Protein AF-A0A9P8ELG9-F1 (afdb_monomer)

Mean predicted aligned error: 25.43 Å

Structure (mmCIF, N/CA/C/O backbone):
data_AF-A0A9P8ELG9-F1
#
_entry.id   AF-A0A9P8ELG9-F1
#
loop_
_atom_site.group_PDB
_atom_site.id
_atom_site.type_symbol
_atom_site.label_atom_id
_atom_site.label_alt_id
_atom_site.label_comp_id
_atom_site.label_asym_id
_atom_site.label_entity_id
_atom_site.label_seq_id
_atom_site.pdbx_PDB_ins_code
_atom_site.Cartn_x
_atom_site.Cartn_y
_atom_site.Cartn_z
_atom_site.occupancy
_atom_site.B_iso_or_equiv
_atom_site.auth_seq_id
_atom_site.auth_comp_id
_atom_site.auth_asym_id
_atom_site.auth_atom_id
_atom_site.pdbx_PDB_model_num
ATOM 1 N N . MET A 1 1 ? 90.080 24.278 -11.465 1.00 38.41 1 MET A N 1
ATOM 2 C CA . MET A 1 1 ? 89.680 23.137 -12.318 1.00 38.41 1 MET A CA 1
ATOM 3 C C . MET A 1 1 ? 88.523 23.587 -13.215 1.00 38.41 1 MET A C 1
ATOM 5 O O . MET A 1 1 ? 87.709 24.366 -12.748 1.00 38.41 1 MET A O 1
ATOM 9 N N . SER A 1 2 ? 88.571 23.195 -14.496 1.00 32.72 2 SER A N 1
ATOM 10 C CA . SER A 1 2 ? 87.659 23.374 -15.658 1.00 32.72 2 SER A CA 1
ATOM 11 C C . SER A 1 2 ? 86.281 24.039 -15.445 1.00 32.72 2 SER A C 1
ATOM 13 O O . SER A 1 2 ? 85.503 23.564 -14.632 1.00 32.72 2 SER A O 1
ATOM 15 N N . LYS A 1 3 ? 86.009 25.211 -16.062 1.00 30.70 3 LYS A N 1
ATOM 16 C CA . LYS A 1 3 ? 85.326 25.480 -17.374 1.00 30.70 3 LYS A CA 1
ATOM 17 C C . LYS A 1 3 ? 83.861 24.978 -17.427 1.00 30.70 3 LYS A C 1
ATOM 19 O O . LYS A 1 3 ? 83.657 23.789 -17.261 1.00 30.70 3 LYS A O 1
ATOM 24 N N . ALA A 1 4 ? 82.821 25.763 -17.737 1.00 31.27 4 ALA A N 1
ATOM 25 C CA . ALA A 1 4 ? 82.717 27.139 -18.239 1.00 31.27 4 ALA A CA 1
ATOM 26 C C . ALA A 1 4 ? 81.358 27.781 -17.854 1.00 31.27 4 ALA A C 1
ATOM 28 O O . ALA A 1 4 ? 80.374 27.087 -17.617 1.00 31.27 4 ALA A O 1
ATOM 29 N N . ASN A 1 5 ? 81.366 29.115 -17.790 1.00 30.61 5 ASN A N 1
ATOM 30 C CA . ASN A 1 5 ? 80.359 30.019 -17.230 1.00 30.61 5 ASN A CA 1
ATOM 31 C C . ASN A 1 5 ? 79.075 30.182 -18.066 1.00 30.61 5 ASN A C 1
ATOM 33 O O . ASN A 1 5 ? 79.144 30.362 -19.280 1.00 30.61 5 ASN A O 1
ATOM 37 N N . SER A 1 6 ? 77.939 30.301 -17.375 1.00 36.31 6 SER A N 1
ATOM 38 C CA . SER A 1 6 ? 76.787 31.117 -17.803 1.00 36.31 6 SER A CA 1
ATOM 39 C C . SER A 1 6 ? 77.119 32.610 -17.630 1.00 36.31 6 SER A C 1
ATOM 41 O O . SER A 1 6 ? 77.844 32.950 -16.691 1.00 36.31 6 SER A O 1
ATOM 43 N N . PRO A 1 7 ? 76.590 33.521 -18.472 1.00 33.44 7 PRO A N 1
ATOM 44 C CA . PRO A 1 7 ? 75.561 34.419 -17.926 1.00 33.44 7 PRO A CA 1
ATOM 45 C C . PRO A 1 7 ? 74.484 34.904 -18.923 1.00 33.44 7 PRO A C 1
ATOM 47 O O . PRO A 1 7 ? 74.647 34.877 -20.140 1.00 33.44 7 PRO A O 1
ATOM 50 N N . GLN A 1 8 ? 73.381 35.388 -18.339 1.00 37.59 8 GLN A N 1
ATOM 51 C CA . GLN A 1 8 ? 72.324 36.211 -18.947 1.00 37.59 8 GLN A CA 1
ATOM 52 C C . GLN A 1 8 ? 72.880 37.392 -19.763 1.00 37.59 8 GLN A C 1
ATOM 54 O O . GLN A 1 8 ? 73.934 37.912 -19.412 1.00 37.59 8 GLN A O 1
ATOM 59 N N . MET A 1 9 ? 72.113 37.874 -20.756 1.00 30.47 9 MET A N 1
ATOM 60 C CA . MET A 1 9 ? 71.708 39.288 -20.923 1.00 30.47 9 MET A CA 1
ATOM 61 C C . MET A 1 9 ? 71.011 39.538 -22.275 1.00 30.47 9 MET A C 1
ATOM 63 O O . MET A 1 9 ? 71.448 39.043 -23.308 1.00 30.47 9 MET A O 1
ATOM 67 N N . GLY A 1 10 ? 70.009 40.425 -22.251 1.00 26.02 10 GLY A N 1
ATOM 68 C CA . GLY A 1 10 ? 69.859 41.449 -23.290 1.00 26.02 10 GLY A CA 1
ATOM 69 C C . GLY A 1 10 ? 68.714 41.289 -24.289 1.00 26.02 10 GLY A C 1
ATOM 70 O O . GLY A 1 10 ? 68.820 40.552 -25.262 1.00 26.02 10 GLY A O 1
ATOM 71 N N . TYR A 1 11 ? 67.670 42.107 -24.119 1.00 37.94 11 TYR A N 1
ATOM 72 C CA . TYR A 1 11 ? 66.843 42.566 -25.235 1.00 37.94 11 TYR A CA 1
ATOM 73 C C . TYR A 1 11 ? 67.757 43.209 -26.290 1.00 37.94 11 TYR A C 1
ATOM 75 O O . TYR A 1 11 ? 68.408 44.216 -26.015 1.00 37.94 11 TYR A O 1
ATOM 83 N N . GLY A 1 12 ? 67.810 42.613 -27.479 1.00 27.09 12 GLY A N 1
ATOM 84 C CA . GLY A 1 12 ? 68.549 43.109 -28.633 1.00 27.09 12 GLY A CA 1
ATOM 85 C C . GLY A 1 12 ? 67.664 43.031 -29.867 1.00 27.09 12 GLY A C 1
ATOM 86 O O . GLY A 1 12 ? 67.406 41.957 -30.401 1.00 27.09 12 GLY A O 1
ATOM 87 N N . THR A 1 13 ? 67.165 44.191 -30.268 1.00 32.91 13 THR A N 1
ATOM 88 C CA . THR A 1 13 ? 66.503 44.505 -31.534 1.00 32.91 13 THR A CA 1
ATOM 89 C C . THR A 1 13 ? 67.155 43.773 -32.720 1.00 32.91 13 THR A C 1
ATOM 91 O O . THR A 1 13 ? 68.365 43.914 -32.912 1.00 32.91 13 THR A O 1
ATOM 94 N N . PRO A 1 14 ? 66.402 43.054 -33.576 1.00 34.38 14 PRO A N 1
ATOM 95 C CA . PRO A 1 14 ? 66.902 42.687 -34.895 1.00 34.38 14 PRO A CA 1
ATOM 96 C C . PRO A 1 14 ? 67.122 43.972 -35.712 1.00 34.38 14 PRO A C 1
ATOM 98 O O . PRO A 1 14 ? 66.385 44.947 -35.538 1.00 34.38 14 PRO A O 1
ATOM 101 N N . PRO A 1 15 ? 68.144 44.016 -36.574 1.00 31.39 15 PRO A N 1
ATOM 102 C CA . PRO A 1 15 ? 68.696 45.258 -37.093 1.00 31.39 15 PRO A CA 1
ATOM 103 C C . PRO A 1 15 ? 67.683 46.017 -37.953 1.00 31.39 15 PRO A C 1
ATOM 105 O O . PRO A 1 15 ? 67.123 45.465 -38.903 1.00 31.39 15 PRO A O 1
ATOM 108 N N . GLN A 1 16 ? 67.534 47.319 -37.682 1.00 30.84 16 GLN A N 1
ATOM 109 C CA . GLN A 1 16 ? 67.125 48.272 -38.708 1.00 30.84 16 GLN A CA 1
ATOM 110 C C . GLN A 1 16 ? 68.152 48.192 -39.843 1.00 30.84 16 GLN A C 1
ATOM 112 O O . GLN A 1 16 ? 69.221 48.795 -39.781 1.00 30.84 16 GLN A O 1
ATOM 117 N N . ARG A 1 17 ? 67.826 47.453 -40.905 1.00 28.91 17 ARG A N 1
ATOM 118 C CA . ARG A 1 17 ? 68.304 47.840 -42.226 1.00 28.91 17 ARG A CA 1
ATOM 119 C C . ARG A 1 17 ? 67.451 49.027 -42.642 1.00 28.91 17 ARG A C 1
ATOM 121 O O . ARG A 1 17 ? 66.249 48.891 -42.851 1.00 28.91 17 ARG A O 1
ATOM 128 N N . SER A 1 18 ? 68.088 50.191 -42.694 1.00 27.70 18 SER A N 1
ATOM 129 C CA . SER A 1 18 ? 67.582 51.396 -43.340 1.00 27.70 18 SER A CA 1
ATOM 130 C C . SER A 1 18 ? 66.899 51.036 -44.664 1.00 27.70 18 SER A C 1
ATOM 132 O O . SER A 1 18 ? 67.375 50.119 -45.344 1.00 27.70 18 SER A O 1
ATOM 134 N N . PRO A 1 19 ? 65.824 51.738 -45.064 1.00 29.41 19 PRO A N 1
ATOM 135 C CA . PRO A 1 19 ? 65.222 51.509 -46.364 1.00 29.41 19 PRO A CA 1
ATOM 136 C C . PRO A 1 19 ? 66.314 51.763 -47.398 1.00 29.41 19 PRO A C 1
ATOM 138 O O . PRO A 1 19 ? 66.809 52.887 -47.527 1.00 29.41 19 PRO A O 1
ATOM 141 N N . VAL A 1 20 ? 66.735 50.719 -48.113 1.00 29.28 20 VAL A N 1
ATOM 142 C CA . VAL A 1 20 ? 67.469 50.928 -49.354 1.00 29.28 20 VAL A CA 1
ATOM 143 C C . VAL A 1 20 ? 66.450 51.564 -50.281 1.00 29.28 20 VAL A C 1
ATOM 145 O O . VAL A 1 20 ? 65.571 50.912 -50.831 1.00 29.28 20 VAL A O 1
ATOM 148 N N . ARG A 1 21 ? 66.524 52.895 -50.291 1.00 29.25 21 ARG A N 1
ATOM 149 C CA . ARG A 1 21 ? 65.975 53.841 -51.246 1.00 29.25 21 ARG A CA 1
ATOM 150 C C . ARG A 1 21 ? 65.648 53.137 -52.558 1.00 29.25 21 ARG A C 1
ATOM 152 O O . ARG A 1 21 ? 66.555 52.579 -53.171 1.00 29.25 21 ARG A O 1
ATOM 159 N N . ASN A 1 22 ? 64.379 53.226 -52.964 1.00 37.81 22 ASN A N 1
ATOM 160 C CA . ASN A 1 22 ? 63.903 52.951 -54.316 1.00 37.81 22 ASN A CA 1
ATOM 161 C C . ASN A 1 22 ? 64.916 53.485 -55.333 1.00 37.81 22 ASN A C 1
ATOM 163 O O . ASN A 1 22 ? 64.947 54.676 -55.646 1.00 37.81 22 ASN A O 1
ATOM 167 N N . GLY A 1 23 ? 65.774 52.594 -55.808 1.00 26.16 23 GLY A N 1
ATOM 168 C CA . GLY A 1 23 ? 66.456 52.731 -57.070 1.00 26.16 23 GLY A CA 1
ATOM 169 C C . GLY A 1 23 ? 65.641 51.899 -58.031 1.00 26.16 23 GLY A C 1
ATOM 170 O O . GLY A 1 23 ? 65.590 50.681 -57.875 1.00 26.16 23 GLY A O 1
ATOM 171 N N . ASN A 1 24 ? 64.987 52.560 -58.984 1.00 34.78 24 ASN A N 1
ATOM 172 C CA . ASN A 1 24 ? 64.497 51.929 -60.199 1.00 34.78 24 ASN A CA 1
ATOM 173 C C . ASN A 1 24 ? 65.638 51.088 -60.783 1.00 34.78 24 ASN A C 1
ATOM 175 O O . ASN A 1 24 ? 66.503 51.604 -61.488 1.00 34.78 24 ASN A O 1
ATOM 179 N N . THR A 1 25 ? 65.668 49.799 -60.467 1.00 34.56 25 THR A N 1
ATOM 180 C CA . THR A 1 25 ? 66.419 48.839 -61.256 1.00 34.56 25 THR A CA 1
ATOM 181 C C . THR A 1 25 ? 65.441 48.406 -62.319 1.00 34.56 25 THR A C 1
ATOM 183 O O . THR A 1 25 ? 64.597 47.541 -62.119 1.00 34.56 25 THR A O 1
ATOM 186 N N . ALA A 1 26 ? 65.499 49.118 -63.444 1.00 36.50 26 ALA A N 1
ATOM 187 C CA . ALA A 1 26 ? 65.042 48.573 -64.704 1.00 36.50 26 ALA A CA 1
ATOM 188 C C . ALA A 1 26 ? 65.552 47.129 -64.763 1.00 36.50 26 ALA A C 1
ATOM 190 O O . ALA A 1 26 ? 66.766 46.915 -64.688 1.00 36.50 26 ALA A O 1
ATOM 191 N N . PHE A 1 27 ? 64.634 46.160 -64.784 1.00 40.75 27 PHE A N 1
ATOM 192 C CA . PHE A 1 27 ? 64.967 44.760 -64.999 1.00 40.75 27 PHE A CA 1
ATOM 193 C C . PHE A 1 27 ? 65.783 44.711 -66.290 1.00 40.75 27 PHE A C 1
ATOM 195 O O . PHE A 1 27 ? 65.247 44.888 -67.382 1.00 40.75 27 PHE A O 1
ATOM 202 N N . ARG A 1 28 ? 67.105 44.552 -66.176 1.00 42.97 28 ARG A N 1
ATOM 203 C CA . ARG A 1 28 ? 67.903 44.200 -67.341 1.00 42.97 28 ARG A CA 1
ATOM 204 C C . ARG A 1 28 ? 67.460 42.802 -67.732 1.00 42.97 28 ARG A C 1
ATOM 206 O O . ARG A 1 28 ? 67.542 41.877 -66.924 1.00 42.97 28 ARG A O 1
ATOM 213 N N . HIS A 1 29 ? 66.948 42.684 -68.950 1.00 50.25 29 HIS A N 1
ATOM 214 C CA . HIS A 1 29 ? 66.623 41.427 -69.608 1.00 50.25 29 HIS A CA 1
ATOM 215 C C . HIS A 1 29 ? 67.916 40.668 -69.948 1.00 50.25 29 HIS A C 1
ATOM 217 O O . HIS A 1 29 ? 68.237 40.455 -71.111 1.00 50.25 29 HIS A O 1
ATOM 223 N N . ASP A 1 30 ? 68.682 40.303 -68.922 1.00 51.78 30 ASP A N 1
ATOM 224 C CA . ASP A 1 30 ? 69.892 39.504 -69.054 1.00 51.78 30 ASP A CA 1
ATOM 225 C C . ASP A 1 30 ? 69.552 38.033 -68.762 1.00 51.78 30 ASP A C 1
ATOM 227 O O . ASP A 1 30 ? 68.741 37.714 -67.887 1.00 51.78 30 ASP A O 1
ATOM 231 N N . VAL A 1 31 ? 70.195 37.123 -69.499 1.00 52.34 31 VAL A N 1
ATOM 232 C CA . VAL A 1 31 ? 69.967 35.663 -69.499 1.00 52.34 31 VAL A CA 1
ATOM 233 C C . VAL A 1 31 ? 70.115 35.007 -68.110 1.00 52.34 31 VAL A C 1
ATOM 235 O O . VAL A 1 31 ? 69.611 33.911 -67.879 1.00 52.34 31 VAL A O 1
ATOM 238 N N . GLU A 1 32 ? 70.717 35.701 -67.142 1.00 52.66 32 GLU A N 1
ATOM 239 C CA . GLU A 1 32 ? 70.833 35.271 -65.740 1.00 52.66 32 GLU A CA 1
ATOM 240 C C . GLU A 1 32 ? 69.589 35.531 -64.864 1.00 52.66 32 GLU A C 1
ATOM 242 O O . GLU A 1 32 ? 69.531 35.050 -63.728 1.00 52.66 32 GLU A O 1
ATOM 247 N N . GLY A 1 33 ? 68.595 36.290 -65.338 1.00 62.66 33 GLY A N 1
ATOM 248 C CA . GLY A 1 33 ? 67.412 36.652 -64.545 1.00 62.66 33 GLY A CA 1
ATOM 249 C C . GLY A 1 33 ? 66.422 35.501 -64.338 1.00 62.66 33 GLY A C 1
ATOM 250 O O . GLY A 1 33 ? 65.838 35.376 -63.260 1.00 62.66 33 GLY A O 1
ATOM 251 N N . ILE A 1 34 ? 66.265 34.624 -65.338 1.00 66.44 34 ILE A N 1
ATOM 252 C CA . ILE A 1 34 ? 65.324 33.493 -65.278 1.00 66.44 34 ILE A CA 1
ATOM 253 C C . ILE A 1 34 ? 65.762 32.439 -64.261 1.00 66.44 34 ILE A C 1
ATOM 255 O O . ILE A 1 34 ? 64.922 32.073 -63.439 1.00 66.44 34 ILE A O 1
ATOM 259 N N . PRO A 1 35 ? 67.029 31.970 -64.239 1.00 72.50 35 PRO A N 1
ATOM 260 C CA . PRO A 1 35 ? 67.464 31.013 -63.225 1.00 72.50 35 PRO A CA 1
ATOM 261 C C . PRO A 1 35 ? 67.230 31.526 -61.800 1.00 72.50 35 PRO A C 1
ATOM 263 O O . PRO A 1 35 ? 66.678 30.802 -60.981 1.00 72.50 35 PRO A O 1
ATOM 266 N N . LYS A 1 36 ? 67.526 32.805 -61.526 1.00 76.88 36 LYS A N 1
ATOM 267 C CA . LYS A 1 36 ? 67.301 33.419 -60.204 1.00 76.88 36 LYS A CA 1
ATOM 268 C C . LYS A 1 36 ? 65.815 33.544 -59.850 1.00 76.88 36 LYS A C 1
ATOM 270 O O . LYS A 1 36 ? 65.435 33.294 -58.708 1.00 76.88 36 LYS A O 1
ATOM 275 N N . ALA A 1 37 ? 64.961 33.906 -60.811 1.00 75.25 37 ALA A N 1
ATOM 276 C CA . ALA A 1 37 ? 63.512 33.957 -60.603 1.00 75.25 37 ALA A CA 1
ATOM 277 C C . ALA A 1 37 ? 62.918 32.556 -60.367 1.00 75.25 37 ALA A C 1
ATOM 279 O O . ALA A 1 37 ? 62.050 32.394 -59.510 1.00 75.25 37 ALA A O 1
ATOM 280 N N . LEU A 1 38 ? 63.420 31.543 -61.081 1.00 74.94 38 LEU A N 1
ATOM 281 C CA . LEU A 1 38 ? 63.027 30.144 -60.925 1.00 74.94 38 LEU A CA 1
ATOM 282 C C . LEU A 1 38 ? 63.477 29.584 -59.568 1.00 74.94 38 LEU A C 1
ATOM 284 O O . LEU A 1 38 ? 62.675 28.971 -58.872 1.00 74.94 38 LEU A O 1
ATOM 288 N N . GLU A 1 39 ? 64.723 29.832 -59.160 1.00 79.50 39 GLU A N 1
ATOM 289 C CA . GLU A 1 39 ? 65.239 29.453 -57.840 1.00 79.50 39 GLU A CA 1
ATOM 290 C C . GLU A 1 39 ? 64.398 30.076 -56.723 1.00 79.50 39 GLU A C 1
ATOM 292 O O . GLU A 1 39 ? 63.936 29.366 -55.828 1.00 79.50 39 GLU A O 1
ATOM 297 N N . ASN A 1 40 ? 64.121 31.382 -56.805 1.00 80.38 40 ASN A N 1
ATOM 298 C CA . ASN A 1 40 ? 63.282 32.063 -55.824 1.00 80.38 40 ASN A CA 1
ATOM 299 C C . ASN A 1 40 ? 61.861 31.477 -55.790 1.00 80.38 40 ASN A C 1
ATOM 301 O O . ASN A 1 40 ? 61.319 31.220 -54.716 1.00 80.38 40 ASN A O 1
ATOM 305 N N . PHE A 1 41 ? 61.266 31.193 -56.949 1.00 79.69 41 PHE A N 1
ATOM 306 C CA . PHE A 1 41 ? 59.954 30.554 -57.045 1.00 79.69 41 PHE A CA 1
ATOM 307 C C . PHE A 1 41 ? 59.935 29.157 -56.408 1.00 79.69 41 PHE A C 1
ATOM 309 O O . PHE A 1 41 ? 59.057 28.872 -55.592 1.00 79.69 41 PHE A O 1
ATOM 316 N N . VAL A 1 42 ? 60.926 28.309 -56.704 1.00 77.19 42 VAL A N 1
ATOM 317 C CA . VAL A 1 42 ? 61.039 26.954 -56.137 1.00 77.19 42 VAL A CA 1
ATOM 318 C C . VAL A 1 42 ? 61.201 27.002 -54.618 1.00 77.19 42 VAL A C 1
ATOM 320 O O . VAL A 1 42 ? 60.527 26.251 -53.906 1.00 77.19 42 VAL A O 1
ATOM 323 N N . VAL A 1 43 ? 62.043 27.903 -54.102 1.00 83.19 43 VAL A N 1
ATOM 324 C CA . VAL A 1 43 ? 62.225 28.095 -52.655 1.00 83.19 43 VAL A CA 1
ATOM 325 C C . VAL A 1 43 ? 60.920 28.542 -52.003 1.00 83.19 43 VAL A C 1
ATOM 327 O O . VAL A 1 43 ? 60.512 27.974 -50.989 1.00 83.19 43 VAL A O 1
ATOM 330 N N . THR A 1 44 ? 60.229 29.513 -52.599 1.00 83.75 44 THR A N 1
ATOM 331 C CA . THR A 1 44 ? 59.017 30.086 -52.005 1.00 83.75 44 THR A CA 1
ATOM 332 C C . THR A 1 44 ? 57.842 29.105 -52.044 1.00 83.75 44 THR A C 1
ATOM 334 O O . THR A 1 44 ? 57.136 28.970 -51.046 1.00 83.75 44 THR A O 1
ATOM 337 N N . ILE A 1 45 ? 57.686 28.328 -53.124 1.00 79.75 45 ILE A N 1
ATOM 338 C CA . ILE A 1 45 ? 56.702 27.234 -53.195 1.00 79.75 45 ILE A CA 1
ATOM 339 C C . ILE A 1 45 ? 57.011 26.139 -52.181 1.00 79.75 45 ILE A C 1
ATOM 341 O O . ILE A 1 45 ? 56.099 25.638 -51.524 1.00 79.75 45 ILE A O 1
ATOM 345 N N . SER A 1 46 ? 58.283 25.775 -52.024 1.00 79.62 46 SER A N 1
ATOM 346 C CA . SER A 1 46 ? 58.680 24.756 -51.050 1.00 79.62 46 SER A CA 1
ATOM 347 C C . SER A 1 46 ? 58.357 25.209 -49.625 1.00 79.62 46 SER A C 1
ATOM 349 O O . SER A 1 46 ? 57.790 24.443 -48.847 1.00 79.62 46 SER A O 1
ATOM 351 N N . GLN A 1 47 ? 58.638 26.474 -49.296 1.00 83.12 47 GLN A N 1
ATOM 352 C CA . GLN A 1 47 ? 58.266 27.071 -48.010 1.00 83.12 47 GLN A CA 1
ATOM 353 C C . GLN A 1 47 ? 56.747 27.146 -47.829 1.00 83.12 47 GLN A C 1
ATOM 355 O O . GLN A 1 47 ? 56.254 26.824 -46.752 1.00 83.12 47 GLN A O 1
ATOM 360 N N . HIS A 1 48 ? 55.995 27.509 -48.871 1.00 85.25 48 HIS A N 1
ATOM 361 C CA . HIS A 1 48 ? 54.533 27.543 -48.829 1.00 85.25 48 HIS A CA 1
ATOM 362 C C . HIS A 1 48 ? 53.917 26.154 -48.616 1.00 85.25 48 HIS A C 1
ATOM 364 O O . HIS A 1 48 ? 52.975 26.001 -47.843 1.00 85.25 48 HIS A O 1
ATOM 370 N N . HIS A 1 49 ? 54.478 25.118 -49.238 1.00 81.00 49 HIS A N 1
ATOM 371 C CA . HIS A 1 49 ? 54.038 23.745 -49.013 1.00 81.00 49 HIS A CA 1
ATOM 372 C C . HIS A 1 49 ? 54.314 23.289 -47.572 1.00 81.00 49 HIS A C 1
ATOM 374 O O . HIS A 1 49 ? 53.466 22.662 -46.938 1.00 81.00 49 HIS A O 1
ATOM 380 N N . GLN A 1 50 ? 55.481 23.637 -47.026 1.00 82.69 50 GLN A N 1
ATOM 381 C CA . GLN A 1 50 ? 55.827 23.326 -45.638 1.00 82.69 50 GLN A CA 1
ATOM 382 C C . GLN A 1 50 ? 54.906 24.041 -44.638 1.00 82.69 50 GLN A C 1
ATOM 384 O O . GLN A 1 50 ? 54.468 23.421 -43.667 1.00 82.69 50 GLN A O 1
ATOM 389 N N . THR A 1 51 ? 54.572 25.316 -44.868 1.00 88.06 51 THR A N 1
ATOM 390 C CA . THR A 1 51 ? 53.648 26.062 -43.998 1.00 88.06 51 THR A CA 1
ATOM 391 C C . THR A 1 51 ? 52.202 25.588 -44.129 1.00 88.06 51 THR A C 1
ATOM 393 O O . THR A 1 51 ? 51.504 25.553 -43.118 1.00 88.06 51 THR A O 1
ATOM 396 N N . ASP A 1 52 ? 51.756 25.159 -45.315 1.00 85.75 52 ASP A N 1
ATOM 397 C CA . ASP A 1 52 ? 50.442 24.529 -45.520 1.00 85.75 52 ASP A CA 1
ATOM 398 C C . ASP A 1 52 ? 50.305 23.227 -44.718 1.00 85.75 52 ASP A C 1
ATOM 400 O O . ASP A 1 52 ? 49.348 23.042 -43.963 1.00 85.75 52 ASP A O 1
ATOM 404 N N . GLN A 1 53 ? 51.308 22.347 -44.806 1.00 84.62 53 GLN A N 1
ATOM 405 C CA . GLN A 1 53 ? 51.337 21.109 -44.023 1.00 84.62 53 GLN A CA 1
ATOM 406 C C . GLN A 1 53 ? 51.400 21.391 -42.518 1.00 84.62 53 GLN A C 1
ATOM 408 O O . GLN A 1 53 ? 50.688 20.764 -41.731 1.00 84.62 53 GLN A O 1
ATOM 413 N N . HIS A 1 54 ? 52.207 22.371 -42.098 1.00 86.06 54 HIS A N 1
ATOM 414 C CA . HIS A 1 54 ? 52.262 22.783 -40.698 1.00 86.06 54 HIS A CA 1
ATOM 415 C C . HIS A 1 54 ? 50.904 23.297 -40.196 1.00 86.06 54 HIS A C 1
ATOM 417 O O . HIS A 1 54 ? 50.471 22.906 -39.112 1.00 86.06 54 HIS A O 1
ATOM 423 N N . LEU A 1 55 ?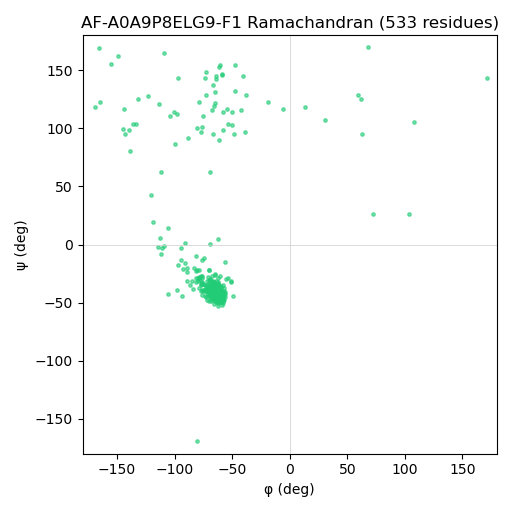 50.207 24.119 -40.987 1.00 91.44 55 LEU A N 1
ATOM 424 C CA . LEU A 1 55 ? 48.885 24.639 -40.645 1.00 91.44 55 LEU A CA 1
ATOM 425 C C . LEU A 1 55 ? 47.856 23.513 -40.494 1.00 91.44 55 LEU A C 1
ATOM 427 O O . LEU A 1 55 ? 47.138 23.497 -39.496 1.00 91.44 55 LEU A O 1
ATOM 431 N N . LYS A 1 56 ? 47.823 22.551 -41.425 1.00 88.12 56 LYS A N 1
ATOM 432 C CA . LYS A 1 56 ? 46.935 21.377 -41.348 1.00 88.12 56 LYS A CA 1
ATOM 433 C C . LYS A 1 56 ? 47.168 20.570 -40.072 1.00 88.12 56 LYS A C 1
ATOM 435 O O . LYS A 1 56 ? 46.213 20.246 -39.371 1.00 88.12 56 LYS A O 1
ATOM 440 N N . ASN A 1 57 ? 48.430 20.328 -39.722 1.00 87.00 57 ASN A N 1
ATOM 441 C CA . ASN A 1 57 ? 48.787 19.599 -38.504 1.00 87.00 57 ASN A CA 1
ATOM 442 C C . ASN A 1 57 ? 48.374 20.353 -37.230 1.00 87.00 57 ASN A C 1
ATOM 444 O O . ASN A 1 57 ? 47.822 19.755 -36.309 1.00 87.00 57 ASN A O 1
ATOM 448 N N . VAL A 1 58 ? 48.611 21.669 -37.170 1.00 87.12 58 VAL A N 1
ATOM 449 C CA . VAL A 1 58 ? 48.219 22.500 -36.017 1.00 87.12 58 VAL A CA 1
ATOM 450 C C . VAL A 1 58 ? 46.699 22.622 -35.907 1.00 87.12 58 VAL A C 1
ATOM 452 O O . VAL A 1 58 ? 46.176 22.682 -34.797 1.00 87.12 58 VAL A O 1
ATOM 455 N N . GLN A 1 59 ? 45.982 22.641 -37.031 1.00 88.75 59 GLN A N 1
ATOM 456 C CA . GLN A 1 59 ? 44.525 22.679 -37.042 1.00 88.75 59 GLN A CA 1
ATOM 457 C C . GLN A 1 59 ? 43.917 21.358 -36.552 1.00 88.75 59 GLN A C 1
ATOM 459 O O . GLN A 1 59 ? 43.040 21.397 -35.695 1.00 88.75 59 GLN A O 1
ATOM 464 N N . ALA A 1 60 ? 44.436 20.211 -36.996 1.00 84.88 60 ALA A N 1
ATOM 465 C CA . ALA A 1 60 ? 44.006 18.906 -36.492 1.00 84.88 60 ALA A CA 1
ATOM 466 C C . ALA A 1 60 ? 44.260 18.757 -34.975 1.00 84.88 60 ALA A C 1
ATOM 468 O O . ALA A 1 60 ? 43.384 18.323 -34.233 1.00 84.88 60 ALA A O 1
ATOM 469 N N . ASP A 1 61 ? 45.431 19.191 -34.495 1.00 79.81 61 ASP A N 1
ATOM 470 C CA . ASP A 1 61 ? 45.795 19.204 -33.067 1.00 79.81 61 ASP A CA 1
ATOM 471 C C . ASP A 1 61 ? 44.941 20.190 -32.239 1.00 79.81 61 ASP A C 1
ATOM 473 O O . ASP A 1 61 ? 44.660 19.965 -31.061 1.00 79.81 61 ASP A O 1
ATOM 477 N N . TYR A 1 62 ? 44.499 21.295 -32.843 1.00 86.38 62 TYR A N 1
ATOM 478 C CA . TYR A 1 62 ? 43.545 22.214 -32.222 1.00 86.38 62 TYR A CA 1
ATOM 479 C C . TYR A 1 62 ? 42.155 21.572 -32.091 1.00 86.38 62 TYR A C 1
ATOM 481 O O . TYR A 1 62 ? 41.553 21.634 -31.019 1.00 86.38 62 TYR A O 1
ATOM 489 N N . GLU A 1 63 ? 41.674 20.927 -33.156 1.00 86.75 63 GLU A N 1
ATOM 490 C CA . GLU A 1 63 ? 40.352 20.299 -33.218 1.00 86.75 63 GLU A CA 1
ATOM 491 C C . GLU A 1 63 ? 40.220 19.090 -32.276 1.00 86.75 63 GLU A C 1
ATOM 493 O O . GLU A 1 63 ? 39.216 18.987 -31.572 1.00 86.75 63 GLU A O 1
ATOM 498 N N . ASP A 1 64 ? 41.254 18.247 -32.156 1.00 82.75 64 ASP A N 1
ATOM 499 C CA . ASP A 1 64 ? 41.278 17.122 -31.198 1.00 82.75 64 ASP A CA 1
ATOM 500 C C . ASP A 1 64 ? 41.202 17.582 -29.730 1.00 82.75 64 ASP A C 1
ATOM 502 O O . ASP A 1 64 ? 40.690 16.890 -28.845 1.00 82.75 64 ASP A O 1
ATOM 506 N N . MET A 1 65 ? 41.702 18.786 -29.449 1.00 73.94 65 MET A N 1
ATOM 507 C CA . MET A 1 65 ? 41.781 19.313 -28.089 1.00 73.94 65 MET A CA 1
ATOM 508 C C . MET A 1 65 ? 40.587 20.192 -27.696 1.00 73.94 65 MET A C 1
ATOM 510 O O . MET A 1 65 ? 40.400 20.423 -26.500 1.00 73.94 65 MET A O 1
ATOM 514 N N . LEU A 1 66 ? 39.751 20.630 -28.648 1.00 75.38 66 LEU A N 1
ATOM 515 C CA . LEU A 1 66 ? 38.544 21.438 -28.398 1.00 75.38 66 LEU A CA 1
ATOM 516 C C . LEU A 1 66 ? 37.635 20.870 -27.286 1.00 75.38 66 LEU A C 1
ATOM 518 O O . LEU A 1 66 ? 37.223 21.646 -26.419 1.00 75.38 66 LEU A O 1
ATOM 522 N N . PRO A 1 67 ? 37.354 19.549 -27.222 1.00 74.06 67 PRO A N 1
ATOM 523 C CA . PRO A 1 67 ? 36.527 18.976 -26.156 1.00 74.06 67 PRO A CA 1
ATOM 524 C C . PRO A 1 67 ? 37.153 19.082 -24.756 1.00 74.06 67 PRO A C 1
ATOM 526 O O . PRO A 1 67 ? 36.431 19.111 -23.764 1.00 74.06 67 PRO A O 1
ATOM 529 N N . LYS A 1 68 ? 38.489 19.175 -24.671 1.00 73.75 68 LYS A N 1
ATOM 530 C CA . LYS A 1 68 ? 39.279 19.161 -23.423 1.00 73.75 68 LYS A CA 1
ATOM 531 C C . LYS A 1 68 ? 39.587 20.569 -22.888 1.00 73.75 68 LYS A C 1
ATOM 533 O O . LYS A 1 68 ? 40.187 20.717 -21.825 1.00 73.75 68 LYS A O 1
ATOM 538 N N . TYR A 1 69 ? 39.190 21.626 -23.602 1.00 72.88 69 TYR A N 1
ATOM 539 C CA . TYR A 1 69 ? 39.489 23.016 -23.222 1.00 72.88 69 TYR A CA 1
ATOM 540 C C . TYR A 1 69 ? 38.738 23.505 -21.982 1.00 72.88 69 TYR A C 1
ATOM 542 O O . TYR A 1 69 ? 39.212 24.435 -21.330 1.00 72.88 69 TYR A O 1
ATOM 550 N N . LYS A 1 70 ? 37.607 22.877 -21.627 1.00 68.56 70 LYS A N 1
ATOM 551 C CA . LYS A 1 70 ? 36.882 23.185 -20.382 1.00 68.56 70 LYS A CA 1
ATOM 552 C C . LYS A 1 70 ? 37.688 22.812 -19.137 1.00 68.56 70 LYS A C 1
ATOM 554 O O . LYS A 1 70 ? 37.626 23.535 -18.148 1.00 68.56 70 LYS A O 1
ATOM 559 N N . ASP A 1 71 ? 38.479 21.747 -19.226 1.00 75.62 71 ASP A N 1
ATOM 560 C CA . ASP A 1 71 ? 39.238 21.210 -18.097 1.00 75.62 71 ASP A CA 1
ATOM 561 C C . ASP A 1 71 ? 40.633 21.853 -17.976 1.00 75.62 71 ASP A C 1
ATOM 563 O O . ASP A 1 71 ? 41.195 21.920 -16.885 1.00 75.62 71 ASP A O 1
ATOM 567 N N . PHE A 1 72 ? 41.185 22.390 -19.079 1.00 76.25 72 PHE A N 1
ATOM 568 C CA . PHE A 1 72 ? 42.525 23.000 -19.113 1.00 76.25 72 PHE A CA 1
ATOM 569 C C . PHE A 1 72 ? 42.583 24.303 -19.945 1.00 76.25 72 PHE A C 1
ATOM 571 O O . PHE A 1 72 ? 43.074 24.309 -21.082 1.00 76.25 72 PHE A O 1
ATOM 578 N N . PRO A 1 73 ? 42.157 25.449 -19.380 1.00 75.25 73 PRO A N 1
ATOM 579 C CA . PRO A 1 73 ? 42.055 26.720 -20.111 1.00 75.25 73 PRO A CA 1
ATOM 580 C C . PRO A 1 73 ? 43.393 27.274 -20.629 1.00 75.25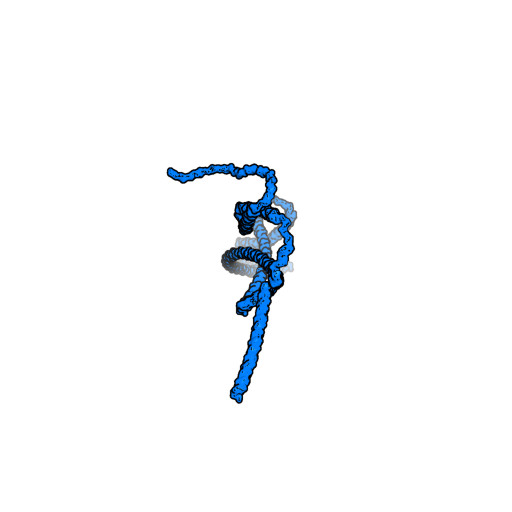 73 PRO A C 1
ATOM 582 O O . PRO A 1 73 ? 43.453 27.872 -21.703 1.00 75.25 73 PRO A O 1
ATOM 585 N N . SER A 1 74 ? 44.492 27.057 -19.898 1.00 77.81 74 SER A N 1
ATOM 586 C CA . SER A 1 74 ? 45.837 27.502 -20.297 1.00 77.81 74 SER A CA 1
ATOM 587 C C . SER A 1 74 ? 46.325 26.812 -21.576 1.00 77.81 74 SER A C 1
ATOM 589 O O . SER A 1 74 ? 46.934 27.455 -22.436 1.00 77.81 74 SER A O 1
ATOM 591 N N . ILE A 1 75 ? 45.993 25.527 -21.740 1.00 75.50 75 ILE A N 1
ATOM 592 C CA . ILE A 1 75 ? 46.288 24.743 -22.944 1.00 75.50 75 ILE A CA 1
ATOM 593 C C . ILE A 1 75 ? 45.443 25.250 -24.118 1.00 75.50 75 ILE A C 1
ATOM 595 O O . ILE A 1 75 ? 45.970 25.406 -25.222 1.00 75.50 75 ILE A O 1
ATOM 599 N N . GLY A 1 76 ? 44.171 25.584 -23.877 1.00 76.38 76 GLY A N 1
ATOM 600 C CA . GLY A 1 76 ? 43.291 26.192 -24.880 1.00 76.38 76 GLY A CA 1
ATOM 601 C C . GLY A 1 76 ? 43.854 27.497 -25.447 1.00 76.38 76 GLY A C 1
ATOM 602 O O . GLY A 1 76 ? 43.964 27.655 -26.667 1.00 76.38 76 GLY A O 1
ATOM 603 N N . THR A 1 77 ? 44.312 28.407 -24.584 1.00 82.69 77 THR A N 1
ATOM 604 C CA . THR A 1 77 ? 44.942 29.670 -25.011 1.00 82.69 77 THR A CA 1
ATOM 605 C C . THR A 1 77 ? 46.242 29.429 -25.781 1.00 82.69 77 THR A C 1
ATOM 607 O O . THR A 1 77 ? 46.465 30.031 -26.833 1.00 82.69 77 THR A O 1
ATOM 610 N N . GLN A 1 78 ? 47.093 28.510 -25.313 1.00 84.25 78 GLN A N 1
ATOM 611 C CA . GLN A 1 78 ? 48.354 28.183 -25.984 1.00 84.25 78 GLN A CA 1
ATOM 612 C C . GLN A 1 78 ? 48.128 27.622 -27.397 1.00 84.25 78 GLN A C 1
ATOM 614 O O . GLN A 1 78 ? 48.797 28.038 -28.345 1.00 84.25 78 GLN A O 1
ATOM 619 N N . LYS A 1 79 ? 47.179 26.695 -27.558 1.00 83.50 79 LYS A N 1
ATOM 620 C CA . LYS A 1 79 ? 46.849 26.076 -28.852 1.00 83.50 79 LYS A CA 1
ATOM 621 C C . LYS A 1 79 ? 46.186 27.076 -29.800 1.00 83.50 79 LYS A C 1
ATOM 623 O O . LYS A 1 79 ? 46.553 27.126 -30.971 1.00 83.50 79 LYS A O 1
ATOM 628 N N . THR A 1 80 ? 45.313 27.942 -29.283 1.00 86.25 80 THR A N 1
ATOM 629 C CA . THR A 1 80 ? 44.715 29.048 -30.052 1.00 86.25 80 THR A CA 1
ATOM 630 C C . THR A 1 80 ? 45.788 29.996 -30.596 1.00 86.25 80 THR A C 1
ATOM 632 O O . THR A 1 80 ? 45.781 30.335 -31.779 1.00 86.25 80 THR A O 1
ATOM 635 N N . ASN A 1 81 ? 46.768 30.374 -29.768 1.00 88.62 81 ASN A N 1
ATOM 636 C CA . ASN A 1 81 ? 47.877 31.228 -30.199 1.00 88.62 81 ASN A CA 1
ATOM 637 C C . ASN A 1 81 ? 48.745 30.551 -31.269 1.00 88.62 81 ASN A C 1
ATOM 639 O O . ASN A 1 81 ? 49.086 31.183 -32.268 1.00 88.62 81 ASN A O 1
ATOM 643 N N . ARG A 1 82 ? 49.047 29.254 -31.111 1.00 87.81 82 ARG A N 1
ATOM 644 C CA . ARG A 1 82 ? 49.791 28.475 -32.116 1.00 87.81 82 ARG A CA 1
ATOM 645 C C . ARG A 1 82 ? 49.053 28.398 -33.453 1.00 87.81 82 ARG A C 1
ATOM 647 O O . ARG A 1 82 ? 49.681 28.585 -34.492 1.00 87.81 82 ARG A O 1
ATOM 654 N N . LEU A 1 83 ? 47.735 28.188 -33.436 1.00 91.31 83 LEU A N 1
ATOM 655 C CA . LEU A 1 83 ? 46.915 28.174 -34.650 1.00 91.31 83 LEU A CA 1
ATOM 656 C C . LEU A 1 83 ? 46.918 29.539 -35.351 1.00 91.31 83 LEU A C 1
ATOM 658 O O . LEU A 1 83 ? 47.072 29.612 -36.569 1.00 91.31 83 LEU A O 1
ATOM 662 N N . ASN A 1 84 ? 46.797 30.628 -34.591 1.00 91.50 84 ASN A N 1
ATOM 663 C CA . ASN A 1 84 ? 46.832 31.978 -35.150 1.00 91.50 84 ASN A CA 1
ATOM 664 C C . ASN A 1 84 ? 48.197 32.320 -35.766 1.00 91.50 84 ASN A C 1
ATOM 666 O O . ASN A 1 84 ? 48.239 32.917 -36.843 1.00 91.50 84 ASN A O 1
ATOM 670 N N . MET A 1 85 ? 49.301 31.898 -35.139 1.00 90.69 85 MET A N 1
ATOM 671 C CA . MET A 1 85 ? 50.644 32.045 -35.714 1.00 90.69 85 MET A CA 1
ATOM 672 C C . MET A 1 85 ? 50.789 31.258 -37.021 1.00 90.69 85 MET A C 1
ATOM 674 O O . MET A 1 85 ? 51.160 31.847 -38.034 1.00 90.69 85 MET A O 1
ATOM 678 N N . ALA A 1 86 ? 50.390 29.980 -37.038 1.00 88.56 86 ALA A N 1
ATOM 679 C CA . ALA A 1 86 ? 50.454 29.140 -38.237 1.00 88.56 86 ALA A CA 1
ATOM 680 C C . ALA A 1 86 ? 49.613 29.710 -39.397 1.00 88.56 86 ALA A C 1
ATOM 682 O O . ALA A 1 86 ? 50.063 29.741 -40.543 1.00 88.56 86 ALA A O 1
ATOM 683 N N . ARG A 1 87 ? 48.418 30.248 -39.107 1.00 92.56 87 ARG A N 1
ATOM 684 C CA . ARG A 1 87 ? 47.584 30.954 -40.100 1.00 92.56 87 ARG A CA 1
ATOM 685 C C . ARG A 1 87 ? 48.270 32.213 -40.639 1.00 92.56 87 ARG A C 1
ATOM 687 O O . ARG A 1 87 ? 48.154 32.516 -41.826 1.00 92.56 87 ARG A O 1
ATOM 694 N N . GLY A 1 88 ? 48.968 32.953 -39.779 1.00 92.56 88 GLY A N 1
ATOM 695 C CA . GLY A 1 88 ? 49.740 34.133 -40.168 1.00 92.56 88 GLY A CA 1
ATOM 696 C C . GLY A 1 88 ? 50.939 33.802 -41.062 1.00 92.56 88 GLY A C 1
ATOM 697 O O . GLY A 1 88 ? 51.188 34.519 -42.032 1.00 92.56 88 GLY A O 1
ATOM 698 N N . ASP A 1 89 ? 51.659 32.719 -40.766 1.00 88.25 89 ASP A N 1
ATOM 699 C CA . ASP A 1 89 ? 52.795 32.240 -41.567 1.00 88.25 89 ASP A CA 1
ATOM 700 C C . ASP A 1 89 ? 52.345 31.706 -42.937 1.00 88.25 89 ASP A C 1
ATOM 702 O O . ASP A 1 89 ? 52.954 32.020 -43.965 1.00 88.25 89 ASP A O 1
ATOM 706 N N . PHE A 1 90 ? 51.225 30.977 -42.982 1.00 92.62 90 PHE A N 1
ATOM 707 C CA . PHE A 1 90 ? 50.617 30.526 -44.235 1.00 92.62 90 PHE A CA 1
ATOM 708 C C . PHE A 1 90 ? 50.241 31.704 -45.143 1.00 92.62 90 PHE A C 1
ATOM 710 O O . PHE A 1 90 ? 50.635 31.738 -46.306 1.00 92.62 90 PHE A O 1
ATOM 717 N N . LYS A 1 91 ? 49.557 32.726 -44.608 1.00 91.06 91 LYS A N 1
ATOM 718 C CA . LYS A 1 91 ? 49.197 33.925 -45.387 1.00 91.06 91 LYS A CA 1
ATOM 719 C C . LYS A 1 91 ? 50.422 34.660 -45.936 1.00 91.06 91 LYS A C 1
ATOM 721 O O . LYS A 1 91 ? 50.399 35.106 -47.080 1.00 91.06 91 LYS A O 1
ATOM 726 N N . ARG A 1 92 ? 51.496 34.776 -45.145 1.00 90.00 92 ARG A N 1
ATOM 727 C CA . ARG A 1 92 ? 52.750 35.408 -45.590 1.00 90.00 92 ARG A CA 1
ATOM 728 C C . ARG A 1 92 ? 53.407 34.626 -46.725 1.00 90.00 92 ARG A C 1
ATOM 730 O O . ARG A 1 92 ? 53.711 35.207 -47.759 1.00 90.00 92 ARG A O 1
ATOM 737 N N . THR A 1 93 ? 53.567 33.316 -46.561 1.00 88.50 93 THR A N 1
ATOM 738 C CA . THR A 1 93 ? 54.182 32.460 -47.593 1.00 88.50 93 THR A CA 1
ATOM 739 C C . THR A 1 93 ? 53.334 32.355 -48.862 1.00 88.50 93 THR A C 1
ATOM 741 O O . THR A 1 93 ? 53.889 32.311 -49.958 1.00 88.50 93 THR A O 1
ATOM 744 N N . GLN A 1 94 ? 52.004 32.402 -48.747 1.00 87.38 94 GLN A N 1
ATOM 745 C CA . GLN A 1 94 ? 51.098 32.486 -49.894 1.00 87.38 94 GLN A CA 1
ATOM 746 C C . GLN A 1 94 ? 51.322 33.779 -50.690 1.00 87.38 94 GLN A C 1
ATOM 748 O O . GLN A 1 94 ? 51.486 33.727 -51.908 1.00 87.38 94 GLN A O 1
ATOM 753 N N . ALA A 1 95 ? 51.384 34.928 -50.008 1.00 86.25 95 ALA A N 1
ATOM 754 C CA . ALA A 1 95 ? 51.639 36.216 -50.651 1.00 86.25 95 ALA A CA 1
ATOM 755 C C . ALA A 1 95 ? 53.013 36.247 -51.343 1.00 86.25 95 ALA A C 1
ATOM 757 O O . ALA A 1 95 ? 53.094 36.607 -52.516 1.00 86.25 95 ALA A O 1
ATOM 758 N N . SER A 1 96 ? 54.070 35.779 -50.668 1.00 83.31 96 SER A N 1
ATOM 759 C CA . SER A 1 96 ? 55.411 35.678 -51.260 1.00 83.31 96 SER A CA 1
ATOM 760 C C . SER A 1 96 ? 55.446 34.738 -52.469 1.00 83.31 96 SER A C 1
ATOM 762 O O . SER A 1 96 ? 56.135 35.019 -53.445 1.00 83.31 96 SER A O 1
ATOM 764 N N . THR A 1 97 ? 54.682 33.641 -52.448 1.00 83.44 97 THR A N 1
ATOM 765 C CA . THR A 1 97 ? 54.591 32.716 -53.590 1.00 83.44 97 THR A CA 1
ATOM 766 C C . THR A 1 97 ? 53.907 33.375 -54.783 1.00 83.44 97 THR A C 1
ATOM 768 O O . THR A 1 97 ? 54.378 33.239 -55.911 1.00 83.44 97 THR A O 1
ATOM 771 N N . MET A 1 98 ? 52.821 34.120 -54.554 1.00 81.75 98 MET A N 1
ATOM 772 C CA . MET A 1 98 ? 52.145 34.876 -55.613 1.00 81.75 98 MET A CA 1
ATOM 773 C C . MET A 1 98 ? 53.070 35.927 -56.235 1.00 81.75 98 MET A C 1
ATOM 775 O O . MET A 1 98 ? 53.128 36.045 -57.458 1.00 81.75 98 MET A O 1
ATOM 779 N N . GLU A 1 99 ? 53.836 36.640 -55.410 1.00 81.69 99 GLU A N 1
ATOM 780 C CA . GLU A 1 99 ? 54.828 37.617 -55.865 1.00 81.69 99 GLU A CA 1
ATOM 781 C C . GLU A 1 99 ? 55.944 36.952 -56.687 1.00 81.69 99 GLU A C 1
ATOM 783 O O . GLU A 1 99 ? 56.204 37.365 -57.817 1.00 81.69 99 GLU A O 1
ATOM 788 N N . ALA A 1 100 ? 56.529 35.854 -56.195 1.00 75.50 100 ALA A N 1
ATOM 789 C CA . ALA A 1 100 ? 57.551 35.095 -56.920 1.00 75.50 100 ALA A CA 1
ATOM 790 C C . ALA A 1 100 ? 57.027 34.523 -58.252 1.00 75.50 100 ALA A C 1
ATOM 792 O O . ALA A 1 100 ? 57.749 34.506 -59.248 1.00 75.50 100 ALA A O 1
ATOM 793 N N . THR A 1 101 ? 55.757 34.106 -58.293 1.00 76.44 101 THR A N 1
ATOM 794 C CA . THR A 1 101 ? 55.090 33.648 -59.523 1.00 76.44 101 THR A CA 1
ATOM 795 C C . THR A 1 101 ? 54.961 34.786 -60.533 1.00 76.44 101 THR A C 1
ATOM 797 O O . THR A 1 101 ? 55.252 34.597 -61.713 1.00 76.44 101 THR A O 1
ATOM 800 N N . SER A 1 102 ? 54.559 35.979 -60.081 1.00 76.00 102 SER A N 1
ATOM 801 C CA . SER A 1 102 ? 54.461 37.165 -60.939 1.00 76.00 102 SER A CA 1
ATOM 802 C C . SER A 1 102 ? 55.819 37.533 -61.536 1.00 76.00 102 SER A C 1
ATOM 804 O O . SER A 1 102 ? 55.918 37.729 -62.745 1.00 76.00 102 SER A O 1
ATOM 806 N N . VAL A 1 103 ? 56.870 37.550 -60.711 1.00 80.06 103 VAL A N 1
ATOM 807 C CA . VAL A 1 103 ? 58.244 37.854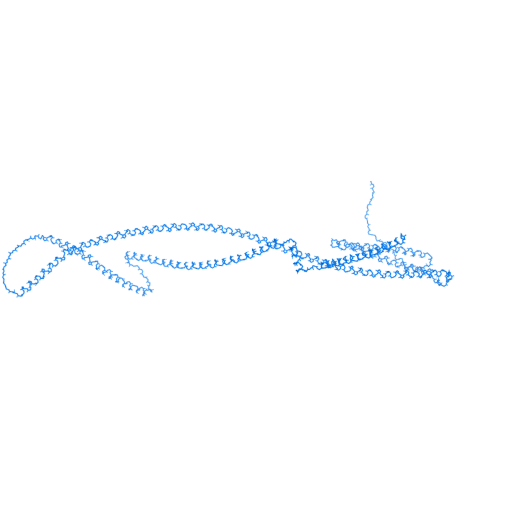 -61.143 1.00 80.06 103 VAL A CA 1
ATOM 808 C C . VAL A 1 103 ? 58.755 36.822 -62.154 1.00 80.06 103 VAL A C 1
ATOM 810 O O . VAL A 1 103 ? 59.364 37.197 -63.154 1.00 80.06 103 VAL A O 1
ATOM 813 N N . LEU A 1 104 ? 58.474 35.528 -61.953 1.00 76.50 104 LEU A N 1
ATOM 814 C CA . LEU A 1 104 ? 58.842 34.481 -62.911 1.00 76.50 104 LEU A CA 1
ATOM 815 C C . LEU A 1 104 ? 58.110 34.648 -64.251 1.00 76.50 104 LEU A C 1
ATOM 817 O O . LEU A 1 104 ? 58.733 34.554 -65.307 1.00 76.50 104 LEU A O 1
ATOM 821 N N . LEU A 1 105 ? 56.804 34.926 -64.228 1.00 73.38 105 LEU A N 1
ATOM 822 C CA . LEU A 1 105 ? 56.019 35.147 -65.447 1.00 73.38 105 LEU A CA 1
ATOM 823 C C . LEU A 1 105 ? 56.474 36.395 -66.210 1.00 73.38 105 LEU A C 1
ATOM 825 O O . LEU A 1 105 ? 56.487 36.390 -67.440 1.00 73.38 105 LEU A O 1
ATOM 829 N N . GLU A 1 106 ? 56.854 37.455 -65.504 1.00 73.69 106 GLU A N 1
ATOM 830 C CA . GLU A 1 106 ? 57.394 38.675 -66.104 1.00 73.69 106 GLU A CA 1
ATOM 831 C C . GLU A 1 106 ? 58.783 38.438 -66.720 1.00 73.69 106 GLU A C 1
ATOM 833 O O . GLU A 1 106 ? 59.022 38.831 -67.865 1.00 73.69 106 GLU A O 1
ATOM 838 N N . ALA A 1 107 ? 59.657 37.694 -66.032 1.00 69.69 107 ALA A N 1
ATOM 839 C CA . ALA A 1 107 ? 60.958 37.282 -66.560 1.00 69.69 107 ALA A CA 1
ATOM 840 C C . ALA A 1 107 ? 60.826 36.405 -67.820 1.00 69.69 107 ALA A C 1
ATOM 842 O O . ALA A 1 107 ? 61.552 36.609 -68.794 1.00 69.69 107 ALA A O 1
ATOM 843 N N . LEU A 1 108 ? 59.868 35.471 -67.838 1.00 65.56 108 LEU A N 1
ATOM 844 C CA . LEU A 1 108 ? 59.588 34.623 -69.000 1.00 65.56 108 LEU A CA 1
ATOM 845 C C . LEU A 1 108 ? 59.016 35.425 -70.178 1.00 65.56 108 LEU A C 1
ATOM 847 O O . LEU A 1 108 ? 59.429 35.212 -71.316 1.00 65.56 108 LEU A O 1
ATOM 851 N N . LYS A 1 109 ? 58.121 36.390 -69.927 1.00 64.69 109 LYS A N 1
ATOM 852 C CA . LYS A 1 109 ? 57.603 37.292 -70.973 1.00 64.69 109 LYS A CA 1
ATOM 853 C C . LYS A 1 109 ? 58.702 38.152 -71.603 1.00 64.69 109 LYS A C 1
ATOM 855 O O . LYS A 1 109 ? 58.665 38.379 -72.807 1.00 64.69 109 LYS A O 1
ATOM 860 N N . GLY A 1 110 ? 59.684 38.596 -70.818 1.00 59.69 110 GLY A N 1
ATOM 861 C CA . GLY A 1 110 ? 60.830 39.363 -71.319 1.00 59.69 110 GLY A CA 1
ATOM 862 C C . GLY A 1 110 ? 61.810 38.556 -72.181 1.00 59.69 110 GLY A C 1
ATOM 863 O O . GLY A 1 110 ? 62.532 39.143 -72.979 1.00 59.69 110 GLY A O 1
ATOM 864 N N . TYR A 1 111 ? 61.829 37.227 -72.047 1.00 58.34 111 TYR A N 1
ATOM 865 C CA . TYR A 1 111 ? 62.719 36.330 -72.802 1.00 58.34 111 TYR A CA 1
ATOM 866 C C . TYR A 1 111 ? 62.129 35.856 -74.131 1.00 58.34 111 TYR A C 1
ATOM 868 O O . TYR A 1 111 ? 62.866 35.493 -75.044 1.00 58.34 111 TYR A O 1
ATOM 876 N N . PHE A 1 112 ? 60.804 35.934 -74.267 1.00 56.19 112 PHE A N 1
ATOM 877 C CA . PHE A 1 112 ? 60.090 35.721 -75.524 1.00 56.19 112 PHE A CA 1
ATOM 878 C C . PHE A 1 112 ? 59.454 37.027 -76.036 1.00 56.19 112 PHE A C 1
ATOM 880 O O . PHE A 1 112 ? 58.226 37.106 -76.153 1.00 56.19 112 PHE A O 1
ATOM 887 N N . PRO A 1 113 ? 60.236 38.079 -76.354 1.00 46.78 113 PRO A N 1
ATOM 888 C CA . PRO A 1 113 ? 59.677 39.280 -76.942 1.00 46.78 113 PRO A CA 1
ATOM 889 C C . PRO A 1 113 ? 59.383 39.015 -78.427 1.00 46.78 113 PRO A C 1
ATOM 891 O O . PRO A 1 113 ? 60.251 39.111 -79.287 1.00 46.78 113 PRO A O 1
ATOM 894 N N . GLY A 1 114 ? 58.132 38.681 -78.738 1.00 54.94 114 GLY A N 1
ATOM 895 C CA . GLY A 1 114 ? 57.551 38.974 -80.051 1.00 54.94 114 GLY A CA 1
ATOM 896 C C . GLY A 1 114 ? 58.015 38.166 -81.271 1.00 54.94 114 GLY A C 1
ATOM 897 O O . GLY A 1 114 ? 57.880 38.681 -82.376 1.00 54.94 114 GLY A O 1
ATOM 898 N N . GLN A 1 115 ? 58.492 36.924 -81.141 1.00 49.22 115 GLN A N 1
ATOM 899 C CA . GLN A 1 115 ? 58.673 36.038 -82.305 1.00 49.22 115 GLN A CA 1
ATOM 900 C C . GLN A 1 115 ? 58.340 34.581 -81.986 1.00 49.22 115 GLN A C 1
ATOM 902 O O . GLN A 1 115 ? 59.205 33.831 -81.555 1.00 49.22 115 GLN A O 1
ATOM 907 N N . VAL A 1 116 ? 57.104 34.169 -82.273 1.00 47.03 116 VAL A N 1
ATOM 908 C CA . VAL A 1 116 ? 56.840 32.839 -82.838 1.00 47.03 116 VAL A CA 1
ATOM 909 C C . VAL A 1 116 ? 55.673 33.000 -83.807 1.00 47.03 116 VAL A C 1
ATOM 911 O O . VAL A 1 116 ? 54.519 33.106 -83.399 1.00 47.03 116 VAL A O 1
ATOM 914 N N . ASP A 1 117 ? 55.996 33.084 -85.093 1.00 39.81 117 ASP A N 1
ATOM 915 C CA . ASP A 1 117 ? 55.028 32.940 -86.173 1.00 39.81 117 ASP A CA 1
ATOM 916 C C . ASP A 1 117 ? 54.537 31.473 -86.160 1.00 39.81 117 ASP A C 1
ATOM 918 O O . ASP A 1 117 ? 55.361 30.568 -86.331 1.00 39.81 117 ASP A O 1
ATOM 922 N N . PRO A 1 118 ? 53.249 31.172 -85.899 1.00 49.34 118 PRO A N 1
ATOM 923 C CA . PRO A 1 118 ? 52.780 29.797 -85.673 1.00 49.34 118 PRO A CA 1
ATOM 924 C C . PRO A 1 118 ? 52.808 28.889 -86.915 1.00 49.34 118 PRO A C 1
ATOM 926 O O . PRO A 1 118 ? 52.383 27.736 -86.839 1.00 49.34 118 PRO A O 1
ATOM 929 N N . LEU A 1 119 ? 53.245 29.397 -88.071 1.00 47.00 119 LEU A N 1
ATOM 930 C CA . LEU A 1 119 ? 53.009 28.783 -89.380 1.00 47.00 119 LEU A CA 1
ATOM 931 C C . LEU A 1 119 ? 54.249 28.160 -90.049 1.00 47.00 119 LEU A C 1
ATOM 933 O O . LEU A 1 119 ? 54.111 27.554 -91.106 1.00 47.00 119 LEU A O 1
ATOM 937 N N . ALA A 1 120 ? 55.444 28.224 -89.450 1.00 46.47 120 ALA A N 1
ATOM 938 C CA . ALA A 1 120 ? 56.680 27.765 -90.108 1.00 46.47 120 ALA A CA 1
ATOM 939 C C . ALA A 1 120 ? 57.080 26.286 -89.869 1.00 46.47 120 ALA A C 1
ATOM 941 O O . ALA A 1 120 ? 58.092 25.842 -90.405 1.00 46.47 120 ALA A O 1
ATOM 942 N N . HIS A 1 121 ? 56.301 25.495 -89.119 1.00 47.31 121 HIS A N 1
ATOM 943 C CA . HIS A 1 121 ? 56.565 24.057 -88.891 1.00 47.31 121 HIS A CA 1
ATOM 944 C C . HIS A 1 121 ? 55.452 23.117 -89.400 1.00 47.31 121 HIS A C 1
ATOM 946 O O . HIS A 1 121 ? 55.372 21.967 -88.971 1.00 47.31 121 HIS A O 1
ATOM 952 N N . GLN A 1 122 ? 54.587 23.566 -90.317 1.00 46.41 122 GLN A N 1
ATOM 953 C CA . GLN A 1 122 ? 53.419 22.769 -90.729 1.00 46.41 122 GLN A CA 1
ATOM 954 C C . GLN A 1 122 ? 53.699 21.559 -91.641 1.00 46.41 122 GLN A C 1
ATOM 956 O O . GLN A 1 122 ? 52.824 20.707 -91.740 1.00 46.41 122 GLN A O 1
ATOM 961 N N . ASP A 1 123 ? 54.898 21.396 -92.210 1.00 51.88 123 ASP A N 1
ATOM 962 C CA . ASP A 1 123 ? 55.187 20.305 -93.163 1.00 51.88 123 ASP A CA 1
ATOM 963 C C . ASP A 1 123 ? 56.318 19.358 -92.717 1.00 51.88 123 ASP A C 1
ATOM 965 O O . ASP A 1 123 ? 57.166 18.947 -93.507 1.00 51.88 123 ASP A O 1
ATOM 969 N N . CYS A 1 124 ? 56.341 18.976 -91.436 1.00 53.91 124 CYS A N 1
ATOM 970 C CA . CYS A 1 124 ? 57.253 17.930 -90.940 1.00 53.91 124 CYS A CA 1
ATOM 971 C C . CYS A 1 124 ? 56.551 16.627 -90.527 1.00 53.91 124 CYS A C 1
ATOM 973 O O . CYS A 1 124 ? 57.233 15.680 -90.150 1.00 53.91 124 CYS A O 1
ATOM 975 N N . VAL A 1 125 ? 55.217 16.552 -90.591 1.00 55.91 125 VAL A N 1
ATOM 976 C CA . VAL A 1 125 ? 54.467 15.354 -90.180 1.00 55.91 125 VAL A CA 1
ATOM 977 C C . VAL A 1 125 ? 54.077 14.562 -91.423 1.00 55.91 125 VAL A C 1
ATOM 979 O O . VAL A 1 125 ? 53.284 15.021 -92.248 1.00 55.91 125 VAL A O 1
ATOM 982 N N . SER A 1 126 ? 54.629 13.360 -91.579 1.00 57.25 126 SER A N 1
ATOM 983 C CA . SER A 1 126 ? 54.247 12.469 -92.677 1.00 57.25 126 SER A CA 1
ATOM 984 C C . SER A 1 126 ? 52.743 12.151 -92.608 1.00 57.25 126 SER A C 1
ATOM 986 O O . SER A 1 126 ? 52.164 12.042 -91.527 1.00 57.25 126 SER A O 1
ATOM 988 N N . ARG A 1 127 ? 52.062 11.961 -93.750 1.00 58.81 127 ARG A N 1
ATOM 989 C CA . ARG A 1 127 ? 50.625 11.587 -93.769 1.00 58.81 127 ARG A CA 1
ATOM 990 C C . ARG A 1 127 ? 50.319 10.340 -92.921 1.00 58.81 127 ARG A C 1
ATOM 992 O O . ARG A 1 127 ? 49.214 10.217 -92.401 1.00 58.81 127 ARG A O 1
ATOM 999 N N . SER A 1 128 ? 51.289 9.440 -92.771 1.00 64.50 128 SER A N 1
ATOM 1000 C CA . SER A 1 128 ? 51.241 8.288 -91.866 1.00 64.50 128 SER A CA 1
ATOM 1001 C C . SER A 1 128 ? 51.229 8.686 -90.391 1.00 64.50 128 SER A C 1
ATOM 1003 O O . SER A 1 128 ? 50.404 8.169 -89.648 1.00 64.50 128 SER A O 1
ATOM 1005 N N . GLU A 1 129 ? 52.075 9.626 -89.969 1.00 66.81 129 GLU A N 1
ATOM 1006 C CA . GLU A 1 129 ? 52.088 10.137 -88.592 1.00 66.81 129 GLU A CA 1
ATOM 1007 C C . GLU A 1 129 ? 50.844 10.973 -88.295 1.00 66.81 129 GLU A C 1
ATOM 1009 O O . GLU A 1 129 ? 50.271 10.842 -87.222 1.00 66.81 129 GLU A O 1
ATOM 1014 N N . LEU A 1 130 ? 50.347 11.759 -89.257 1.00 70.19 130 LEU A N 1
ATOM 1015 C CA . LEU A 1 130 ? 49.098 12.505 -89.086 1.00 70.19 130 LEU A CA 1
ATOM 1016 C C . LEU A 1 130 ? 47.899 11.561 -88.913 1.00 70.19 130 LEU A C 1
ATOM 1018 O O . LEU A 1 130 ? 47.035 11.812 -88.076 1.00 70.19 130 LEU A O 1
ATOM 1022 N N . ASN A 1 131 ? 47.841 10.469 -89.681 1.00 73.12 131 ASN A N 1
ATOM 1023 C CA . ASN A 1 131 ? 46.800 9.457 -89.513 1.00 73.12 131 ASN A CA 1
ATOM 1024 C C . ASN A 1 131 ? 46.968 8.679 -88.201 1.00 73.12 131 ASN A C 1
ATOM 1026 O O . ASN A 1 131 ? 45.974 8.468 -87.517 1.00 73.12 131 ASN A O 1
ATOM 1030 N N . ALA A 1 132 ? 48.199 8.341 -87.802 1.00 76.12 132 ALA A N 1
ATOM 1031 C CA . ALA A 1 132 ? 48.470 7.705 -86.514 1.00 76.12 132 ALA A CA 1
ATOM 1032 C C . ALA A 1 132 ? 48.055 8.603 -85.338 1.00 76.12 132 ALA A C 1
ATOM 1034 O O . ALA A 1 132 ? 47.372 8.137 -84.435 1.00 76.12 132 ALA A O 1
ATOM 1035 N N . ILE A 1 133 ? 48.365 9.902 -85.388 1.00 74.56 133 ILE A N 1
ATOM 1036 C CA . ILE A 1 133 ? 47.940 10.891 -84.387 1.00 74.56 133 ILE A CA 1
ATOM 1037 C C . ILE A 1 133 ? 46.419 11.062 -84.406 1.00 74.56 133 ILE A C 1
ATOM 1039 O O . ILE A 1 133 ? 45.801 11.211 -83.358 1.00 74.56 133 ILE A O 1
ATOM 1043 N N . LYS A 1 134 ? 45.781 11.029 -85.580 1.00 76.44 134 LYS A N 1
ATOM 1044 C CA . LYS A 1 134 ? 44.321 11.134 -85.698 1.00 76.44 134 LYS A CA 1
ATOM 1045 C C . LYS A 1 134 ? 43.608 9.909 -85.130 1.00 76.44 134 LYS A C 1
ATOM 1047 O O . LYS A 1 134 ? 42.579 10.065 -84.476 1.00 76.44 134 LYS A O 1
ATOM 1052 N N . ASP A 1 135 ? 44.135 8.715 -85.370 1.00 77.44 135 ASP A N 1
ATOM 1053 C CA . ASP A 1 135 ? 43.585 7.476 -84.825 1.00 77.44 135 ASP A CA 1
ATOM 1054 C C . ASP A 1 135 ? 43.863 7.372 -83.322 1.00 77.44 135 ASP A C 1
ATOM 1056 O O . ASP A 1 135 ? 42.938 7.077 -82.568 1.00 77.44 135 ASP A O 1
ATOM 1060 N N . GLN A 1 136 ? 45.060 7.764 -82.874 1.00 78.94 136 GLN A N 1
ATOM 1061 C CA . GLN A 1 136 ? 45.408 7.891 -81.459 1.00 78.94 136 GLN A CA 1
ATOM 1062 C C . GLN A 1 136 ? 44.511 8.913 -80.741 1.00 78.94 136 GLN A C 1
ATOM 1064 O O . GLN A 1 136 ? 43.956 8.618 -79.689 1.00 78.94 136 GLN A O 1
ATOM 1069 N N . SER A 1 137 ? 44.274 10.082 -81.339 1.00 75.38 137 SER A N 1
ATOM 1070 C CA . SER A 1 137 ? 43.375 11.110 -80.800 1.00 75.38 137 SER A CA 1
ATOM 1071 C C . SER A 1 137 ? 41.924 10.627 -80.729 1.00 75.38 137 SER A C 1
ATOM 1073 O O . SER A 1 137 ? 41.200 10.977 -79.798 1.00 75.38 137 SER A O 1
ATOM 1075 N N . ARG A 1 138 ? 41.480 9.786 -81.672 1.00 77.56 138 ARG A N 1
ATOM 1076 C CA . ARG A 1 138 ? 40.148 9.164 -81.628 1.00 77.56 138 ARG A CA 1
ATOM 1077 C C . ARG A 1 138 ? 40.035 8.132 -80.511 1.00 77.56 138 ARG A C 1
ATOM 1079 O O . ARG A 1 138 ? 39.015 8.130 -79.823 1.00 77.56 138 ARG A O 1
ATOM 1086 N N . THR A 1 139 ? 41.048 7.290 -80.309 1.00 78.88 139 THR A N 1
ATOM 1087 C CA . THR A 1 139 ? 41.078 6.333 -79.192 1.00 78.88 139 THR A CA 1
ATOM 1088 C C . THR A 1 139 ? 41.170 7.041 -77.847 1.00 78.88 139 THR A C 1
ATOM 1090 O O . THR A 1 139 ? 40.348 6.771 -76.978 1.00 78.88 139 THR A O 1
ATOM 1093 N N . GLU A 1 140 ? 42.056 8.027 -77.705 1.00 80.38 140 GLU A N 1
ATOM 1094 C CA . GLU A 1 140 ? 42.180 8.841 -76.491 1.00 80.38 140 GLU A CA 1
ATOM 1095 C C . GLU A 1 140 ? 40.888 9.619 -76.215 1.00 80.38 140 GLU A C 1
ATOM 1097 O O . GLU A 1 140 ? 40.427 9.674 -75.080 1.00 80.38 140 GLU A O 1
ATOM 1102 N N . SER A 1 141 ? 40.230 10.167 -77.244 1.00 79.81 141 SER A N 1
ATOM 1103 C CA . SER A 1 141 ? 38.929 10.826 -77.081 1.00 79.81 141 SER A CA 1
ATOM 1104 C C . SER A 1 141 ? 37.836 9.851 -76.644 1.00 79.81 141 SER A C 1
ATOM 1106 O O . SER A 1 141 ? 36.922 10.265 -75.928 1.00 79.81 141 SER A O 1
ATOM 1108 N N . HIS A 1 142 ? 37.889 8.589 -77.075 1.00 84.06 142 HIS A N 1
ATOM 1109 C CA . HIS A 1 142 ? 36.931 7.575 -76.649 1.00 84.06 142 HIS A CA 1
ATOM 1110 C C . HIS A 1 142 ? 37.182 7.145 -75.199 1.00 84.06 142 HIS A C 1
ATOM 1112 O O . HIS A 1 142 ? 36.243 7.120 -74.406 1.00 84.06 142 HIS A O 1
ATOM 1118 N N . GLU A 1 143 ? 38.438 6.893 -74.827 1.00 87.31 143 GLU A N 1
ATOM 1119 C CA . GLU A 1 143 ? 38.845 6.585 -73.448 1.00 87.31 143 GLU A CA 1
ATOM 1120 C C . GLU A 1 143 ? 38.506 7.732 -72.492 1.00 87.31 143 GLU A C 1
ATOM 1122 O O . GLU A 1 143 ? 37.944 7.521 -71.417 1.00 87.31 143 GLU A O 1
ATOM 1127 N N . LEU A 1 144 ? 38.762 8.971 -72.905 1.00 85.81 144 LEU A N 1
ATOM 1128 C CA . LEU A 1 144 ? 38.474 10.149 -72.100 1.00 85.81 144 LEU A CA 1
ATOM 1129 C C . LEU A 1 144 ? 36.962 10.370 -71.931 1.00 85.81 144 LEU A C 1
ATOM 1131 O O . LEU A 1 144 ? 36.523 10.827 -70.873 1.00 85.81 144 LEU A O 1
ATOM 1135 N N . GLU A 1 145 ? 36.143 9.996 -72.918 1.00 87.44 145 GLU A N 1
ATOM 1136 C CA . GLU A 1 145 ? 34.685 9.996 -72.760 1.00 87.44 145 GLU A CA 1
ATOM 1137 C C . GLU A 1 145 ? 34.201 8.865 -71.839 1.00 87.44 145 GLU A C 1
ATOM 1139 O O . GLU A 1 145 ? 33.333 9.108 -70.997 1.00 87.44 145 GLU A O 1
ATOM 1144 N N . GLN A 1 146 ? 34.797 7.668 -71.904 1.00 89.88 146 GLN A N 1
ATOM 1145 C CA . GLN A 1 146 ? 34.510 6.585 -70.952 1.00 89.88 146 GLN A CA 1
ATOM 1146 C C . GLN A 1 146 ? 34.830 7.008 -69.511 1.00 89.88 146 GLN A C 1
ATOM 1148 O O . GLN A 1 146 ? 33.975 6.878 -68.633 1.00 89.88 146 GLN A O 1
ATOM 1153 N N . LEU A 1 147 ? 35.992 7.626 -69.281 1.00 89.62 147 LEU A N 1
ATOM 1154 C CA . LEU A 1 147 ? 36.377 8.159 -67.970 1.00 89.62 147 LEU A CA 1
ATOM 1155 C C . LEU A 1 147 ? 35.419 9.258 -67.484 1.00 89.62 147 LEU A C 1
ATOM 1157 O O . LEU A 1 147 ? 35.095 9.320 -66.297 1.00 89.62 147 LEU A O 1
ATOM 1161 N N . ARG A 1 148 ? 34.902 10.117 -68.374 1.00 89.62 148 ARG A N 1
ATOM 1162 C CA . ARG A 1 148 ? 33.873 11.113 -68.011 1.00 89.62 148 ARG A CA 1
ATOM 1163 C C . ARG A 1 148 ? 32.542 10.474 -67.627 1.00 89.62 148 ARG A C 1
ATOM 1165 O O . ARG A 1 148 ? 31.830 11.022 -66.782 1.00 89.62 148 ARG A O 1
ATOM 1172 N N . VAL A 1 149 ? 32.155 9.375 -68.271 1.00 91.94 149 VAL A N 1
ATOM 1173 C CA . VAL A 1 149 ? 30.944 8.621 -67.914 1.00 91.94 149 VAL A CA 1
ATOM 1174 C C . VAL A 1 149 ? 31.133 7.929 -66.565 1.00 91.94 149 VAL A C 1
ATOM 1176 O O . VAL A 1 149 ? 30.260 8.042 -65.703 1.00 91.94 149 VAL A O 1
ATOM 1179 N N . GLU A 1 150 ? 32.288 7.307 -66.337 1.00 93.38 150 GLU A N 1
ATOM 1180 C CA . GLU A 1 150 ? 32.628 6.673 -65.063 1.00 93.38 150 GLU A CA 1
ATOM 1181 C C . GLU A 1 150 ? 32.669 7.691 -63.915 1.00 93.38 150 GLU A C 1
ATOM 1183 O O . GLU A 1 150 ? 32.049 7.475 -62.876 1.00 93.38 150 GLU A O 1
ATOM 1188 N N . ASN A 1 151 ? 33.289 8.858 -64.116 1.00 90.38 151 ASN A N 1
ATOM 1189 C CA . ASN A 1 151 ? 33.325 9.923 -63.109 1.00 90.38 151 ASN A CA 1
ATOM 1190 C C . ASN A 1 151 ? 31.916 10.443 -62.772 1.00 90.38 151 ASN A C 1
ATOM 1192 O O . ASN A 1 151 ? 31.601 10.687 -61.607 1.00 90.38 151 ASN A O 1
ATOM 1196 N N . ARG A 1 152 ? 31.037 10.563 -63.779 1.00 93.19 152 ARG A N 1
ATOM 1197 C CA . ARG A 1 152 ? 29.621 10.905 -63.565 1.00 93.19 152 ARG A CA 1
ATOM 1198 C C . ARG A 1 152 ? 28.910 9.844 -62.725 1.00 93.19 152 ARG A C 1
ATOM 1200 O O . ARG A 1 152 ? 28.135 10.208 -61.846 1.00 93.19 152 ARG A O 1
ATOM 1207 N N . GLU A 1 153 ? 29.173 8.560 -62.953 1.00 93.44 153 GLU A N 1
ATOM 1208 C CA . GLU A 1 153 ? 28.560 7.492 -62.157 1.00 93.44 153 GLU A CA 1
ATOM 1209 C C . GLU A 1 153 ? 29.125 7.409 -60.733 1.00 93.44 153 GLU A C 1
ATOM 1211 O O . GLU A 1 153 ? 28.365 7.215 -59.785 1.00 93.44 153 GLU A O 1
ATOM 1216 N N . LEU A 1 154 ? 30.428 7.633 -60.553 1.00 92.50 154 LEU A N 1
ATOM 1217 C CA . LEU A 1 154 ? 31.053 7.714 -59.232 1.00 92.50 154 LEU A CA 1
ATOM 1218 C C . LEU A 1 154 ? 30.484 8.871 -58.406 1.00 92.50 154 LEU A C 1
ATOM 1220 O O . LEU A 1 154 ? 30.188 8.676 -57.230 1.00 92.50 154 LEU A O 1
ATOM 1224 N N . ARG A 1 155 ? 30.240 10.036 -59.019 1.00 92.38 155 ARG A N 1
ATOM 1225 C CA . ARG A 1 155 ? 29.563 11.163 -58.353 1.00 92.38 155 ARG A CA 1
ATOM 1226 C C . ARG A 1 155 ? 28.152 10.794 -57.904 1.00 92.38 155 ARG A C 1
ATOM 1228 O O . ARG A 1 155 ? 27.833 10.961 -56.738 1.00 92.38 155 ARG A O 1
ATOM 1235 N N . ARG A 1 156 ? 27.351 10.164 -58.771 1.00 92.69 156 ARG A N 1
ATOM 1236 C CA . ARG A 1 156 ? 26.011 9.686 -58.377 1.00 92.69 156 ARG A CA 1
ATOM 1237 C C . ARG A 1 156 ? 26.059 8.653 -57.252 1.00 92.69 156 ARG A C 1
ATOM 1239 O O . ARG A 1 156 ? 25.141 8.589 -56.441 1.00 92.69 156 ARG A O 1
ATOM 1246 N N . ARG A 1 157 ? 27.083 7.793 -57.219 1.00 92.75 157 ARG A N 1
ATOM 1247 C CA . ARG A 1 157 ? 27.293 6.846 -56.112 1.00 92.75 157 ARG A CA 1
ATOM 1248 C C . ARG A 1 157 ? 27.646 7.569 -54.816 1.00 92.75 157 ARG A C 1
ATOM 1250 O O . ARG A 1 157 ? 27.123 7.172 -53.780 1.00 92.75 157 ARG A O 1
ATOM 1257 N N . LEU A 1 158 ? 28.487 8.598 -54.886 1.00 93.44 158 LEU A N 1
ATOM 1258 C CA . LEU A 1 158 ? 28.845 9.425 -53.739 1.00 93.44 158 LEU A CA 1
ATOM 1259 C C . LEU A 1 158 ? 27.612 10.132 -53.167 1.00 93.44 158 LEU A C 1
ATOM 1261 O O . LEU A 1 158 ? 27.347 9.966 -51.984 1.00 93.44 158 LEU A O 1
ATOM 1265 N N . ASP A 1 159 ? 26.796 10.775 -54.008 1.00 92.75 159 ASP A N 1
ATOM 1266 C CA . ASP A 1 159 ? 25.559 11.446 -53.575 1.00 92.75 159 ASP A CA 1
ATOM 1267 C C . ASP A 1 159 ? 24.612 10.466 -52.852 1.00 92.75 159 ASP A C 1
ATOM 1269 O O . ASP A 1 159 ? 24.078 10.751 -51.782 1.00 92.75 159 ASP A O 1
ATOM 1273 N N . ARG A 1 160 ? 24.456 9.244 -53.390 1.00 93.88 160 ARG A N 1
ATOM 1274 C CA . ARG A 1 160 ? 23.652 8.185 -52.748 1.00 93.88 160 ARG A CA 1
ATOM 1275 C C . ARG A 1 160 ? 24.213 7.755 -51.390 1.00 93.88 160 ARG A C 1
ATOM 1277 O O . ARG A 1 160 ? 23.437 7.414 -50.497 1.00 93.88 160 ARG A O 1
ATOM 1284 N N . LEU A 1 161 ? 25.538 7.715 -51.244 1.00 91.00 161 LEU A N 1
ATOM 1285 C CA . LEU A 1 161 ? 26.191 7.382 -49.978 1.00 91.00 161 LEU A CA 1
ATOM 1286 C C . LEU A 1 161 ? 26.051 8.520 -48.963 1.00 91.00 161 LEU A C 1
ATOM 1288 O O . LEU A 1 161 ? 25.771 8.242 -47.803 1.00 91.00 161 LEU A O 1
ATOM 1292 N N . GLU A 1 162 ? 26.179 9.777 -49.381 1.00 91.44 162 GLU A N 1
ATOM 1293 C CA . GLU A 1 162 ? 25.963 10.944 -48.516 1.00 91.44 162 GLU A CA 1
ATOM 1294 C C . GLU A 1 162 ? 24.524 11.001 -47.986 1.00 91.44 162 GLU A C 1
ATOM 1296 O O . GLU A 1 162 ? 24.309 11.202 -46.786 1.00 91.44 162 GLU A O 1
ATOM 1301 N N . ASP A 1 163 ? 23.538 10.722 -48.843 1.00 90.00 163 ASP A N 1
ATOM 1302 C CA . ASP A 1 163 ? 22.134 10.589 -48.448 1.00 90.00 163 ASP A CA 1
ATOM 1303 C C . ASP A 1 163 ? 21.928 9.452 -47.442 1.00 90.00 163 ASP A C 1
ATOM 1305 O O . ASP A 1 163 ? 21.176 9.594 -46.472 1.00 90.00 163 ASP A O 1
ATOM 1309 N N . TYR A 1 164 ? 22.580 8.307 -47.668 1.00 90.75 164 TYR A N 1
ATOM 1310 C CA . TYR A 1 164 ? 22.517 7.165 -46.761 1.00 90.75 164 TYR A CA 1
ATOM 1311 C C . TYR A 1 164 ? 23.118 7.513 -45.395 1.00 90.75 164 TYR A C 1
ATOM 1313 O O . TYR A 1 164 ? 22.458 7.321 -44.374 1.00 90.75 164 TYR A O 1
ATOM 1321 N N . PHE A 1 165 ? 24.320 8.094 -45.365 1.00 90.19 165 PHE A N 1
ATOM 1322 C CA . PHE A 1 165 ? 24.969 8.511 -44.123 1.00 90.19 165 PHE A CA 1
ATOM 1323 C C . PHE A 1 165 ? 24.158 9.571 -43.381 1.00 90.19 165 PHE A C 1
ATOM 1325 O O . PHE A 1 165 ? 24.023 9.486 -42.165 1.00 90.19 165 PHE A O 1
ATOM 1332 N N . SER A 1 166 ? 23.545 10.519 -44.090 1.00 91.75 166 SER A N 1
ATOM 1333 C CA . SER A 1 166 ? 22.674 11.527 -43.475 1.00 91.75 166 SER A CA 1
ATOM 1334 C C . SER A 1 166 ? 21.447 10.898 -42.805 1.00 91.75 166 SER A C 1
ATOM 1336 O O . SER A 1 166 ? 21.066 11.290 -41.699 1.00 91.75 166 SER A O 1
ATOM 1338 N N . ARG A 1 167 ? 20.832 9.887 -43.434 1.00 90.31 167 ARG A N 1
ATOM 1339 C CA . ARG A 1 167 ? 19.733 9.122 -42.817 1.00 90.31 167 ARG A CA 1
ATOM 1340 C C . ARG A 1 167 ? 20.210 8.324 -41.611 1.00 90.31 167 ARG A C 1
ATOM 1342 O O . ARG A 1 167 ? 19.511 8.304 -40.602 1.00 90.31 167 ARG A O 1
ATOM 1349 N N . GLU A 1 168 ? 21.385 7.711 -41.702 1.00 84.62 168 GLU A N 1
ATOM 1350 C CA . GLU A 1 168 ? 21.949 6.907 -40.619 1.00 84.62 168 GLU A CA 1
ATOM 1351 C C . GLU A 1 168 ? 22.310 7.769 -39.403 1.00 84.62 168 GLU A C 1
ATOM 1353 O O . GLU A 1 168 ? 21.954 7.423 -38.283 1.00 84.62 168 GLU A O 1
ATOM 1358 N N . VAL A 1 169 ? 22.906 8.948 -39.609 1.00 90.19 169 VAL A N 1
ATOM 1359 C CA . VAL A 1 169 ? 23.188 9.920 -38.537 1.00 90.19 169 VAL A CA 1
ATOM 1360 C C . VAL A 1 169 ? 21.898 10.372 -37.851 1.00 90.19 169 VAL A C 1
ATOM 1362 O O . VAL A 1 169 ? 21.830 10.416 -36.623 1.00 90.19 169 VAL A O 1
ATOM 1365 N N . ASN A 1 170 ? 20.843 10.656 -38.619 1.00 88.56 170 ASN A N 1
ATOM 1366 C CA . ASN A 1 170 ? 19.542 11.013 -38.049 1.00 88.56 170 ASN A CA 1
ATOM 1367 C C . ASN A 1 170 ? 18.903 9.844 -37.282 1.00 88.56 170 ASN A C 1
ATOM 1369 O O . ASN A 1 170 ? 18.312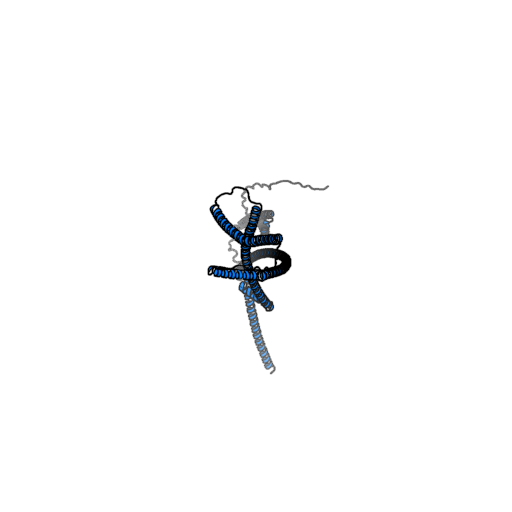 10.049 -36.222 1.00 88.56 170 ASN A O 1
ATOM 1373 N N . SER A 1 171 ? 19.040 8.616 -37.787 1.00 85.69 171 SER A N 1
ATOM 1374 C CA . SER A 1 171 ? 18.595 7.397 -37.102 1.00 85.69 171 SER A CA 1
ATOM 1375 C C . SER A 1 171 ? 19.336 7.199 -35.775 1.00 85.69 171 SER A C 1
ATOM 1377 O O . SER A 1 171 ? 18.702 6.992 -34.738 1.00 85.69 171 SER A O 1
ATOM 1379 N N . ALA A 1 172 ? 20.662 7.358 -35.782 1.00 78.31 172 ALA A N 1
ATOM 1380 C CA . ALA A 1 172 ? 21.506 7.267 -34.598 1.00 78.31 172 ALA A CA 1
ATOM 1381 C C . ALA A 1 172 ? 21.118 8.319 -33.551 1.00 78.31 172 ALA A C 1
ATOM 1383 O O . ALA A 1 172 ? 20.874 7.968 -32.398 1.00 78.31 172 ALA A O 1
ATOM 1384 N N . LYS A 1 173 ? 20.932 9.579 -33.960 1.00 90.25 173 LYS A N 1
ATOM 1385 C CA . LYS A 1 173 ? 20.481 10.651 -33.063 1.00 90.25 173 LYS A CA 1
ATOM 1386 C C . LYS A 1 173 ? 19.113 10.358 -32.439 1.00 90.25 173 LYS A C 1
ATOM 1388 O O . LYS A 1 173 ? 18.931 10.507 -31.236 1.00 90.25 173 LYS A O 1
ATOM 1393 N N . ASN A 1 174 ? 18.163 9.858 -33.231 1.00 83.88 174 ASN A N 1
ATOM 1394 C CA . ASN A 1 174 ? 16.860 9.446 -32.706 1.00 83.88 174 ASN A CA 1
ATOM 1395 C C . ASN A 1 174 ? 16.983 8.291 -31.700 1.00 83.88 174 ASN A C 1
ATOM 1397 O O . ASN A 1 174 ? 16.220 8.229 -30.736 1.00 83.88 174 ASN A O 1
ATOM 1401 N N . SER A 1 175 ? 17.911 7.357 -31.921 1.00 77.44 175 SER A N 1
ATOM 1402 C CA . SER A 1 175 ? 18.166 6.265 -30.977 1.00 77.44 175 SER A CA 1
ATOM 1403 C C . SER A 1 175 ? 18.793 6.765 -29.671 1.00 77.44 175 SER A C 1
ATOM 1405 O O . SER A 1 175 ? 18.380 6.328 -28.599 1.00 77.44 175 SER A O 1
ATOM 1407 N N . GLU A 1 176 ? 19.694 7.742 -29.747 1.00 86.44 176 GLU A N 1
ATOM 1408 C CA . GLU A 1 176 ? 20.316 8.399 -28.596 1.00 86.44 176 GLU A CA 1
ATOM 1409 C C . GLU A 1 176 ? 19.272 9.142 -27.744 1.00 86.44 176 GLU A C 1
ATOM 1411 O O . GLU A 1 176 ? 19.165 8.900 -26.541 1.00 86.44 176 GLU A O 1
ATOM 1416 N N . ASP A 1 177 ? 18.394 9.934 -28.371 1.00 88.19 177 ASP A N 1
ATOM 1417 C CA . ASP A 1 177 ? 17.282 10.611 -27.686 1.00 88.19 177 ASP A CA 1
ATOM 1418 C C . ASP A 1 177 ? 16.341 9.620 -26.978 1.00 88.19 177 ASP A C 1
ATOM 1420 O O . ASP A 1 177 ? 15.786 9.903 -25.910 1.00 88.19 177 ASP A O 1
ATOM 1424 N N . ARG A 1 178 ? 16.137 8.435 -27.567 1.00 82.88 178 ARG A N 1
ATOM 1425 C CA . ARG A 1 178 ? 15.337 7.370 -26.948 1.00 82.88 178 ARG A CA 1
ATOM 1426 C C . ARG A 1 178 ? 16.039 6.759 -25.741 1.00 82.88 178 ARG A C 1
ATOM 1428 O O . ARG A 1 178 ? 15.359 6.495 -24.752 1.00 82.88 178 ARG A O 1
ATOM 1435 N N . ILE A 1 179 ? 17.356 6.559 -25.799 1.00 80.12 179 ILE A N 1
ATOM 1436 C CA . ILE A 1 179 ? 18.146 6.072 -24.659 1.00 80.12 179 ILE A CA 1
ATOM 1437 C C . ILE A 1 179 ? 18.044 7.062 -23.498 1.00 80.12 179 ILE A C 1
ATOM 1439 O O . ILE A 1 179 ? 17.699 6.648 -22.394 1.00 80.12 179 ILE A O 1
ATOM 1443 N N . TYR A 1 180 ? 18.203 8.365 -23.747 1.00 84.62 180 TYR A N 1
ATOM 1444 C CA . TYR A 1 180 ? 18.052 9.381 -22.700 1.00 84.62 180 TYR A CA 1
ATOM 1445 C C . TYR A 1 180 ? 16.670 9.358 -22.034 1.00 84.62 180 TYR A C 1
ATOM 1447 O O . TYR A 1 180 ? 16.571 9.437 -20.810 1.00 84.62 180 TYR A O 1
ATOM 1455 N N . LYS A 1 181 ? 15.594 9.188 -22.813 1.00 83.44 181 LYS A N 1
ATOM 1456 C CA . LYS A 1 181 ? 14.236 9.040 -22.257 1.00 83.44 181 LYS A CA 1
ATOM 1457 C C . LYS A 1 181 ? 14.085 7.771 -21.420 1.00 83.44 181 LYS A C 1
ATOM 1459 O O . LYS A 1 181 ? 13.431 7.804 -20.382 1.00 83.44 181 LYS A O 1
ATOM 1464 N N . LEU A 1 182 ? 14.672 6.657 -21.856 1.00 70.94 182 LEU A N 1
ATOM 1465 C CA . LEU A 1 182 ? 14.644 5.404 -21.098 1.00 70.94 182 LEU A CA 1
ATOM 1466 C C . LEU A 1 182 ? 15.431 5.516 -19.789 1.00 70.94 182 LEU A C 1
ATOM 1468 O O . LEU A 1 182 ? 14.969 5.017 -18.765 1.00 70.94 182 LEU A O 1
ATOM 1472 N N . GLU A 1 183 ? 16.571 6.205 -19.789 1.00 84.38 183 GLU A N 1
ATOM 1473 C CA . GLU A 1 183 ? 17.327 6.484 -18.567 1.00 84.38 183 GLU A CA 1
ATOM 1474 C C . GLU A 1 183 ? 16.544 7.363 -17.590 1.00 84.38 183 GLU A C 1
ATOM 1476 O O . GLU A 1 183 ? 16.555 7.094 -16.390 1.00 84.38 183 GLU A O 1
ATOM 1481 N N . ASP A 1 184 ? 15.843 8.386 -18.081 1.00 83.38 184 ASP A N 1
ATOM 1482 C CA . ASP A 1 184 ? 15.019 9.264 -17.245 1.00 83.38 184 ASP A CA 1
ATOM 1483 C C . ASP A 1 184 ? 13.837 8.510 -16.610 1.00 83.38 184 ASP A C 1
ATOM 1485 O O . ASP A 1 184 ? 13.600 8.597 -15.399 1.00 83.38 184 ASP A O 1
ATOM 1489 N N . ILE A 1 185 ? 13.162 7.662 -17.397 1.00 74.88 185 ILE A N 1
ATOM 1490 C CA . ILE A 1 185 ? 12.125 6.750 -16.895 1.00 74.88 185 ILE A CA 1
ATOM 1491 C C . ILE A 1 185 ? 12.718 5.789 -15.860 1.00 74.88 185 ILE A C 1
ATOM 1493 O O . ILE A 1 185 ? 12.117 5.579 -14.805 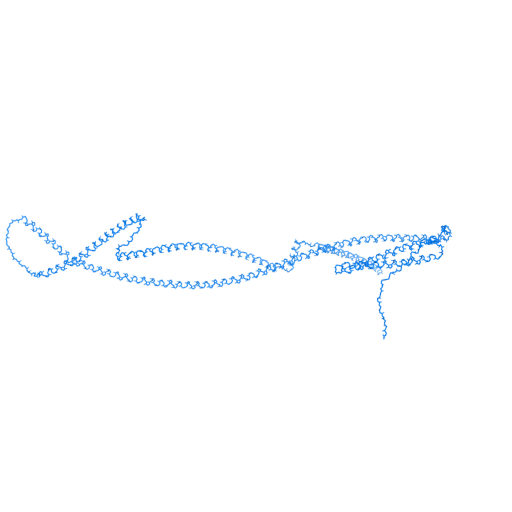1.00 74.88 185 ILE A O 1
ATOM 1497 N N . SER A 1 186 ? 13.902 5.227 -16.121 1.00 68.50 186 SER A N 1
ATOM 1498 C CA . SER A 1 186 ? 14.575 4.320 -15.191 1.00 68.50 186 SER A CA 1
ATOM 1499 C C . SER A 1 186 ? 14.905 5.015 -13.873 1.00 68.50 186 SER A C 1
ATOM 1501 O O . SER A 1 186 ? 14.620 4.453 -12.819 1.00 68.50 186 SER A O 1
ATOM 1503 N N . ARG A 1 187 ? 15.461 6.233 -13.901 1.00 81.75 187 ARG A N 1
ATOM 1504 C CA . ARG A 1 187 ? 15.762 7.011 -12.688 1.00 81.75 187 ARG A CA 1
ATOM 1505 C C . ARG A 1 187 ? 14.494 7.301 -11.897 1.00 81.75 187 ARG A C 1
ATOM 1507 O O . ARG A 1 187 ? 14.442 6.994 -10.709 1.00 81.75 187 ARG A O 1
ATOM 1514 N N . THR A 1 188 ? 13.460 7.808 -12.565 1.00 75.50 188 THR A N 1
ATOM 1515 C CA . THR A 1 188 ? 12.165 8.102 -11.937 1.00 75.50 188 THR A CA 1
ATOM 1516 C C . THR A 1 188 ? 11.555 6.853 -11.295 1.00 75.50 188 THR A C 1
ATOM 1518 O O . THR A 1 188 ? 11.084 6.899 -10.158 1.00 75.50 188 THR A O 1
ATOM 1521 N N . THR A 1 189 ? 11.626 5.711 -11.985 1.00 69.12 189 THR A N 1
ATOM 1522 C CA . THR A 1 189 ? 11.130 4.425 -11.477 1.00 69.12 189 THR A CA 1
ATOM 1523 C C . THR A 1 189 ? 11.913 3.978 -10.246 1.00 69.12 189 THR A C 1
ATOM 1525 O O . THR A 1 189 ? 11.304 3.620 -9.239 1.00 69.12 189 THR A O 1
ATOM 1528 N N . THR A 1 190 ? 13.245 4.054 -10.275 1.00 72.62 190 THR A N 1
ATOM 1529 C CA . THR A 1 190 ? 14.092 3.716 -9.122 1.00 72.62 190 THR A CA 1
ATOM 1530 C C . THR A 1 190 ? 13.748 4.579 -7.911 1.00 72.62 190 THR A C 1
ATOM 1532 O O . THR A 1 190 ? 13.521 4.044 -6.828 1.00 72.62 190 THR A O 1
ATOM 1535 N N . THR A 1 191 ? 13.611 5.897 -8.085 1.00 81.25 191 THR A N 1
ATOM 1536 C CA . THR A 1 191 ? 13.228 6.803 -6.989 1.00 81.25 191 THR A CA 1
ATOM 1537 C C . THR A 1 191 ? 11.847 6.466 -6.419 1.00 81.25 191 THR A C 1
ATOM 1539 O O . THR A 1 191 ? 11.669 6.455 -5.199 1.00 81.25 191 THR A O 1
ATOM 1542 N N . ALA A 1 192 ? 10.870 6.141 -7.272 1.00 69.38 192 ALA A N 1
ATOM 1543 C CA . ALA A 1 192 ? 9.536 5.738 -6.829 1.00 69.38 192 ALA A CA 1
ATOM 1544 C C . ALA A 1 192 ? 9.560 4.415 -6.042 1.00 69.38 192 ALA A C 1
ATOM 1546 O O . ALA A 1 192 ? 8.925 4.309 -4.991 1.00 69.38 192 ALA A O 1
ATOM 1547 N N . VAL A 1 193 ? 10.332 3.426 -6.505 1.00 71.38 193 VAL A N 1
ATOM 1548 C CA . VAL A 1 193 ? 10.508 2.134 -5.822 1.00 71.38 193 VAL A CA 1
ATOM 1549 C C . VAL A 1 193 ? 11.208 2.310 -4.473 1.00 71.38 193 VAL A C 1
ATOM 1551 O O . VAL A 1 193 ? 10.787 1.715 -3.479 1.00 71.38 193 VAL A O 1
ATOM 1554 N N . GLU A 1 194 ? 12.239 3.151 -4.393 1.00 82.12 194 GLU A N 1
ATOM 1555 C CA . GLU A 1 194 ? 12.923 3.461 -3.134 1.00 82.12 194 GLU A CA 1
ATOM 1556 C C . GLU A 1 194 ? 11.987 4.132 -2.122 1.00 82.12 194 GLU A C 1
ATOM 1558 O O . GLU A 1 194 ? 11.981 3.759 -0.944 1.00 82.12 194 GLU A O 1
ATOM 1563 N N . LEU A 1 195 ? 11.165 5.087 -2.570 1.00 84.12 195 LEU A N 1
ATOM 1564 C CA . LEU A 1 195 ? 10.165 5.747 -1.729 1.00 84.12 195 LEU A CA 1
ATOM 1565 C C . LEU A 1 195 ? 9.120 4.742 -1.222 1.00 84.12 195 LEU A C 1
ATOM 1567 O O . LEU A 1 195 ? 8.849 4.682 -0.023 1.00 84.12 195 LEU A O 1
ATOM 1571 N N . ALA A 1 196 ? 8.580 3.908 -2.115 1.00 68.94 196 ALA A N 1
ATOM 1572 C CA . ALA A 1 196 ? 7.620 2.866 -1.760 1.00 68.94 196 ALA A CA 1
ATOM 1573 C C . ALA A 1 196 ? 8.216 1.867 -0.755 1.00 68.94 196 ALA A C 1
ATOM 1575 O O . ALA A 1 196 ? 7.567 1.510 0.228 1.00 68.94 196 ALA A O 1
ATOM 1576 N N . THR A 1 197 ? 9.480 1.482 -0.941 1.00 79.00 197 THR A N 1
ATOM 1577 C CA . THR A 1 197 ? 10.200 0.581 -0.031 1.00 79.00 197 THR A CA 1
ATOM 1578 C C . THR A 1 197 ? 10.378 1.202 1.356 1.00 7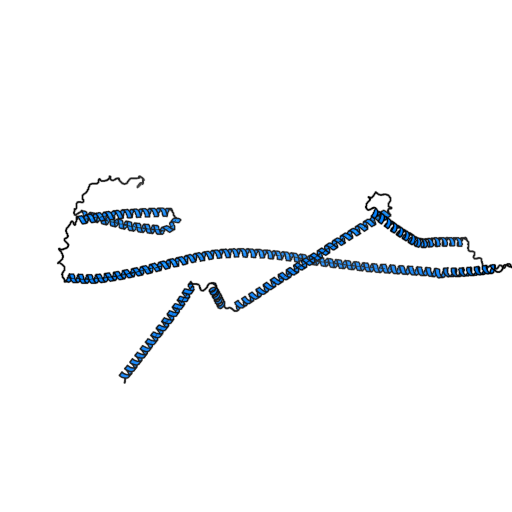9.00 197 THR A C 1
ATOM 1580 O O . THR A 1 197 ? 10.180 0.522 2.365 1.00 79.00 197 THR A O 1
ATOM 1583 N N . LYS A 1 198 ? 10.723 2.495 1.436 1.00 83.69 198 LYS A N 1
ATOM 1584 C CA . LYS A 1 198 ? 10.821 3.220 2.715 1.00 83.69 198 LYS A CA 1
ATOM 1585 C C . LYS A 1 198 ? 9.468 3.287 3.424 1.00 83.69 198 LYS A C 1
ATOM 1587 O O . LYS A 1 198 ? 9.396 2.983 4.614 1.00 83.69 198 LYS A O 1
ATOM 1592 N N . ASN A 1 199 ? 8.404 3.606 2.689 1.00 81.38 199 ASN A N 1
ATOM 1593 C CA . ASN A 1 199 ? 7.049 3.666 3.238 1.00 81.38 199 ASN A CA 1
ATOM 1594 C C . ASN A 1 199 ? 6.590 2.296 3.752 1.00 81.38 199 ASN A C 1
ATOM 1596 O O . ASN A 1 199 ? 6.067 2.202 4.860 1.00 81.38 199 ASN A O 1
ATOM 1600 N N . TYR A 1 200 ? 6.849 1.226 2.997 1.00 81.31 200 TYR A N 1
ATOM 1601 C CA . TYR A 1 200 ? 6.522 -0.136 3.414 1.00 81.31 200 TYR A CA 1
ATOM 1602 C C . TYR A 1 200 ? 7.268 -0.545 4.690 1.00 81.31 200 TYR A C 1
ATOM 1604 O O . TYR A 1 200 ? 6.661 -1.093 5.608 1.00 81.31 200 TYR A O 1
ATOM 1612 N N . LYS A 1 201 ? 8.569 -0.235 4.793 1.00 87.56 201 LYS A N 1
ATOM 1613 C CA . LYS A 1 201 ? 9.349 -0.484 6.017 1.00 87.56 201 LYS A CA 1
ATOM 1614 C C . LYS A 1 201 ? 8.765 0.255 7.221 1.00 87.56 201 LYS A C 1
ATOM 1616 O O . LYS A 1 201 ? 8.544 -0.368 8.254 1.00 87.56 201 LYS A O 1
ATOM 1621 N N . SER A 1 202 ? 8.446 1.541 7.067 1.00 86.69 202 SER A N 1
ATOM 1622 C CA . SER A 1 202 ? 7.831 2.341 8.134 1.00 86.69 202 SER A CA 1
ATOM 1623 C C . SER A 1 202 ? 6.475 1.775 8.574 1.00 86.69 202 SER A C 1
ATOM 1625 O O . SER A 1 202 ? 6.230 1.624 9.771 1.00 86.69 202 SER A O 1
ATOM 1627 N N . LEU A 1 203 ? 5.624 1.377 7.623 1.00 87.19 203 LEU A N 1
ATOM 1628 C CA . LEU A 1 203 ? 4.330 0.760 7.915 1.00 87.19 203 LEU A CA 1
ATOM 1629 C C . LEU A 1 203 ? 4.483 -0.599 8.618 1.00 87.19 203 LEU A C 1
ATOM 1631 O O . LEU A 1 203 ? 3.746 -0.902 9.558 1.00 87.19 203 LEU A O 1
ATOM 1635 N N . SER A 1 204 ? 5.456 -1.408 8.194 1.00 82.56 204 SER A N 1
ATOM 1636 C CA . SER A 1 204 ? 5.774 -2.694 8.819 1.00 82.56 204 SER A CA 1
ATOM 1637 C C . SER A 1 204 ? 6.248 -2.519 10.264 1.00 82.56 204 SER A C 1
ATOM 1639 O O . SER A 1 204 ? 5.814 -3.258 11.149 1.00 82.56 204 SER A O 1
ATOM 1641 N N . GLU A 1 205 ? 7.113 -1.539 10.529 1.00 89.00 205 GLU A N 1
ATOM 1642 C CA . GLU A 1 205 ? 7.567 -1.210 11.884 1.00 89.00 205 GLU A CA 1
ATOM 1643 C C . GLU A 1 205 ? 6.412 -0.730 12.766 1.00 89.00 205 GLU A C 1
ATOM 1645 O O . GLU A 1 205 ? 6.286 -1.180 13.907 1.00 89.00 205 GLU A O 1
ATOM 1650 N N . GLN A 1 206 ? 5.540 0.134 12.238 1.00 85.94 206 GLN A N 1
ATOM 1651 C CA . GLN A 1 206 ? 4.363 0.604 12.966 1.00 85.94 206 GLN A CA 1
ATOM 1652 C C . GLN A 1 206 ? 3.421 -0.555 13.308 1.00 85.94 206 GLN A C 1
ATOM 1654 O O . GLN A 1 206 ? 3.054 -0.729 14.466 1.00 85.94 206 GLN A O 1
ATOM 1659 N N . THR A 1 207 ? 3.133 -1.424 12.338 1.00 87.12 207 THR A N 1
ATOM 1660 C CA . THR A 1 207 ? 2.292 -2.612 12.548 1.00 87.12 207 THR A CA 1
ATOM 1661 C C . THR A 1 207 ? 2.889 -3.544 13.607 1.00 87.12 207 THR A C 1
ATOM 1663 O O . THR A 1 207 ? 2.163 -4.123 14.417 1.00 87.12 207 THR A O 1
ATOM 1666 N N . SER A 1 208 ? 4.218 -3.692 13.641 1.00 86.56 208 SER A N 1
ATOM 1667 C CA . SER A 1 208 ? 4.894 -4.480 14.675 1.00 86.56 208 SER A CA 1
ATOM 1668 C C . SER A 1 208 ? 4.741 -3.861 16.066 1.00 86.56 208 SER A C 1
ATOM 1670 O O . SER A 1 208 ? 4.532 -4.596 17.031 1.00 86.56 208 SER A O 1
ATOM 1672 N N . LYS A 1 209 ? 4.836 -2.531 16.187 1.00 90.94 209 LYS A N 1
ATOM 1673 C CA . LYS A 1 209 ? 4.613 -1.820 17.457 1.00 90.94 209 LYS A CA 1
ATOM 1674 C C . LYS A 1 209 ? 3.169 -1.969 17.926 1.00 90.94 209 LYS A C 1
ATOM 1676 O O . LYS A 1 209 ? 2.945 -2.298 19.089 1.00 90.94 209 LYS A O 1
ATOM 1681 N N . ASP A 1 210 ? 2.213 -1.810 17.017 1.00 83.94 210 ASP A N 1
ATOM 1682 C CA . ASP A 1 210 ? 0.788 -1.930 17.322 1.00 83.94 210 ASP A CA 1
ATOM 1683 C C . ASP A 1 210 ? 0.442 -3.347 17.791 1.00 83.94 210 ASP A C 1
ATOM 1685 O O . ASP A 1 210 ? -0.210 -3.511 18.819 1.00 83.94 210 ASP A O 1
ATOM 1689 N N . ARG A 1 211 ? 0.961 -4.390 17.122 1.00 86.25 211 ARG A N 1
ATOM 1690 C CA . ARG A 1 211 ? 0.799 -5.787 17.570 1.00 86.25 211 ARG A CA 1
ATOM 1691 C C . ARG A 1 211 ? 1.303 -6.005 18.994 1.00 86.25 211 ARG A C 1
ATOM 1693 O O . ARG A 1 211 ? 0.611 -6.643 19.785 1.00 86.25 211 ARG A O 1
ATOM 1700 N N . SER A 1 212 ? 2.481 -5.481 19.325 1.00 85.06 212 SER A N 1
ATOM 1701 C CA . SER A 1 212 ? 3.025 -5.575 20.684 1.00 85.06 212 SER A CA 1
ATOM 1702 C C . SER A 1 212 ? 2.149 -4.831 21.694 1.00 85.06 212 SER A C 1
ATOM 1704 O O . SER A 1 212 ? 1.834 -5.389 22.743 1.00 85.06 212 SER A O 1
ATOM 1706 N N . SER A 1 213 ? 1.677 -3.627 21.353 1.00 88.94 213 SER A N 1
ATOM 1707 C CA . SER A 1 213 ? 0.780 -2.843 22.211 1.00 88.94 213 SER A CA 1
ATOM 1708 C C . SER A 1 213 ? -0.557 -3.549 22.457 1.00 88.94 213 SER A C 1
ATOM 1710 O O . SER A 1 213 ? -1.027 -3.614 23.592 1.00 88.94 213 SER A O 1
ATOM 1712 N N . TYR A 1 214 ? -1.166 -4.134 21.421 1.00 84.19 214 TYR A N 1
ATOM 1713 C CA . TYR A 1 214 ? -2.397 -4.908 21.575 1.00 84.19 214 TYR A CA 1
ATOM 1714 C C . TYR A 1 214 ? -2.188 -6.149 22.436 1.00 84.19 214 TYR A C 1
ATOM 1716 O O . TYR A 1 214 ? -3.033 -6.449 23.276 1.00 84.19 214 TYR A O 1
ATOM 1724 N N . ARG A 1 215 ? -1.057 -6.843 22.279 1.00 89.38 215 ARG A N 1
ATOM 1725 C CA . ARG A 1 215 ? -0.725 -8.009 23.103 1.00 89.38 215 ARG A CA 1
ATOM 1726 C C . ARG A 1 215 ? -0.614 -7.649 24.584 1.00 89.38 215 ARG A C 1
ATOM 1728 O O . ARG A 1 215 ? -1.144 -8.366 25.425 1.00 89.38 215 ARG A O 1
ATOM 1735 N N . GLU A 1 216 ? 0.028 -6.528 24.896 1.00 88.88 216 GLU A N 1
ATOM 1736 C CA . GLU A 1 216 ? 0.155 -6.022 26.265 1.00 88.88 216 GLU A CA 1
ATOM 1737 C C . GLU A 1 216 ? -1.205 -5.625 26.861 1.00 88.88 216 GLU A C 1
ATOM 1739 O O . GLU A 1 216 ? -1.528 -5.991 27.994 1.00 88.88 216 GLU A O 1
ATOM 1744 N N . ARG A 1 217 ? -2.053 -4.948 26.075 1.00 85.12 217 ARG A N 1
ATOM 1745 C CA . ARG A 1 217 ? -3.424 -4.607 26.488 1.00 85.12 217 ARG A CA 1
ATOM 1746 C C . ARG A 1 217 ? -4.281 -5.847 26.733 1.00 85.12 217 ARG A C 1
ATOM 1748 O O . ARG A 1 217 ? -5.014 -5.870 27.716 1.00 85.12 217 ARG A O 1
ATOM 1755 N N . LEU A 1 218 ? -4.180 -6.869 25.881 1.00 85.00 218 LEU A N 1
ATOM 1756 C CA . LEU A 1 218 ? -4.892 -8.137 26.069 1.00 85.00 218 LEU A CA 1
ATOM 1757 C C . LEU A 1 218 ? -4.424 -8.855 27.335 1.00 85.00 218 LEU A C 1
ATOM 1759 O O . LEU A 1 218 ? -5.260 -9.247 28.139 1.00 85.00 218 LEU A O 1
ATOM 1763 N N . SER A 1 219 ? -3.112 -8.931 27.568 1.00 89.19 219 SER A N 1
ATOM 1764 C CA . SER A 1 219 ? -2.571 -9.519 28.798 1.00 89.19 219 SER A CA 1
ATOM 1765 C C . SER A 1 219 ? -3.040 -8.765 30.051 1.00 89.19 219 SER A C 1
ATOM 1767 O O . SER A 1 219 ? -3.399 -9.374 31.055 1.00 89.19 219 SER A O 1
ATOM 1769 N N . THR A 1 220 ? -3.125 -7.434 29.981 1.00 90.50 220 THR A N 1
ATOM 1770 C CA . THR A 1 220 ? -3.667 -6.613 31.076 1.00 90.50 220 THR A CA 1
ATOM 1771 C C . THR A 1 220 ? -5.153 -6.898 31.315 1.00 90.50 220 THR A C 1
ATOM 1773 O O . THR A 1 220 ? -5.589 -7.013 32.460 1.00 90.50 220 THR A O 1
ATOM 1776 N N . LEU A 1 221 ? -5.934 -7.043 30.240 1.00 90.00 221 LEU A N 1
ATOM 1777 C CA . LEU A 1 221 ? -7.357 -7.374 30.308 1.00 90.00 221 LEU A CA 1
ATOM 1778 C C . LEU A 1 221 ? -7.592 -8.767 30.913 1.00 90.00 221 LEU A C 1
ATOM 1780 O O . LEU A 1 221 ? -8.504 -8.928 31.718 1.00 90.00 221 LEU A O 1
ATOM 1784 N N . GLU A 1 222 ? -6.767 -9.755 30.563 1.00 90.94 222 GLU A N 1
ATOM 1785 C CA . GLU A 1 222 ? -6.813 -11.107 31.138 1.00 90.94 222 GLU A CA 1
ATOM 1786 C C . GLU A 1 222 ? -6.611 -11.070 32.658 1.00 90.94 222 GLU A C 1
ATOM 1788 O O . GLU A 1 222 ? -7.399 -11.656 33.404 1.00 90.94 222 GLU A O 1
ATOM 1793 N N . VAL A 1 223 ? -5.624 -10.301 33.131 1.00 91.69 223 VAL A N 1
ATOM 1794 C CA . VAL A 1 223 ? -5.378 -10.107 34.569 1.00 91.69 223 VAL A CA 1
ATOM 1795 C C . VAL A 1 223 ? -6.580 -9.459 35.263 1.00 91.69 223 VAL A C 1
ATOM 1797 O O . VAL A 1 223 ? -6.988 -9.905 36.337 1.00 91.69 223 VAL A O 1
ATOM 1800 N N . GLU A 1 224 ? -7.176 -8.421 34.672 1.00 88.00 224 GLU A N 1
ATOM 1801 C CA . GLU A 1 224 ? -8.370 -7.781 35.240 1.00 88.00 224 GLU A CA 1
ATOM 1802 C C . GLU A 1 224 ? -9.593 -8.707 35.230 1.00 88.00 224 GLU A C 1
ATOM 1804 O O . GLU A 1 224 ? -10.359 -8.732 36.197 1.00 88.00 224 GLU A O 1
ATOM 1809 N N . MET A 1 225 ? -9.759 -9.532 34.195 1.00 89.94 225 MET A N 1
ATOM 1810 C CA . MET A 1 225 ? -10.807 -10.551 34.157 1.00 89.94 225 MET A CA 1
ATOM 1811 C C . MET A 1 225 ? -10.653 -11.573 35.283 1.00 89.94 225 MET A C 1
ATOM 1813 O O . MET A 1 225 ? -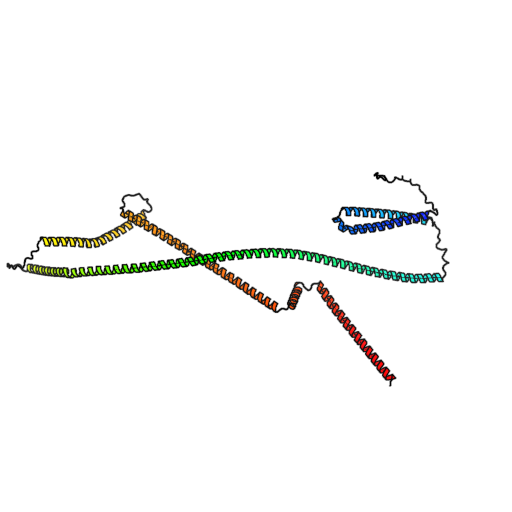11.645 -11.927 35.921 1.00 89.94 225 MET A O 1
ATOM 1817 N N . ASP A 1 226 ? -9.437 -12.036 35.561 1.00 90.31 226 ASP A N 1
ATOM 1818 C CA . ASP A 1 226 ? -9.203 -12.997 36.638 1.00 90.31 226 ASP A CA 1
ATOM 1819 C C . ASP A 1 226 ? -9.417 -12.380 38.026 1.00 90.31 226 ASP A C 1
ATOM 1821 O O . ASP A 1 226 ? -10.021 -13.014 38.902 1.00 90.31 226 ASP A O 1
ATOM 1825 N N . LYS A 1 227 ? -9.052 -11.105 38.215 1.00 91.69 227 LYS A N 1
ATOM 1826 C CA . LYS A 1 227 ? -9.436 -10.348 39.419 1.00 91.69 227 LYS A CA 1
ATOM 1827 C C . LYS A 1 227 ? -10.953 -10.258 39.557 1.00 91.69 227 LYS A C 1
ATOM 1829 O O . LYS A 1 227 ? -11.479 -10.466 40.648 1.00 91.69 227 LYS A O 1
ATOM 1834 N N . ASN A 1 228 ? -11.666 -9.990 38.464 1.00 89.12 228 ASN A N 1
ATOM 1835 C CA . ASN A 1 228 ? -13.120 -9.865 38.486 1.00 89.12 228 ASN A CA 1
ATOM 1836 C C . ASN A 1 228 ? -13.811 -11.203 38.806 1.00 89.12 228 ASN A C 1
ATOM 1838 O O . ASN A 1 228 ? -14.701 -11.253 39.650 1.00 89.12 228 ASN A O 1
ATOM 1842 N N . LYS A 1 229 ? -13.329 -12.319 38.239 1.00 90.88 229 LYS A N 1
ATOM 1843 C CA . LYS A 1 229 ? -13.786 -13.670 38.619 1.00 90.88 229 LYS A CA 1
ATOM 1844 C C . LYS A 1 229 ? -13.579 -13.944 40.107 1.00 90.88 229 LYS A C 1
ATOM 1846 O O . LYS A 1 229 ? -14.442 -14.539 40.746 1.00 90.88 229 LYS A O 1
ATOM 1851 N N . THR A 1 230 ? -12.437 -13.528 40.653 1.00 91.62 230 THR A N 1
ATOM 1852 C CA . THR A 1 230 ? -12.131 -13.702 42.080 1.00 91.62 230 THR A CA 1
ATOM 1853 C C . THR A 1 230 ? -13.107 -12.900 42.942 1.00 91.62 230 THR A C 1
ATOM 1855 O O . THR A 1 230 ? -13.725 -13.471 43.835 1.00 91.62 230 THR A O 1
ATOM 1858 N N . ARG A 1 231 ? -13.361 -11.629 42.597 1.00 90.06 231 ARG A N 1
ATOM 1859 C CA . ARG A 1 231 ? -14.364 -10.794 43.280 1.00 90.06 231 ARG A CA 1
ATOM 1860 C C . ARG A 1 231 ? -15.773 -11.379 43.207 1.00 90.06 231 ARG A C 1
ATOM 1862 O O . ARG A 1 231 ? -16.492 -11.342 44.196 1.00 90.06 231 ARG A O 1
ATOM 1869 N N . HIS A 1 232 ? -16.181 -11.940 42.068 1.00 88.94 232 HIS A N 1
ATOM 1870 C CA . HIS A 1 232 ? -17.485 -12.602 41.970 1.00 88.94 232 HIS A CA 1
ATOM 1871 C C . HIS A 1 232 ? -17.606 -13.797 42.918 1.00 88.94 232 HIS A C 1
ATOM 1873 O O . HIS A 1 232 ? -18.613 -13.905 43.609 1.00 88.94 232 HIS A O 1
ATOM 1879 N N . LYS A 1 233 ? -16.561 -14.623 43.052 1.00 91.94 233 LYS A N 1
ATOM 1880 C CA . LYS A 1 233 ? -16.560 -15.715 44.041 1.00 91.94 233 LYS A CA 1
ATOM 1881 C C . LYS A 1 233 ? -16.692 -15.203 45.479 1.00 91.94 233 LYS A C 1
ATOM 1883 O O . LYS A 1 233 ? -17.401 -15.813 46.272 1.00 91.94 233 LYS A O 1
ATOM 1888 N N . GLU A 1 234 ? -16.026 -14.101 45.821 1.00 92.12 234 GLU A N 1
ATOM 1889 C CA . GLU A 1 234 ? -16.140 -13.471 47.147 1.00 92.12 234 GLU A CA 1
ATOM 1890 C C . GLU A 1 234 ? -17.559 -12.934 47.406 1.00 92.12 234 GLU A C 1
ATOM 1892 O O . GLU A 1 234 ? -18.104 -13.091 48.502 1.00 92.12 234 GLU A O 1
ATOM 1897 N N . ILE A 1 235 ? -18.189 -12.338 46.389 1.00 90.38 235 ILE A N 1
ATOM 1898 C CA . ILE A 1 235 ? -19.579 -11.867 46.462 1.00 90.38 235 ILE A CA 1
ATOM 1899 C C . ILE A 1 235 ? -20.535 -13.045 46.671 1.00 90.38 235 ILE A C 1
ATOM 1901 O O . ILE A 1 235 ? -21.369 -12.980 47.570 1.00 90.38 235 ILE A O 1
ATOM 1905 N N . ASP A 1 236 ? -20.385 -14.137 45.919 1.00 89.25 236 ASP A N 1
ATOM 1906 C CA . ASP A 1 236 ? -21.219 -15.338 46.068 1.00 89.25 236 ASP A CA 1
ATOM 1907 C C . ASP A 1 236 ? -21.100 -15.946 47.476 1.00 89.25 236 ASP A C 1
ATOM 1909 O O . ASP A 1 236 ? -22.100 -16.338 48.087 1.00 89.25 236 ASP A O 1
ATOM 1913 N N . GLN A 1 237 ? -19.885 -15.972 48.035 1.00 91.69 237 GLN A N 1
ATOM 1914 C CA . GLN A 1 237 ? -19.655 -16.391 49.422 1.00 91.69 237 GLN A CA 1
ATOM 1915 C C . GLN A 1 237 ? -20.350 -15.459 50.420 1.00 91.69 237 GLN A C 1
ATOM 1917 O O . GLN A 1 237 ? -20.972 -15.927 51.374 1.00 91.69 237 GLN A O 1
ATOM 1922 N N . THR A 1 238 ? -20.291 -14.147 50.184 1.00 92.56 238 THR A N 1
ATOM 1923 C CA . THR A 1 238 ? -20.943 -13.141 51.034 1.00 92.56 238 THR A CA 1
ATOM 1924 C C . THR A 1 238 ? -22.465 -13.284 50.992 1.00 92.56 238 THR A C 1
ATOM 1926 O O . THR A 1 238 ? -23.106 -13.287 52.040 1.00 92.56 238 THR A O 1
ATOM 1929 N N . ILE A 1 239 ? -23.048 -13.470 49.803 1.00 90.81 239 ILE A N 1
ATOM 1930 C CA . ILE A 1 239 ? -24.486 -13.716 49.622 1.00 90.81 239 ILE A CA 1
ATOM 1931 C C . ILE A 1 239 ? -24.903 -14.988 50.361 1.00 90.81 239 ILE A C 1
ATOM 1933 O O . ILE A 1 239 ? -25.878 -14.961 51.110 1.00 90.81 239 ILE A O 1
ATOM 1937 N N . SER A 1 240 ? -24.136 -16.070 50.217 1.00 93.00 240 SER A N 1
ATOM 1938 C CA . SER A 1 240 ? -24.393 -17.330 50.928 1.00 93.00 240 SER A CA 1
ATOM 1939 C C . SER A 1 240 ? -24.358 -17.139 52.451 1.00 93.00 240 SER A C 1
ATOM 1941 O O . SER A 1 240 ? -25.212 -17.658 53.171 1.00 93.00 240 SER A O 1
ATOM 1943 N N . GLY A 1 241 ? -23.411 -16.340 52.955 1.00 93.62 241 GLY A N 1
ATOM 1944 C CA . GLY A 1 241 ? -23.338 -15.972 54.371 1.00 93.62 241 GLY A CA 1
ATOM 1945 C C . GLY A 1 241 ? -24.558 -15.178 54.850 1.00 93.62 241 GLY A C 1
ATOM 1946 O O . GLY A 1 241 ? -25.118 -15.479 55.904 1.00 93.62 241 GLY A O 1
ATOM 1947 N N . VAL A 1 242 ? -25.016 -14.201 54.061 1.00 93.12 242 VAL A N 1
ATOM 1948 C CA . VAL A 1 242 ? -26.226 -13.416 54.363 1.00 93.12 242 VAL A CA 1
ATOM 1949 C C . VAL A 1 242 ? -27.479 -14.293 54.351 1.00 93.12 242 VAL A C 1
ATOM 1951 O O . VAL A 1 242 ? -28.313 -14.156 55.243 1.00 93.12 242 VAL A O 1
ATOM 1954 N N . GLN A 1 243 ? -27.604 -15.218 53.397 1.00 91.94 243 GLN A N 1
ATOM 1955 C CA . GLN A 1 243 ? -28.720 -16.169 53.337 1.00 91.94 243 GLN A CA 1
ATOM 1956 C C . GLN A 1 243 ? -28.772 -17.048 54.590 1.00 91.94 243 GLN A C 1
ATOM 1958 O O . GLN A 1 243 ? -29.815 -17.138 55.229 1.00 91.94 243 GLN A O 1
ATOM 1963 N N . SER A 1 244 ? -27.631 -17.598 55.017 1.00 93.06 244 SER A N 1
ATOM 1964 C CA . SER A 1 244 ? -27.558 -18.386 56.253 1.00 93.06 244 SER A CA 1
ATOM 1965 C C . SER A 1 244 ? -27.950 -17.577 57.500 1.00 93.06 244 SER A C 1
ATOM 1967 O O . SER A 1 244 ? -28.663 -18.080 58.373 1.00 93.06 244 SER A O 1
ATOM 1969 N N . LEU A 1 245 ? -27.525 -16.311 57.586 1.00 93.69 245 LEU A N 1
ATOM 1970 C CA . LEU A 1 245 ? -27.924 -15.417 58.678 1.00 93.69 245 LEU A CA 1
ATOM 1971 C C . LEU A 1 245 ? -29.427 -15.122 58.665 1.00 93.69 245 LEU A C 1
ATOM 1973 O O . LEU A 1 245 ? -30.049 -15.083 59.730 1.00 93.69 245 LEU A O 1
ATOM 1977 N N . LEU A 1 246 ? -30.005 -14.927 57.479 1.00 93.56 246 LEU A N 1
ATOM 1978 C CA . LEU A 1 246 ? -31.434 -14.696 57.308 1.00 93.56 246 LEU A CA 1
ATOM 1979 C C . LEU A 1 246 ? -32.248 -15.921 57.735 1.00 93.56 246 LEU A C 1
ATOM 1981 O O . LEU A 1 246 ? -33.191 -15.766 58.508 1.00 93.56 246 LEU A O 1
ATOM 1985 N N . ASP A 1 247 ? -31.849 -17.122 57.321 1.00 93.25 247 ASP A N 1
ATOM 1986 C CA . ASP A 1 247 ? -32.505 -18.371 57.725 1.00 93.25 247 ASP A CA 1
ATOM 1987 C C . ASP A 1 247 ? -32.459 -18.549 59.249 1.00 93.25 247 ASP A C 1
ATOM 1989 O O . ASP A 1 247 ? -33.486 -18.778 59.891 1.00 93.25 247 ASP A O 1
ATOM 1993 N N . SER A 1 248 ? -31.296 -18.307 59.865 1.00 94.06 248 SER A N 1
ATOM 1994 C CA . SER A 1 248 ? -31.149 -18.318 61.327 1.00 94.06 248 SER A CA 1
ATOM 1995 C C . SER A 1 248 ? -32.049 -17.289 62.027 1.00 94.06 248 SER A C 1
ATOM 1997 O O . SER A 1 248 ? -32.539 -17.526 63.137 1.00 94.06 248 SER A O 1
ATOM 1999 N N . HIS A 1 249 ? -32.258 -16.118 61.421 1.00 92.69 249 HIS A N 1
ATOM 2000 C CA . HIS A 1 249 ? -33.167 -15.106 61.952 1.00 92.69 249 HIS A CA 1
ATOM 2001 C C . HIS A 1 249 ? -34.634 -15.535 61.814 1.00 92.69 249 HIS A C 1
ATOM 2003 O O . HIS A 1 249 ? -35.406 -15.382 62.761 1.00 92.69 249 HIS A O 1
ATOM 2009 N N . ILE A 1 250 ? -35.015 -16.106 60.669 1.00 93.06 250 ILE A N 1
ATOM 2010 C CA . ILE A 1 250 ? -36.357 -16.644 60.424 1.00 93.06 250 ILE A CA 1
ATOM 2011 C C . ILE A 1 250 ? -36.683 -17.742 61.441 1.00 93.06 250 ILE A C 1
ATOM 2013 O O . ILE A 1 250 ? -37.755 -17.710 62.045 1.00 93.06 250 ILE A O 1
ATOM 2017 N N . ASP A 1 251 ? -35.766 -18.675 61.688 1.00 93.75 251 ASP A N 1
ATOM 2018 C CA . ASP A 1 251 ? -35.988 -19.767 62.640 1.00 93.75 251 ASP A CA 1
ATOM 2019 C C . ASP A 1 251 ? -36.112 -19.263 64.084 1.00 93.75 251 ASP A C 1
ATOM 2021 O O . ASP A 1 251 ? -37.017 -19.680 64.815 1.00 93.75 251 ASP A O 1
ATOM 2025 N N . ARG A 1 252 ? -35.282 -18.290 64.488 1.00 93.19 252 ARG A N 1
ATOM 2026 C CA . ARG A 1 252 ? -35.425 -17.619 65.794 1.00 93.19 252 ARG A CA 1
ATOM 2027 C C . ARG A 1 252 ? -36.753 -16.881 65.929 1.00 93.19 252 ARG A C 1
ATOM 2029 O O . ARG A 1 252 ? -37.385 -16.957 66.983 1.00 93.19 252 ARG A O 1
ATOM 2036 N N . SER A 1 253 ? -37.187 -16.189 64.877 1.00 91.50 253 SER A N 1
ATOM 2037 C CA . SER A 1 253 ? -38.480 -15.500 64.842 1.00 91.50 253 SER A CA 1
ATOM 2038 C C . SER A 1 253 ? -39.645 -16.488 64.961 1.00 91.50 253 SER A C 1
ATOM 2040 O O . SER A 1 253 ? -40.564 -16.261 65.745 1.00 91.50 253 SER A O 1
ATOM 2042 N N . LYS A 1 254 ? -39.591 -17.633 64.269 1.00 93.12 254 LYS A N 1
ATOM 2043 C CA . LYS A 1 254 ? -40.598 -18.699 64.406 1.00 93.12 254 LYS A CA 1
ATOM 2044 C C . LYS A 1 254 ? -40.670 -19.241 65.833 1.00 93.12 254 LYS A C 1
ATOM 2046 O O . LYS A 1 254 ? -41.771 -19.365 66.362 1.00 93.12 254 LYS A O 1
ATOM 2051 N N . MET A 1 255 ? -39.525 -19.522 66.462 1.00 91.62 255 MET A N 1
ATOM 2052 C CA . MET A 1 255 ? -39.474 -19.980 67.859 1.00 91.62 255 MET A CA 1
ATOM 2053 C C . MET A 1 255 ? -40.104 -18.960 68.813 1.00 91.62 255 MET A C 1
ATOM 2055 O O . MET A 1 255 ? -40.980 -19.315 69.596 1.00 91.62 255 MET A O 1
ATOM 2059 N N . THR A 1 256 ? -39.730 -17.683 68.700 1.00 89.69 256 THR A N 1
ATOM 2060 C CA . THR A 1 256 ? -40.292 -16.619 69.553 1.00 89.69 256 THR A CA 1
ATOM 2061 C C . THR A 1 256 ? -41.790 -16.423 69.333 1.00 89.69 256 THR A C 1
ATOM 2063 O O . THR A 1 256 ? -42.534 -16.281 70.301 1.00 89.69 256 THR A O 1
ATOM 2066 N N . HIS A 1 257 ? -42.275 -16.476 68.090 1.00 88.81 257 HIS A N 1
ATOM 2067 C CA . HIS A 1 257 ? -43.714 -16.440 67.823 1.00 88.81 257 HIS A CA 1
ATOM 2068 C C . HIS A 1 257 ? -44.451 -17.659 68.391 1.00 88.81 257 HIS A C 1
ATOM 2070 O O . HIS A 1 257 ? -45.560 -17.514 68.905 1.00 88.81 257 HIS A O 1
ATOM 2076 N N . GLN A 1 258 ? -43.844 -18.847 68.346 1.00 93.25 258 GLN A N 1
ATOM 2077 C CA . GLN A 1 258 ? -44.421 -20.055 68.932 1.00 93.25 258 GLN A CA 1
ATOM 2078 C C . GLN A 1 258 ? -44.509 -19.960 70.463 1.00 93.25 258 GLN A C 1
ATOM 2080 O O . GLN A 1 258 ? -45.548 -20.291 71.032 1.00 93.25 258 GLN A O 1
ATOM 2085 N N . GLU A 1 259 ? -43.470 -19.450 71.128 1.00 91.44 259 GLU A N 1
ATOM 2086 C CA . GLU A 1 259 ? -43.486 -19.169 72.572 1.00 91.44 259 GLU A CA 1
ATOM 2087 C C . GLU A 1 259 ? -44.557 -18.130 72.940 1.00 91.44 259 GLU A C 1
ATOM 2089 O O . GLU A 1 259 ? -45.306 -18.306 73.903 1.00 91.44 259 GLU A O 1
ATOM 2094 N N . GLN A 1 260 ? -44.682 -17.057 72.152 1.00 88.88 260 GLN A N 1
ATOM 2095 C CA . GLN A 1 260 ? -45.725 -16.047 72.347 1.00 88.88 260 GLN A CA 1
ATOM 2096 C C . GLN A 1 260 ? -47.131 -16.636 72.190 1.00 88.88 260 GLN A C 1
ATOM 2098 O O . GLN A 1 260 ? -47.997 -16.348 73.016 1.00 88.88 260 GLN A O 1
ATOM 2103 N N . ALA A 1 261 ? -47.361 -17.482 71.183 1.00 89.56 261 ALA A N 1
ATOM 2104 C CA . ALA A 1 261 ? -48.642 -18.158 70.986 1.00 89.56 261 ALA A CA 1
ATOM 2105 C C . ALA A 1 261 ? -48.997 -19.058 72.183 1.00 89.56 261 ALA A C 1
ATOM 2107 O O . ALA A 1 261 ? -50.098 -18.951 72.720 1.00 89.56 261 ALA A O 1
ATOM 2108 N N . GLN A 1 262 ? -48.041 -19.855 72.676 1.00 91.19 262 GLN A N 1
ATOM 2109 C CA . GLN A 1 262 ? -48.232 -20.682 73.875 1.00 91.19 262 GLN A CA 1
ATOM 2110 C C . GLN A 1 262 ? -48.570 -19.840 75.115 1.00 91.19 262 GLN A C 1
ATOM 2112 O O . GLN A 1 262 ? -49.461 -20.198 75.889 1.00 91.19 262 GLN A O 1
ATOM 2117 N N . ASN A 1 263 ? -47.903 -18.697 75.296 1.00 89.06 263 ASN A N 1
ATOM 2118 C CA . ASN A 1 263 ? -48.198 -17.771 76.391 1.00 89.06 263 ASN A CA 1
ATOM 2119 C C . ASN A 1 263 ? -49.600 -17.154 76.271 1.00 89.06 263 ASN A C 1
ATOM 2121 O O . ASN A 1 263 ? -50.297 -17.018 77.279 1.00 89.06 263 ASN A O 1
ATOM 2125 N N . ILE A 1 264 ? -50.036 -16.804 75.058 1.00 90.75 264 ILE A N 1
ATOM 2126 C CA . ILE A 1 264 ? -51.395 -16.308 74.807 1.00 90.75 264 ILE A CA 1
ATOM 2127 C C . ILE A 1 264 ? -52.428 -17.383 75.153 1.00 90.75 264 ILE A C 1
ATOM 2129 O O . ILE A 1 264 ? -53.403 -17.073 75.837 1.00 90.75 264 ILE A O 1
ATOM 2133 N N . ASP A 1 265 ? -52.211 -18.635 74.750 1.00 90.44 265 ASP A N 1
ATOM 2134 C CA . ASP A 1 265 ? -53.124 -19.743 75.052 1.00 90.44 265 ASP A CA 1
ATOM 2135 C C . ASP A 1 265 ? -53.205 -20.033 76.558 1.00 90.44 265 ASP A C 1
ATOM 2137 O O . ASP A 1 265 ? -54.296 -20.238 77.099 1.00 90.44 265 ASP A O 1
ATOM 2141 N N . LEU A 1 266 ? -52.077 -19.963 77.275 1.00 93.00 266 LEU A N 1
ATOM 2142 C CA . LEU A 1 266 ? -52.041 -20.041 78.740 1.00 93.00 266 LEU A CA 1
ATOM 2143 C C . LEU A 1 266 ? -52.848 -18.911 79.392 1.00 93.00 266 LEU A C 1
ATOM 2145 O O . LEU A 1 266 ? -53.639 -19.158 80.309 1.00 93.00 266 LEU A O 1
ATOM 2149 N N . CYS A 1 267 ? -52.672 -17.676 78.918 1.00 87.94 267 CYS A N 1
ATOM 2150 C CA . CYS A 1 267 ? -53.437 -16.523 79.382 1.00 87.94 267 CYS A CA 1
ATOM 2151 C C . CYS A 1 267 ? -54.934 -16.687 79.101 1.00 87.94 267 CYS A C 1
ATOM 2153 O O . CYS A 1 267 ? -55.733 -16.478 80.013 1.00 87.94 267 CYS A O 1
ATOM 2155 N N . ARG A 1 268 ? -55.318 -17.119 77.893 1.00 92.00 268 ARG A N 1
ATOM 2156 C CA . ARG A 1 268 ? -56.714 -17.413 77.527 1.00 92.00 268 ARG A CA 1
ATOM 2157 C C . ARG A 1 268 ? -57.316 -18.475 78.435 1.00 92.00 268 ARG A C 1
ATOM 2159 O O . ARG A 1 268 ? -58.323 -18.208 79.071 1.00 92.00 268 ARG A O 1
ATOM 2166 N N . SER A 1 269 ? -56.638 -19.608 78.625 1.00 92.56 269 SER A N 1
ATOM 2167 C CA . SER A 1 269 ? -57.097 -20.665 79.536 1.00 92.56 269 SER A CA 1
ATOM 2168 C C . SER A 1 269 ? -57.290 -20.160 80.970 1.00 92.56 269 SER A C 1
ATOM 2170 O O . SER A 1 269 ? -58.221 -20.559 81.675 1.00 92.56 269 SER A O 1
ATOM 2172 N N . ARG A 1 270 ? -56.415 -19.261 81.432 1.00 92.31 270 ARG A N 1
ATOM 2173 C CA . ARG A 1 270 ? -56.541 -18.639 82.752 1.00 92.31 270 ARG A CA 1
ATOM 2174 C C . ARG A 1 270 ? -57.735 -17.682 82.818 1.00 92.31 270 ARG A C 1
ATOM 2176 O O . ARG A 1 270 ? -58.425 -17.690 83.835 1.00 92.31 270 ARG A O 1
ATOM 2183 N N . VAL A 1 271 ? -57.986 -16.900 81.767 1.00 91.94 271 VAL A N 1
ATOM 2184 C CA . VAL A 1 271 ? -59.182 -16.052 81.635 1.00 91.94 271 VAL A CA 1
ATOM 2185 C C . VAL A 1 271 ? -60.446 -16.907 81.622 1.00 91.94 271 VAL A C 1
ATOM 2187 O O . VAL A 1 271 ? -61.324 -16.655 82.439 1.00 91.94 271 VAL A O 1
ATOM 2190 N N . ASP A 1 272 ? -60.500 -17.976 80.829 1.00 91.56 272 ASP A N 1
ATOM 2191 C CA . ASP A 1 272 ? -61.648 -18.890 80.768 1.00 91.56 272 ASP A CA 1
ATOM 2192 C C . ASP A 1 272 ? -61.948 -19.518 82.134 1.00 91.56 272 ASP A C 1
ATOM 2194 O O . ASP A 1 272 ? -63.099 -19.588 82.559 1.00 91.56 272 ASP A O 1
ATOM 2198 N N . LYS A 1 273 ? -60.912 -19.918 82.884 1.00 90.69 273 LYS A N 1
ATOM 2199 C CA . LYS A 1 273 ? -61.076 -20.409 84.263 1.00 90.69 273 LYS A CA 1
ATOM 2200 C C . LYS A 1 273 ? -61.611 -19.338 85.210 1.00 90.69 273 LYS A C 1
ATOM 2202 O O . LYS A 1 273 ? -62.359 -19.668 86.129 1.00 90.69 273 LYS A O 1
ATOM 2207 N N . MET A 1 274 ? -61.190 -18.082 85.055 1.00 86.88 274 MET A N 1
ATOM 2208 C CA . MET A 1 274 ? -61.733 -16.977 85.851 1.00 86.88 274 MET A CA 1
ATOM 2209 C C . MET A 1 274 ? -63.194 -16.709 85.482 1.00 86.88 274 MET A C 1
ATOM 2211 O O . MET A 1 274 ? -64.007 -16.563 86.391 1.00 86.88 274 MET A O 1
ATOM 2215 N N . GLN A 1 275 ? -63.532 -16.740 84.191 1.00 87.44 275 GLN A N 1
ATOM 2216 C CA . GLN A 1 275 ? -64.897 -16.581 83.697 1.00 87.44 275 GLN A CA 1
ATOM 2217 C C . GLN A 1 275 ? -65.809 -17.700 84.212 1.00 87.44 275 GLN A C 1
ATOM 2219 O O . GLN A 1 275 ? -66.817 -17.417 84.842 1.00 87.44 275 GLN A O 1
ATOM 2224 N N . GLN A 1 276 ? -65.398 -18.967 84.100 1.00 85.75 276 GLN A N 1
ATOM 2225 C CA . GLN A 1 276 ? -66.152 -20.096 84.658 1.00 85.75 276 GLN A CA 1
ATOM 2226 C C . GLN A 1 276 ? -66.387 -19.966 86.166 1.00 85.75 276 GLN A C 1
ATOM 2228 O O . GLN A 1 276 ? -67.464 -20.294 86.656 1.00 85.75 276 GLN A O 1
ATOM 2233 N N . LYS A 1 277 ? -65.388 -19.499 86.929 1.00 85.06 277 LYS A N 1
ATOM 2234 C CA . LYS A 1 277 ? -65.552 -19.257 88.373 1.00 85.06 277 LYS A CA 1
ATOM 2235 C C . LYS A 1 277 ? -66.528 -18.118 88.659 1.00 85.06 277 LYS A C 1
ATOM 2237 O O . LYS A 1 277 ? -67.246 -18.190 89.654 1.00 85.06 277 LYS A O 1
ATOM 2242 N N . LEU A 1 278 ? -66.526 -17.080 87.828 1.00 81.00 278 LEU A N 1
ATOM 2243 C CA . LEU A 1 278 ? -67.455 -15.961 87.929 1.00 81.00 278 LEU A CA 1
ATOM 2244 C C . LEU A 1 278 ? -68.889 -16.429 87.648 1.00 81.00 278 LEU A C 1
ATOM 2246 O O . LEU A 1 278 ? -69.766 -16.227 88.488 1.00 81.00 278 LEU A O 1
ATOM 2250 N N . ASP A 1 279 ? -69.085 -17.129 86.533 1.00 79.75 279 ASP A N 1
ATOM 2251 C CA . ASP A 1 279 ? -70.380 -17.648 86.090 1.00 79.75 279 ASP A CA 1
ATOM 2252 C C . ASP A 1 279 ? -70.932 -18.684 87.077 1.00 79.75 279 ASP A C 1
ATOM 2254 O O . ASP A 1 279 ? -72.105 -18.649 87.415 1.00 79.75 279 ASP A O 1
ATOM 2258 N N . ALA A 1 280 ? -70.096 -19.568 87.631 1.00 78.75 280 ALA A N 1
ATOM 2259 C CA . ALA A 1 280 ? -70.538 -20.553 88.623 1.00 78.75 280 ALA A CA 1
ATOM 2260 C C . ALA A 1 280 ? -70.745 -19.963 90.032 1.00 78.75 280 ALA A C 1
ATOM 2262 O O . ALA A 1 280 ? -71.499 -20.516 90.831 1.00 78.75 280 ALA A O 1
ATOM 2263 N N . GLY A 1 281 ? -70.036 -18.886 90.381 1.00 75.06 281 GLY A N 1
ATOM 2264 C CA . GLY A 1 281 ? -69.999 -18.355 91.745 1.00 75.06 281 GLY A CA 1
ATOM 2265 C C . GLY A 1 281 ? -70.938 -17.177 91.997 1.00 75.06 281 GLY A C 1
ATOM 2266 O O . GLY A 1 281 ? -71.512 -17.075 93.082 1.00 75.06 281 GLY A O 1
ATOM 2267 N N . ILE A 1 282 ? -71.068 -16.269 91.030 1.00 71.38 282 ILE A N 1
ATOM 2268 C CA . ILE A 1 282 ? -71.784 -14.998 91.198 1.00 71.38 282 ILE A CA 1
ATOM 2269 C C . ILE A 1 282 ? -73.138 -15.031 90.495 1.00 71.38 282 ILE A C 1
ATOM 2271 O O . ILE A 1 282 ? -74.123 -14.593 91.086 1.00 71.38 282 ILE A O 1
ATOM 2275 N N . GLU A 1 283 ? -73.218 -15.581 89.284 1.00 74.19 283 GLU A N 1
ATOM 2276 C CA . GLU A 1 283 ? -74.464 -15.595 88.507 1.00 74.19 283 GLU A CA 1
ATOM 2277 C C . GLU A 1 283 ? -75.628 -16.315 89.226 1.00 74.19 283 GLU A C 1
ATOM 2279 O O . GLU A 1 283 ? -76.713 -15.734 89.302 1.00 74.19 283 GLU A O 1
ATOM 2284 N N . PRO A 1 284 ? -75.437 -17.496 89.858 1.00 74.62 284 PRO A N 1
ATOM 2285 C CA . PRO A 1 284 ? -76.504 -18.180 90.584 1.00 74.62 284 PRO A CA 1
ATOM 2286 C C . PRO A 1 284 ? -76.913 -17.389 91.821 1.00 74.62 284 PRO A C 1
ATOM 2288 O O . PRO A 1 284 ? -78.092 -17.231 92.085 1.00 74.62 284 PRO A O 1
ATOM 2291 N N . ARG A 1 285 ? -75.949 -16.784 92.527 1.00 73.50 285 ARG A N 1
ATOM 2292 C CA . ARG A 1 285 ? -76.234 -15.950 93.704 1.00 73.50 285 ARG A CA 1
ATOM 2293 C C . ARG A 1 285 ? -77.019 -14.689 93.354 1.00 73.50 285 ARG A C 1
ATOM 2295 O O . ARG A 1 285 ? -77.867 -14.264 94.131 1.00 73.50 285 ARG A O 1
ATOM 2302 N N . LEU A 1 286 ? -76.735 -14.071 92.208 1.00 74.19 286 LEU A N 1
ATOM 2303 C CA . LEU A 1 286 ? -77.507 -12.931 91.714 1.00 74.19 286 LEU A CA 1
ATOM 2304 C C . LEU A 1 286 ? -78.910 -13.356 91.273 1.00 74.19 286 LEU A C 1
ATOM 2306 O O . LEU A 1 286 ? -79.864 -12.631 91.550 1.00 74.19 286 LEU A O 1
ATOM 2310 N N . ARG A 1 287 ? -79.042 -14.526 90.639 1.00 76.25 287 ARG A N 1
ATOM 2311 C CA . ARG A 1 287 ? -80.334 -15.112 90.264 1.00 76.25 287 ARG A CA 1
ATOM 2312 C C . ARG A 1 287 ? -81.186 -15.419 91.496 1.00 76.25 287 ARG A C 1
ATOM 2314 O O . ARG A 1 287 ? -82.305 -14.926 91.577 1.00 76.25 287 ARG A O 1
ATOM 2321 N N . ASP A 1 288 ? -80.618 -16.103 92.484 1.00 76.31 288 ASP A N 1
ATOM 2322 C CA . ASP A 1 288 ? -81.267 -16.413 93.761 1.00 76.31 288 ASP A CA 1
ATOM 2323 C C . ASP A 1 288 ? -81.702 -15.125 94.482 1.00 76.31 288 ASP A C 1
ATOM 2325 O O . ASP A 1 288 ? -82.832 -15.013 94.952 1.00 76.31 288 ASP A O 1
ATOM 2329 N N . ASN A 1 289 ? -80.846 -14.096 94.513 1.00 74.25 289 ASN A N 1
ATOM 2330 C CA . ASN A 1 289 ? -81.195 -12.798 95.099 1.00 74.25 289 ASN A CA 1
ATOM 2331 C C . ASN A 1 289 ? -82.310 -12.073 94.329 1.00 74.25 289 ASN A C 1
ATOM 2333 O O . ASN A 1 289 ? -83.162 -11.432 94.948 1.00 74.25 289 ASN A O 1
ATOM 2337 N N . ALA A 1 290 ? -82.322 -12.149 92.996 1.00 73.94 290 ALA A N 1
ATOM 2338 C CA . ALA A 1 290 ? -83.386 -11.576 92.177 1.00 73.94 290 ALA A CA 1
ATOM 2339 C C . ALA A 1 290 ? -84.720 -12.299 92.416 1.00 73.94 290 ALA A C 1
ATOM 2341 O O . ALA A 1 290 ? -85.749 -11.640 92.574 1.00 73.94 290 ALA A O 1
ATOM 2342 N N . GLU A 1 291 ? -84.699 -13.628 92.527 1.00 74.75 291 GLU A N 1
ATOM 2343 C CA . GLU A 1 291 ? -85.867 -14.437 92.877 1.00 74.75 291 GLU A CA 1
ATOM 2344 C C . GLU A 1 291 ? -86.389 -14.082 94.278 1.00 74.75 291 GLU A C 1
ATOM 2346 O O . GLU A 1 291 ? -87.575 -13.770 94.423 1.00 74.75 291 GLU A O 1
ATOM 2351 N N . ILE A 1 292 ? -85.510 -13.977 95.282 1.00 73.00 292 ILE A N 1
ATOM 2352 C CA . ILE A 1 292 ? -85.858 -13.524 96.642 1.00 73.00 292 ILE A CA 1
ATOM 2353 C C . ILE A 1 292 ? -86.470 -12.116 96.624 1.00 73.00 292 ILE A C 1
ATOM 2355 O O . ILE A 1 292 ? -87.477 -11.878 97.296 1.00 73.00 292 ILE A O 1
ATOM 2359 N N . LEU A 1 293 ? -85.914 -11.182 95.843 1.00 70.75 293 LEU A N 1
ATOM 2360 C CA . LEU A 1 293 ? -86.439 -9.818 95.698 1.00 70.75 293 LEU A CA 1
ATOM 2361 C C . LEU A 1 293 ? -87.808 -9.783 95.010 1.00 70.75 293 LEU A C 1
ATOM 2363 O O . LEU A 1 293 ? -88.660 -8.969 95.370 1.00 70.75 293 LEU A O 1
ATOM 2367 N N . THR A 1 294 ? -88.048 -10.651 94.024 1.00 75.00 294 THR A N 1
ATOM 2368 C CA . THR A 1 294 ? -89.372 -10.772 93.394 1.00 75.00 294 THR A CA 1
ATOM 2369 C C . THR A 1 294 ? -90.401 -11.401 94.328 1.00 75.00 294 THR A C 1
ATOM 2371 O O . THR A 1 294 ? -91.528 -10.905 94.381 1.00 75.00 294 THR A O 1
ATOM 2374 N N . ALA A 1 295 ? -90.011 -12.407 95.118 1.00 69.38 295 ALA A N 1
ATOM 2375 C CA . ALA A 1 295 ? -90.850 -13.004 96.152 1.00 69.38 295 ALA A CA 1
ATOM 2376 C C . ALA A 1 295 ? -91.218 -11.970 97.229 1.00 69.38 295 ALA A C 1
ATOM 2378 O O . ALA A 1 295 ? -92.397 -11.735 97.467 1.00 69.38 295 ALA A O 1
ATOM 2379 N N . THR A 1 296 ? -90.247 -11.222 97.763 1.00 67.69 296 THR A N 1
ATOM 2380 C CA . THR A 1 296 ? -90.529 -10.140 98.728 1.00 67.69 296 THR A CA 1
ATOM 2381 C C . THR A 1 296 ? -91.353 -9.000 98.131 1.00 67.69 296 THR A C 1
ATOM 2383 O O . THR A 1 296 ? -92.184 -8.419 98.827 1.00 67.69 296 THR A O 1
ATOM 2386 N N . ARG A 1 297 ? -91.187 -8.660 96.843 1.00 67.88 297 ARG A N 1
ATOM 2387 C CA . ARG A 1 297 ? -92.072 -7.687 96.171 1.00 67.88 297 ARG A CA 1
ATOM 2388 C C . ARG A 1 297 ? -93.503 -8.192 96.051 1.00 67.88 297 ARG A C 1
ATOM 2390 O O . ARG A 1 297 ? -94.417 -7.378 96.164 1.00 67.88 297 ARG A O 1
ATOM 2397 N N . LYS A 1 298 ? -93.691 -9.488 95.799 1.00 71.31 298 LYS A N 1
ATOM 2398 C CA . LYS A 1 298 ? -95.006 -10.128 95.759 1.00 71.31 298 LYS A CA 1
ATOM 2399 C C . LYS A 1 298 ? -95.638 -10.127 97.151 1.00 71.31 298 LYS A C 1
ATOM 2401 O O . LYS A 1 298 ? -96.737 -9.601 97.286 1.00 71.31 298 LYS A O 1
ATOM 2406 N N . ASP A 1 299 ? -94.893 -10.532 98.176 1.00 64.25 299 ASP A N 1
ATOM 2407 C CA . ASP A 1 299 ? -95.340 -10.517 99.574 1.00 64.25 299 ASP A CA 1
ATOM 2408 C C . ASP A 1 299 ? -95.687 -9.097 100.051 1.00 64.25 299 ASP A C 1
ATOM 2410 O O . ASP A 1 299 ? -96.713 -8.889 100.689 1.00 64.25 299 ASP A O 1
ATOM 2414 N N . MET A 1 300 ? -94.897 -8.077 99.687 1.00 64.50 300 MET A N 1
ATOM 2415 C CA . MET A 1 300 ? -95.223 -6.672 99.986 1.00 64.50 300 MET A CA 1
ATOM 2416 C C . MET A 1 300 ? -96.448 -6.150 99.221 1.00 64.50 300 MET A C 1
ATOM 2418 O O . MET A 1 300 ? -97.103 -5.212 99.682 1.00 64.50 300 MET A O 1
ATOM 2422 N N . LYS A 1 301 ? -96.749 -6.707 98.043 1.00 63.34 301 LYS A N 1
ATOM 2423 C CA . LYS A 1 301 ? -97.946 -6.359 97.267 1.00 63.34 301 LYS A CA 1
ATOM 2424 C C . LYS A 1 301 ? -99.187 -7.025 97.869 1.00 63.34 301 LYS A C 1
ATOM 2426 O O . LYS A 1 301 ? -100.195 -6.348 98.033 1.00 63.34 301 LYS A O 1
ATOM 2431 N N . GLU A 1 302 ? -99.069 -8.278 98.305 1.00 58.12 302 GLU A N 1
ATOM 2432 C CA . GLU A 1 302 ? -100.109 -9.011 99.043 1.00 58.12 302 GLU A CA 1
ATOM 2433 C C . GLU A 1 302 ? -100.373 -8.385 100.432 1.00 58.12 302 GLU A C 1
ATOM 2435 O O . GLU A 1 302 ? -101.528 -8.222 100.824 1.00 58.12 302 GLU A O 1
ATOM 2440 N N . LEU A 1 303 ? -99.341 -7.884 101.130 1.00 55.41 303 LEU A N 1
ATOM 2441 C CA . LEU A 1 303 ? -99.494 -7.113 102.378 1.00 55.41 303 LEU A CA 1
ATOM 2442 C C . LEU A 1 303 ? -100.216 -5.766 102.193 1.00 55.41 303 LEU A C 1
ATOM 2444 O O . LEU A 1 303 ? -100.803 -5.248 103.142 1.00 55.41 303 LEU A O 1
ATOM 2448 N N . LYS A 1 304 ? -100.165 -5.170 100.993 1.00 54.31 304 LYS A N 1
ATOM 2449 C CA . LYS A 1 304 ? -100.895 -3.931 100.673 1.00 54.31 304 LYS A CA 1
ATOM 2450 C C . LYS A 1 304 ? -102.377 -4.169 100.377 1.00 54.31 304 LYS A C 1
ATOM 2452 O O . LYS A 1 304 ? -103.153 -3.225 100.509 1.00 54.31 304 LYS A O 1
ATOM 2457 N N . GLU A 1 305 ? -102.772 -5.385 100.003 1.00 51.38 305 GLU A N 1
ATOM 2458 C CA . GLU A 1 305 ? -104.163 -5.725 99.666 1.00 51.38 305 GLU A CA 1
ATOM 2459 C C . GLU A 1 305 ? -104.973 -6.233 100.879 1.00 51.38 305 GLU A C 1
ATOM 2461 O O . GLU A 1 305 ? -106.201 -6.161 100.856 1.00 51.38 305 GLU A O 1
ATOM 2466 N N . HIS A 1 306 ? -104.324 -6.619 101.991 1.00 47.34 306 HIS A N 1
ATOM 2467 C CA . HIS A 1 306 ? -105.008 -7.047 103.224 1.00 47.34 306 HIS A CA 1
ATOM 2468 C C . HIS A 1 306 ? -104.349 -6.530 104.524 1.00 47.34 306 HIS A C 1
ATOM 2470 O O . HIS A 1 306 ? -103.424 -7.156 105.041 1.00 47.34 306 HIS A O 1
ATOM 2476 N N . PRO A 1 307 ? -104.855 -5.440 105.138 1.00 44.75 307 PRO A N 1
ATOM 2477 C CA . PRO A 1 307 ? -104.378 -4.971 106.436 1.00 44.75 307 PRO A CA 1
ATOM 2478 C C . PRO A 1 307 ? -105.313 -5.414 107.581 1.00 44.75 307 PRO A C 1
ATOM 2480 O O . PRO A 1 307 ? -106.194 -4.652 107.967 1.00 44.75 307 PRO A O 1
ATOM 2483 N N . ALA A 1 308 ? -105.126 -6.616 108.153 1.00 36.81 308 ALA A N 1
ATOM 2484 C CA . ALA A 1 308 ? -105.626 -6.963 109.503 1.00 36.81 308 ALA A CA 1
ATOM 2485 C C . ALA A 1 308 ? -105.077 -8.299 110.083 1.00 36.81 308 ALA A C 1
ATOM 2487 O O . ALA A 1 308 ? -105.413 -9.356 109.568 1.00 36.81 308 ALA A O 1
ATOM 2488 N N . LEU A 1 309 ? -104.358 -8.195 111.227 1.00 36.81 309 LEU A N 1
ATOM 2489 C CA . LEU A 1 309 ? -104.197 -9.129 112.388 1.00 36.81 309 LEU A CA 1
ATOM 2490 C C . LEU A 1 309 ? -103.616 -10.554 112.118 1.00 36.81 309 LEU A C 1
ATOM 2492 O O . LEU A 1 309 ? -104.138 -11.280 111.293 1.00 36.81 309 LEU A O 1
ATOM 2496 N N . SER A 1 310 ? -102.586 -11.108 112.793 1.00 31.84 310 SER A N 1
ATOM 2497 C CA . SER A 1 310 ? -102.190 -11.106 114.222 1.00 31.84 310 SER A CA 1
ATOM 2498 C C . SER A 1 310 ? -100.719 -11.593 114.451 1.00 31.84 310 SER A C 1
ATOM 2500 O O . SER A 1 310 ? -100.082 -12.082 113.524 1.00 31.84 310 SER A O 1
ATOM 2502 N N . LYS A 1 311 ? -100.169 -11.418 115.674 1.00 34.75 311 LYS A N 1
ATOM 2503 C CA . LYS A 1 311 ? -98.748 -11.598 116.109 1.00 34.75 311 LYS A CA 1
ATOM 2504 C C . LYS A 1 311 ? -98.316 -13.078 116.402 1.00 34.75 311 LYS A C 1
ATOM 2506 O O . LYS A 1 311 ? -99.126 -13.979 116.243 1.00 34.75 311 LYS A O 1
ATOM 2511 N N . PRO A 1 312 ? -97.127 -13.334 117.008 1.00 46.72 312 PRO A N 1
ATOM 2512 C CA . PRO A 1 312 ? -95.840 -13.703 116.405 1.00 46.72 312 PRO A CA 1
ATOM 2513 C C . PRO A 1 312 ? -95.449 -15.177 116.695 1.00 46.72 312 PRO A C 1
ATOM 2515 O O . PRO A 1 312 ? -95.949 -15.787 117.634 1.00 46.72 312 PRO A O 1
ATOM 2518 N N . SER A 1 313 ? -94.481 -15.748 115.973 1.00 30.36 313 SER A N 1
ATOM 2519 C CA . SER A 1 313 ? -93.796 -16.958 116.453 1.00 30.36 313 SER A CA 1
ATOM 2520 C C . SER A 1 313 ? -92.323 -16.935 116.074 1.00 30.36 313 SER A C 1
ATOM 2522 O O . SER A 1 313 ? -91.952 -16.893 114.904 1.00 30.36 313 SER A O 1
ATOM 2524 N N . VAL A 1 314 ? -91.505 -16.901 117.121 1.00 35.91 314 VAL A N 1
ATOM 2525 C CA . VAL A 1 314 ? -90.052 -16.992 117.101 1.00 35.91 314 VAL A CA 1
ATOM 2526 C C . VAL A 1 314 ? -89.675 -18.460 116.926 1.00 35.91 314 VAL A C 1
ATOM 2528 O O . VAL A 1 314 ? -90.004 -19.291 117.767 1.00 35.91 314 VAL A O 1
ATOM 2531 N N . LEU A 1 315 ? -88.920 -18.753 115.873 1.00 32.91 315 LEU A N 1
ATOM 2532 C CA . LEU A 1 315 ? -88.065 -19.930 115.768 1.00 32.91 315 LEU A CA 1
ATOM 2533 C C . LEU A 1 315 ? -86.745 -19.448 115.170 1.00 32.91 315 LEU A C 1
ATOM 2535 O O . LEU A 1 315 ? -86.660 -19.125 113.989 1.00 32.91 315 LEU A O 1
ATOM 2539 N N . ALA A 1 316 ? -85.731 -19.330 116.025 1.00 39.72 316 ALA A N 1
ATOM 2540 C CA . ALA A 1 316 ? -84.357 -19.162 115.580 1.00 39.72 316 ALA A CA 1
ATOM 2541 C C . ALA A 1 316 ? -83.916 -20.425 114.823 1.00 39.72 316 ALA A C 1
ATOM 2543 O O . ALA A 1 316 ? -84.222 -21.538 115.259 1.00 39.72 316 ALA A O 1
ATOM 2544 N N . PRO A 1 317 ? -83.125 -20.262 113.754 1.00 32.66 317 PRO A N 1
ATOM 2545 C CA . PRO A 1 317 ? -81.919 -21.070 113.661 1.00 32.66 317 PRO A CA 1
ATOM 2546 C C . PRO A 1 317 ? -80.668 -20.197 113.538 1.00 32.66 317 PRO A C 1
ATOM 2548 O O . PRO A 1 317 ? -80.540 -19.352 112.659 1.00 32.66 317 PRO A O 1
ATOM 2551 N N . THR A 1 318 ? -79.738 -20.501 114.438 1.00 30.66 318 THR A N 1
ATOM 2552 C CA . THR A 1 318 ? -78.288 -20.489 114.239 1.00 30.66 318 THR A CA 1
ATOM 2553 C C . THR A 1 318 ? -77.640 -19.148 113.903 1.00 30.66 318 THR A C 1
ATOM 2555 O O . THR A 1 318 ? -77.459 -18.758 112.752 1.00 30.66 318 THR A O 1
ATOM 2558 N N . SER A 1 319 ? -77.152 -18.505 114.965 1.00 35.06 319 SER A N 1
ATOM 2559 C CA . SER A 1 319 ? -76.065 -17.536 114.907 1.00 35.06 319 SER A CA 1
ATOM 2560 C C . SER A 1 319 ? -74.875 -18.119 114.139 1.00 35.06 319 SER A C 1
ATOM 2562 O O . SER A 1 319 ? -74.083 -18.888 114.688 1.00 35.06 319 SER A O 1
ATOM 2564 N N . ILE A 1 320 ? -74.695 -17.708 112.889 1.00 35.19 320 ILE A N 1
ATOM 2565 C CA . ILE A 1 320 ? -73.341 -17.568 112.371 1.00 35.19 320 ILE A CA 1
ATOM 2566 C C . ILE A 1 320 ? -72.847 -16.280 113.018 1.00 35.19 320 ILE A C 1
ATOM 2568 O O . ILE A 1 320 ? -73.258 -15.186 112.636 1.00 35.19 320 ILE A O 1
ATOM 2572 N N . SER A 1 321 ? -72.037 -16.424 114.070 1.00 39.66 321 SER A N 1
ATOM 2573 C CA . SER A 1 321 ? -71.189 -15.337 114.546 1.00 39.66 321 SER A CA 1
ATOM 2574 C C . SER A 1 321 ? -70.244 -15.009 113.401 1.00 39.66 321 SER A C 1
ATOM 2576 O O . SER A 1 321 ? -69.205 -15.631 113.194 1.00 39.66 321 SER A O 1
ATOM 2578 N N . ILE A 1 322 ? -70.702 -14.090 112.571 1.00 41.94 322 ILE A N 1
ATOM 2579 C CA . ILE A 1 322 ? -69.857 -13.360 111.667 1.00 41.94 322 ILE A CA 1
ATOM 2580 C C . ILE A 1 322 ? -69.259 -12.274 112.542 1.00 41.94 322 ILE A C 1
ATOM 2582 O O . ILE A 1 322 ? -69.932 -11.300 112.872 1.00 41.94 322 ILE A O 1
ATOM 2586 N N . ASP A 1 323 ? -68.027 -12.501 112.981 1.00 42.72 323 ASP A N 1
ATOM 2587 C CA . ASP A 1 323 ? -67.223 -11.492 113.651 1.00 42.72 323 ASP A CA 1
ATOM 2588 C C . ASP A 1 323 ? -67.246 -10.216 112.782 1.00 42.72 323 ASP A C 1
ATOM 2590 O O . ASP A 1 323 ? -66.780 -10.262 111.632 1.00 42.72 323 ASP A O 1
ATOM 2594 N N . PRO A 1 324 ? -67.848 -9.105 113.255 1.00 50.44 324 PRO A N 1
ATOM 2595 C CA . PRO A 1 324 ? -67.999 -7.904 112.445 1.00 50.44 324 PRO A CA 1
ATOM 2596 C C . PRO A 1 324 ? -66.635 -7.367 112.021 1.00 50.44 324 PRO A C 1
ATOM 2598 O O . PRO A 1 324 ? -66.512 -6.848 110.919 1.00 50.44 324 PRO A O 1
ATOM 2601 N N . VAL A 1 325 ? -65.578 -7.632 112.795 1.00 53.00 325 VAL A N 1
ATOM 2602 C CA . VAL A 1 325 ? -64.207 -7.282 112.417 1.00 53.00 325 VAL A CA 1
ATOM 2603 C C . VAL A 1 325 ? -63.747 -8.075 111.190 1.00 53.00 325 VAL A C 1
ATOM 2605 O O . VAL A 1 325 ? -63.084 -7.517 110.321 1.00 53.00 325 VAL A O 1
ATOM 2608 N N . VAL A 1 326 ? -64.126 -9.349 111.046 1.00 54.50 326 VAL A N 1
ATOM 2609 C CA . VAL A 1 326 ? -63.714 -10.203 109.916 1.00 54.50 326 VAL A CA 1
ATOM 2610 C C . VAL A 1 326 ? -64.529 -9.913 108.661 1.00 54.50 326 VAL A C 1
ATOM 2612 O O . VAL A 1 326 ? -63.962 -9.923 107.567 1.00 54.50 326 VAL A O 1
ATOM 2615 N N . VAL A 1 327 ? -65.829 -9.621 108.781 1.00 53.72 327 VAL A N 1
ATOM 2616 C CA . VAL A 1 327 ? -66.622 -9.215 107.611 1.00 53.72 327 VAL A CA 1
ATOM 2617 C C . VAL A 1 327 ? -66.362 -7.785 107.201 1.00 53.72 327 VAL A C 1
ATOM 2619 O O . VAL A 1 327 ? -66.280 -7.561 106.007 1.00 53.72 327 VAL A O 1
ATOM 2622 N N . GLU A 1 328 ? -66.093 -6.858 108.112 1.00 48.59 328 GLU A N 1
ATOM 2623 C CA . GLU A 1 328 ? -65.686 -5.497 107.756 1.00 48.59 328 GLU A CA 1
ATOM 2624 C C . GLU A 1 328 ? -64.250 -5.462 107.205 1.00 48.59 328 GLU A C 1
ATOM 2626 O O . GLU A 1 328 ? -63.976 -4.715 106.272 1.00 48.59 328 GLU A O 1
ATOM 2631 N N . SER A 1 329 ? -63.353 -6.351 107.659 1.00 56.59 329 SER A N 1
ATOM 2632 C CA . SER A 1 329 ? -62.022 -6.537 107.049 1.00 56.59 329 SER A CA 1
ATOM 2633 C C . SER A 1 329 ? -62.091 -7.209 105.679 1.00 56.59 329 SER A C 1
ATOM 2635 O O . SER A 1 329 ? -61.336 -6.852 104.780 1.00 56.59 329 SER A O 1
ATOM 2637 N N . ARG A 1 330 ? -63.006 -8.169 105.484 1.00 54.84 330 ARG A N 1
ATOM 2638 C CA . ARG A 1 330 ? -63.243 -8.798 104.177 1.00 54.84 330 ARG A CA 1
ATOM 2639 C C . ARG A 1 330 ? -64.010 -7.881 103.232 1.00 54.84 330 ARG A C 1
ATOM 2641 O O . ARG A 1 330 ? -63.704 -7.908 102.049 1.00 54.84 330 ARG A O 1
ATOM 2648 N N . LEU A 1 331 ? -64.925 -7.045 103.726 1.00 53.91 331 LEU A N 1
ATOM 2649 C CA . LEU A 1 331 ? -65.575 -6.004 102.933 1.00 53.91 331 LEU A CA 1
ATOM 2650 C C . LEU A 1 331 ? -64.566 -4.920 102.574 1.00 53.91 331 LEU A C 1
ATOM 2652 O O . LEU A 1 331 ? -64.502 -4.591 101.409 1.00 53.91 331 LEU A O 1
ATOM 2656 N N . LYS A 1 332 ? -63.693 -4.464 103.486 1.00 59.38 332 LYS A N 1
ATOM 2657 C CA . LYS A 1 332 ? -62.600 -3.534 103.143 1.00 59.38 332 LYS A CA 1
ATOM 2658 C C . LYS A 1 332 ? -61.586 -4.136 102.178 1.00 59.38 332 LYS A C 1
ATOM 2660 O O . LYS A 1 332 ? -61.109 -3.425 101.304 1.00 59.38 332 LYS A O 1
ATOM 2665 N N . ALA A 1 333 ? -61.259 -5.424 102.299 1.00 56.09 333 ALA A N 1
ATOM 2666 C CA . ALA A 1 333 ? -60.353 -6.098 101.369 1.00 56.09 333 ALA A CA 1
ATOM 2667 C C . ALA A 1 333 ? -61.002 -6.311 99.995 1.00 56.09 333 ALA A C 1
ATOM 2669 O O . ALA A 1 333 ? -60.339 -6.129 98.982 1.00 56.09 333 ALA A O 1
ATOM 2670 N N . VAL A 1 334 ? -62.296 -6.642 99.942 1.00 55.62 334 VAL A N 1
ATOM 2671 C CA . VAL A 1 334 ? -63.050 -6.794 98.689 1.00 55.62 334 VAL A CA 1
ATOM 2672 C C . VAL A 1 334 ? -63.399 -5.432 98.086 1.00 55.62 334 VAL A C 1
ATOM 2674 O O . VAL A 1 334 ? -63.326 -5.301 96.876 1.00 55.62 334 VAL A O 1
ATOM 2677 N N . GLU A 1 335 ? -63.666 -4.393 98.874 1.00 51.53 335 GLU A N 1
ATOM 2678 C CA . GLU A 1 335 ? -63.823 -3.008 98.415 1.00 51.53 335 GLU A CA 1
ATOM 2679 C C . GLU A 1 335 ? -62.492 -2.432 97.940 1.00 51.53 335 GLU A C 1
ATOM 2681 O O . GLU A 1 335 ? -62.488 -1.780 96.908 1.00 51.53 335 GLU A O 1
ATOM 2686 N N . GLN A 1 336 ? -61.353 -2.738 98.574 1.00 53.59 336 GLN A N 1
ATOM 2687 C CA . GLN A 1 336 ? -60.031 -2.407 98.025 1.00 53.59 336 GLN A CA 1
ATOM 2688 C C . GLN A 1 336 ? -59.714 -3.220 96.766 1.00 53.59 336 GLN A C 1
ATOM 2690 O O . GLN A 1 336 ? -59.128 -2.687 95.834 1.00 53.59 336 GLN A O 1
ATOM 2695 N N . GLN A 1 337 ? -60.123 -4.486 96.674 1.00 49.03 337 GLN A N 1
ATOM 2696 C CA . GLN A 1 337 ? -59.848 -5.331 95.507 1.00 49.03 337 GLN A CA 1
ATOM 2697 C C . GLN A 1 337 ? -60.795 -5.031 94.331 1.00 49.03 337 GLN A C 1
ATOM 2699 O O . GLN A 1 337 ? -60.381 -5.131 93.177 1.00 49.03 337 GLN A O 1
ATOM 2704 N N . VAL A 1 338 ? -62.021 -4.576 94.605 1.00 50.03 338 VAL A N 1
ATOM 2705 C CA . VAL A 1 338 ? -62.980 -4.042 93.628 1.00 50.03 338 VAL A CA 1
ATOM 2706 C C . VAL A 1 338 ? -62.660 -2.584 93.301 1.00 50.03 338 VAL A C 1
ATOM 2708 O O . VAL A 1 338 ? -62.799 -2.224 92.144 1.00 50.03 338 VAL A O 1
ATOM 2711 N N . GLN A 1 339 ? -62.124 -1.758 94.206 1.00 47.75 339 GLN A N 1
ATOM 2712 C CA . GLN A 1 339 ? -61.568 -0.439 93.857 1.00 47.75 339 GLN A CA 1
ATOM 2713 C C . GLN A 1 339 ? -60.285 -0.565 93.034 1.00 47.75 339 GLN A C 1
ATOM 2715 O O . GLN A 1 339 ? -60.122 0.206 92.107 1.00 47.75 339 GLN A O 1
ATOM 2720 N N . VAL A 1 340 ? -59.420 -1.557 93.266 1.00 50.41 340 VAL A N 1
ATOM 2721 C CA . VAL A 1 340 ? -58.219 -1.793 92.436 1.00 50.41 340 VAL A CA 1
ATOM 2722 C C . VAL A 1 340 ? -58.574 -2.448 91.094 1.00 50.41 340 VAL A C 1
ATOM 2724 O O . VAL A 1 340 ? -57.948 -2.141 90.083 1.00 50.41 340 VAL A O 1
ATOM 2727 N N . SER A 1 341 ? -59.611 -3.291 91.036 1.00 46.72 341 SER A N 1
ATOM 2728 C CA . SER A 1 341 ? -60.048 -3.928 89.779 1.00 46.72 341 SER A CA 1
ATOM 2729 C C . SER A 1 341 ? -61.004 -3.055 88.958 1.00 46.72 341 SER A C 1
ATOM 2731 O O . SER A 1 341 ? -60.936 -3.088 87.735 1.00 46.72 341 SER A O 1
ATOM 2733 N N . SER A 1 342 ? -61.835 -2.218 89.590 1.00 42.28 342 SER A N 1
ATOM 2734 C CA . SER A 1 342 ? -62.625 -1.183 88.905 1.00 42.28 342 SER A CA 1
ATOM 2735 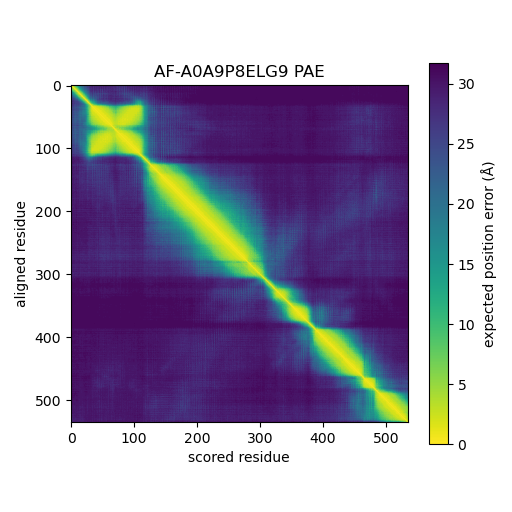C C . SER A 1 342 ? -61.787 0.052 88.588 1.00 42.28 342 SER A C 1
ATOM 2737 O O . SER A 1 342 ? -62.009 0.635 87.541 1.00 42.28 342 SER A O 1
ATOM 2739 N N . ALA A 1 343 ? -60.748 0.393 89.361 1.00 43.78 343 ALA A N 1
ATOM 2740 C CA . ALA A 1 343 ? -59.725 1.328 88.897 1.00 43.78 343 ALA A CA 1
ATOM 2741 C C . ALA A 1 343 ? -58.877 0.710 87.780 1.00 43.78 343 ALA A C 1
ATOM 2743 O O . ALA A 1 343 ? -58.465 1.431 86.900 1.00 43.78 343 ALA A O 1
ATOM 2744 N N . GLY A 1 344 ? -58.645 -0.604 87.731 1.00 46.19 344 GLY A N 1
ATOM 2745 C CA . GLY A 1 344 ? -57.892 -1.237 86.638 1.00 46.19 344 GLY A CA 1
ATOM 2746 C C . GLY A 1 344 ? -58.683 -1.433 85.339 1.00 46.19 344 GLY A C 1
ATOM 2747 O O . GLY A 1 344 ? -58.089 -1.403 84.265 1.00 46.19 344 GLY A O 1
ATOM 2748 N N . ALA A 1 345 ? -60.001 -1.636 85.427 1.00 45.06 345 ALA A N 1
ATOM 2749 C CA . ALA A 1 345 ? -60.889 -1.811 84.276 1.00 45.06 345 ALA A CA 1
ATOM 2750 C C . ALA A 1 345 ? -61.517 -0.483 83.834 1.00 45.06 345 ALA A C 1
ATOM 2752 O O . ALA A 1 345 ? -61.423 -0.156 82.657 1.00 45.06 345 ALA A O 1
ATOM 2753 N N . ASN A 1 346 ? -62.008 0.355 84.762 1.00 43.97 346 ASN A N 1
ATOM 2754 C CA . ASN A 1 346 ? -62.405 1.715 84.404 1.00 43.97 346 ASN A CA 1
ATOM 2755 C C . ASN A 1 346 ? -61.190 2.564 84.072 1.00 43.97 346 ASN A C 1
ATOM 2757 O O . ASN A 1 346 ? -61.330 3.310 83.136 1.00 43.97 346 ASN A O 1
ATOM 2761 N N . ALA A 1 347 ? -60.005 2.442 84.695 1.00 47.56 347 ALA A N 1
ATOM 2762 C CA . ALA A 1 347 ? -58.845 3.174 84.174 1.00 47.56 347 ALA A CA 1
ATOM 2763 C C . ALA A 1 347 ? -58.261 2.545 82.923 1.00 47.56 347 ALA A C 1
ATOM 2765 O O . ALA A 1 347 ? -57.498 3.238 82.299 1.00 47.56 347 ALA A O 1
ATOM 2766 N N . LYS A 1 348 ? -58.574 1.313 82.500 1.00 48.59 348 LYS A N 1
ATOM 2767 C CA . LYS A 1 348 ? -58.168 0.864 81.157 1.00 48.59 348 LYS A CA 1
ATOM 2768 C C . LYS A 1 348 ? -59.154 1.305 80.098 1.00 48.59 348 LYS A C 1
ATOM 2770 O O . LYS A 1 348 ? -58.688 1.753 79.073 1.00 48.59 348 LYS A O 1
ATOM 2775 N N . ASP A 1 349 ? -60.456 1.299 80.349 1.00 43.12 349 ASP A N 1
ATOM 2776 C CA . ASP A 1 349 ? -61.427 1.801 79.372 1.00 43.12 349 ASP A CA 1
ATOM 2777 C C . ASP A 1 349 ? -61.554 3.330 79.408 1.00 43.12 349 ASP A C 1
ATOM 2779 O O . ASP A 1 349 ? -61.761 3.928 78.362 1.00 43.12 349 ASP A O 1
ATOM 2783 N N . THR A 1 350 ? -61.321 3.991 80.550 1.00 48.62 350 THR A N 1
ATOM 2784 C CA . THR A 1 350 ? -61.069 5.437 80.614 1.00 48.62 350 THR A CA 1
ATOM 2785 C C . THR A 1 350 ? -59.625 5.803 80.332 1.00 48.62 350 THR A C 1
ATOM 2787 O O . THR A 1 350 ? -59.465 6.936 79.946 1.00 48.62 350 THR A O 1
ATOM 2790 N N . LEU A 1 351 ? -58.588 4.948 80.434 1.00 50.34 351 LEU A N 1
ATOM 2791 C CA . LEU A 1 351 ? -57.288 5.253 79.796 1.00 50.34 351 LEU A CA 1
ATOM 2792 C C . LEU A 1 351 ? -57.440 5.094 78.305 1.00 50.34 351 LEU A C 1
ATOM 2794 O O . LEU A 1 351 ? -57.092 6.019 77.624 1.00 50.34 351 LEU A O 1
ATOM 2798 N N . PHE A 1 352 ? -58.016 4.025 77.768 1.00 48.69 352 PHE A N 1
ATOM 2799 C CA . PHE A 1 352 ? -58.210 3.909 76.329 1.00 48.69 352 PHE A CA 1
ATOM 2800 C C . PHE A 1 352 ? -59.165 4.985 75.812 1.00 48.69 352 PHE A C 1
ATOM 2802 O O . PHE A 1 352 ? -58.880 5.525 74.759 1.00 48.69 352 PHE A O 1
ATOM 2809 N N . ALA A 1 353 ? -60.216 5.384 76.539 1.00 52.41 353 ALA A N 1
ATOM 2810 C CA . ALA A 1 353 ? -61.059 6.515 76.144 1.00 52.41 353 ALA A CA 1
ATOM 2811 C C . ALA A 1 353 ? -60.409 7.884 76.409 1.00 52.41 353 ALA A C 1
ATOM 2813 O O . ALA A 1 353 ? -60.511 8.714 75.527 1.00 52.41 353 ALA A O 1
ATOM 2814 N N . ASP A 1 354 ? -59.681 8.132 77.511 1.00 56.22 354 ASP A N 1
ATOM 2815 C CA . ASP A 1 354 ? -58.900 9.377 77.703 1.00 56.22 354 ASP A CA 1
ATOM 2816 C C . ASP A 1 354 ? -57.709 9.429 76.758 1.00 56.22 354 ASP A C 1
ATOM 2818 O O . ASP A 1 354 ? -57.219 10.505 76.491 1.00 56.22 354 ASP A O 1
ATOM 2822 N N . GLU A 1 355 ? -57.136 8.307 76.351 1.00 59.81 355 GLU A N 1
ATOM 2823 C CA . GLU A 1 355 ? -55.934 8.204 75.526 1.00 59.81 355 GLU A CA 1
ATOM 2824 C C . GLU A 1 355 ? -56.351 8.214 74.068 1.00 59.81 355 GLU A C 1
ATOM 2826 O O . GLU A 1 355 ? -55.652 8.825 73.284 1.00 59.81 355 GLU A O 1
ATOM 2831 N N . ILE A 1 356 ? -57.532 7.697 73.713 1.00 66.12 356 ILE A N 1
ATOM 2832 C CA . ILE A 1 356 ? -58.194 7.972 72.435 1.00 66.12 356 ILE A CA 1
ATOM 2833 C C . ILE A 1 356 ? -58.698 9.414 72.401 1.00 66.12 356 ILE A C 1
ATOM 2835 O O . ILE A 1 356 ? -58.410 10.076 71.423 1.00 66.12 356 ILE A O 1
ATOM 2839 N N . ASP A 1 357 ? -59.333 9.961 73.438 1.00 68.38 357 ASP A N 1
ATOM 2840 C CA . ASP A 1 357 ? -59.747 11.371 73.479 1.00 68.38 357 ASP A CA 1
ATOM 2841 C C . ASP A 1 357 ? -58.538 12.298 73.588 1.00 68.38 357 ASP A C 1
ATOM 2843 O O . ASP A 1 357 ? -58.544 13.348 72.968 1.00 68.38 357 ASP A O 1
ATOM 2847 N N . LYS A 1 358 ? -57.447 11.933 74.272 1.00 69.69 358 LYS A N 1
ATOM 2848 C CA . LYS A 1 358 ? -56.175 12.676 74.241 1.00 69.69 358 LYS A CA 1
ATOM 2849 C C . LYS A 1 358 ? -55.484 12.486 72.915 1.00 69.69 358 LYS A C 1
ATOM 2851 O O . LYS A 1 358 ? -54.866 13.438 72.482 1.00 69.69 358 LYS A O 1
ATOM 2856 N N . LEU A 1 359 ? -55.553 11.329 72.260 1.00 71.88 359 LEU A N 1
ATOM 2857 C CA . LEU A 1 359 ? -54.981 11.137 70.928 1.00 71.88 359 LEU A CA 1
ATOM 2858 C C . LEU A 1 359 ? -55.803 11.871 69.880 1.00 71.88 359 LEU A C 1
ATOM 2860 O O . LEU A 1 359 ? -55.175 12.453 69.019 1.00 71.88 359 LEU A O 1
ATOM 2864 N N . ILE A 1 360 ? -57.132 11.924 69.983 1.00 71.75 360 ILE A N 1
ATOM 2865 C CA . ILE A 1 360 ? -58.052 12.693 69.135 1.00 71.75 360 ILE A CA 1
ATOM 2866 C C . ILE A 1 360 ? -57.877 14.176 69.422 1.00 71.75 360 ILE A C 1
ATOM 2868 O O . ILE A 1 360 ? -57.625 14.918 68.496 1.00 71.75 360 ILE A O 1
ATOM 2872 N N . THR A 1 361 ? -57.862 14.614 70.681 1.00 71.56 361 THR A N 1
ATOM 2873 C CA . THR A 1 361 ? -57.571 16.009 71.053 1.00 71.56 361 THR A CA 1
ATOM 2874 C C . THR A 1 361 ? -56.141 16.385 70.668 1.00 71.56 361 THR A C 1
ATOM 2876 O O . THR A 1 361 ? -55.887 17.528 70.327 1.00 71.56 361 THR A O 1
ATOM 2879 N N . ARG A 1 362 ? -55.180 15.452 70.677 1.00 68.94 362 ARG A N 1
ATOM 2880 C CA . ARG A 1 362 ? -53.803 15.664 70.199 1.00 68.94 362 ARG A CA 1
ATOM 2881 C C . ARG A 1 362 ? -53.727 15.599 68.683 1.00 68.94 362 ARG A C 1
ATOM 2883 O O . ARG A 1 362 ? -52.877 16.283 68.145 1.00 68.94 362 ARG A O 1
ATOM 2890 N N . LEU A 1 363 ? -54.600 14.863 68.000 1.00 72.69 363 LEU A N 1
ATOM 2891 C CA . LEU A 1 363 ? -54.725 14.862 66.545 1.00 72.69 363 LEU A CA 1
ATOM 2892 C C . LEU A 1 363 ? -55.388 16.151 66.079 1.00 72.69 363 LEU A C 1
ATOM 2894 O O . LEU A 1 363 ? -54.862 16.776 65.181 1.00 72.69 363 LEU A O 1
ATOM 2898 N N . ASP A 1 364 ? -56.450 16.596 66.743 1.00 70.44 364 ASP A N 1
ATOM 2899 C CA . ASP A 1 364 ? -57.135 17.866 66.527 1.00 70.44 364 ASP A CA 1
ATOM 2900 C C . ASP A 1 364 ? -56.227 19.033 66.908 1.00 70.44 364 ASP A C 1
ATOM 2902 O O . ASP A 1 364 ? -56.126 19.987 66.150 1.00 70.44 364 ASP A O 1
ATOM 2906 N N . ASN A 1 365 ? -55.476 18.950 68.011 1.00 68.44 365 ASN A N 1
ATOM 2907 C CA . ASN A 1 365 ? -54.456 19.944 68.345 1.00 68.44 365 ASN A CA 1
ATOM 2908 C C . ASN A 1 365 ? -53.282 19.893 67.370 1.00 68.44 365 ASN A C 1
ATOM 2910 O O . ASN A 1 365 ? -52.773 20.949 67.038 1.00 68.44 365 ASN A O 1
ATOM 2914 N N . LEU A 1 366 ? -52.858 18.727 66.874 1.00 70.56 366 LEU A N 1
ATOM 2915 C CA . LEU A 1 366 ? -51.840 18.625 65.823 1.00 70.56 366 LEU A CA 1
ATOM 2916 C C . LEU A 1 366 ? -52.378 19.112 64.480 1.00 70.56 366 LEU A C 1
ATOM 2918 O O . LEU A 1 366 ? -51.607 19.663 63.717 1.00 70.56 366 LEU A O 1
ATOM 2922 N N . GLN A 1 367 ? -53.671 18.974 64.198 1.00 68.31 367 GLN A N 1
ATOM 2923 C CA . GLN A 1 367 ? -54.333 19.484 63.000 1.00 68.31 367 GLN A CA 1
ATOM 2924 C C . GLN A 1 367 ? -54.505 21.004 63.096 1.00 68.31 367 GLN A C 1
ATOM 2926 O O . GLN A 1 367 ? -54.290 21.713 62.120 1.00 68.31 367 GLN A O 1
ATOM 2931 N N . VAL A 1 368 ? -54.828 21.522 64.284 1.00 68.75 368 VAL A N 1
ATOM 2932 C CA . VAL A 1 368 ? -54.869 22.953 64.604 1.00 68.75 368 VAL A CA 1
ATOM 2933 C C . VAL A 1 368 ? -53.459 23.544 64.616 1.00 68.75 368 VAL A C 1
ATOM 2935 O O . VAL A 1 368 ? -53.287 24.645 64.117 1.00 68.75 368 VAL A O 1
ATOM 2938 N N . GLU A 1 369 ? -52.443 22.843 65.120 1.00 62.59 369 GLU A N 1
ATOM 2939 C CA . GLU A 1 369 ? -51.031 23.246 65.058 1.00 62.59 369 GLU A CA 1
ATOM 2940 C C . GLU A 1 369 ? -50.485 23.138 63.632 1.00 62.59 369 GLU A C 1
ATOM 2942 O O . GLU A 1 369 ? -49.757 24.019 63.212 1.00 62.59 369 GLU A O 1
ATOM 2947 N N . LEU A 1 370 ? -50.883 22.140 62.839 1.00 68.12 370 LEU A N 1
ATOM 2948 C CA . LEU A 1 370 ? -50.531 22.031 61.420 1.00 68.12 370 LEU A CA 1
ATOM 2949 C C . LEU A 1 370 ? -51.173 23.166 60.616 1.00 68.12 370 LEU A C 1
ATOM 2951 O O . LEU A 1 370 ? -50.488 23.782 59.807 1.00 68.12 370 LEU A O 1
ATOM 2955 N N . ASN A 1 371 ? -52.438 23.500 60.896 1.00 63.03 371 ASN A N 1
ATOM 2956 C CA . ASN A 1 371 ? -53.113 24.663 60.320 1.00 63.03 371 ASN A CA 1
ATOM 2957 C C . ASN A 1 371 ? -52.464 25.972 60.801 1.00 63.03 371 ASN A C 1
ATOM 2959 O O . ASN A 1 371 ? -52.205 26.844 59.986 1.00 63.03 371 ASN A O 1
ATOM 2963 N N . LYS A 1 372 ? -52.088 26.095 62.083 1.00 60.25 372 LYS A N 1
ATOM 2964 C CA . LYS A 1 372 ? -51.338 27.251 62.609 1.00 60.25 372 LYS A CA 1
ATOM 2965 C C . LYS A 1 372 ? -49.922 27.343 62.051 1.00 60.25 372 LYS A C 1
ATOM 2967 O O . LYS A 1 372 ? -49.427 28.447 61.929 1.00 60.25 372 LYS A O 1
ATOM 2972 N N . ILE A 1 373 ? -49.248 26.237 61.743 1.00 55.12 373 ILE A N 1
ATOM 2973 C CA . ILE A 1 373 ? -47.900 26.201 61.154 1.00 55.12 373 ILE A CA 1
ATOM 2974 C C . ILE A 1 373 ? -47.978 26.453 59.644 1.00 55.12 373 ILE A C 1
ATOM 2976 O O . ILE A 1 373 ? -47.075 27.076 59.098 1.00 55.12 373 ILE A O 1
ATOM 2980 N N . GLN A 1 374 ? -49.061 26.050 58.972 1.00 53.94 374 GLN A N 1
ATOM 2981 C CA . GLN A 1 374 ? -49.361 26.473 57.601 1.00 53.94 374 GLN A CA 1
ATOM 2982 C C . GLN A 1 374 ? -49.724 27.962 57.533 1.00 53.94 374 GLN A C 1
ATOM 2984 O O . GLN A 1 374 ? -49.247 28.647 56.630 1.00 53.94 374 GLN A O 1
ATOM 2989 N N . ASP A 1 375 ? -50.464 28.479 58.516 1.00 46.97 375 ASP A N 1
ATOM 2990 C CA . ASP A 1 375 ? -50.797 29.904 58.636 1.00 46.97 375 ASP A CA 1
ATOM 2991 C C . ASP A 1 375 ? -49.605 30.748 59.147 1.00 46.97 375 ASP A C 1
ATOM 2993 O O . ASP A 1 375 ? -49.476 31.916 58.783 1.00 46.97 375 ASP A O 1
ATOM 2997 N N . ASN A 1 376 ? -48.679 30.161 59.923 1.00 46.34 376 ASN A N 1
ATOM 2998 C CA . ASN A 1 376 ? -47.477 30.812 60.474 1.00 46.34 376 ASN A CA 1
ATOM 2999 C C . ASN A 1 376 ? -46.163 30.406 59.784 1.00 46.34 376 ASN A C 1
ATOM 3001 O O . ASN A 1 376 ? -45.091 30.772 60.266 1.00 46.34 376 ASN A O 1
ATOM 3005 N N . ALA A 1 377 ? -46.202 29.762 58.612 1.00 43.47 377 ALA A N 1
ATOM 3006 C CA . ALA A 1 377 ? -45.023 29.546 57.758 1.00 43.47 377 ALA A CA 1
ATOM 3007 C C . ALA A 1 377 ? -44.381 30.866 57.259 1.00 43.47 377 ALA A C 1
ATOM 3009 O O . ALA A 1 377 ? -43.442 30.844 56.464 1.00 43.47 377 ALA A O 1
ATOM 3010 N N . GLY A 1 378 ? -44.880 32.017 57.725 1.00 42.88 378 GLY A N 1
ATOM 3011 C CA . GLY A 1 378 ? -44.307 33.340 57.529 1.00 42.88 378 GLY A CA 1
ATOM 3012 C C . GLY A 1 378 ? -43.765 34.043 58.781 1.00 42.88 378 GLY A C 1
ATOM 3013 O O . GLY A 1 378 ? -43.404 35.207 58.642 1.00 42.88 378 GLY A O 1
ATOM 3014 N N . VAL A 1 379 ? -43.703 33.436 59.980 1.00 40.69 379 VAL A N 1
ATOM 3015 C CA . VAL A 1 379 ? -43.261 34.178 61.187 1.00 40.69 379 VAL A CA 1
ATOM 3016 C C . VAL A 1 379 ? -42.203 33.436 62.010 1.00 40.69 379 VAL A C 1
ATOM 3018 O O . VAL A 1 379 ? -42.368 32.289 62.412 1.00 40.69 379 VAL A O 1
ATOM 3021 N N . GLU A 1 380 ? -41.095 34.147 62.234 1.00 45.06 380 GLU A N 1
ATOM 3022 C CA . GLU A 1 380 ? -39.853 33.728 62.883 1.00 45.06 380 GLU A CA 1
ATOM 3023 C C . GLU A 1 380 ? -40.018 33.219 64.328 1.00 45.06 380 GLU A C 1
ATOM 3025 O O . GLU A 1 380 ? -40.815 33.719 65.121 1.00 45.06 380 GLU A O 1
ATOM 3030 N N . VAL A 1 381 ? -39.180 32.238 64.674 1.00 44.25 381 VAL A N 1
ATOM 3031 C CA . VAL A 1 381 ? -39.043 31.599 65.992 1.00 44.25 381 VAL A CA 1
ATOM 3032 C C . VAL A 1 381 ? -38.488 32.570 67.043 1.00 44.25 381 VAL A C 1
ATOM 3034 O O . VAL A 1 381 ? -37.438 33.168 66.801 1.00 44.25 381 VAL A O 1
ATOM 3037 N N . PRO A 1 382 ? -39.039 32.584 68.274 1.00 43.25 382 PRO A N 1
ATOM 3038 C CA . PRO A 1 382 ? -38.263 32.942 69.456 1.00 43.25 382 PRO A CA 1
ATOM 3039 C C . PRO A 1 382 ? -38.079 31.754 70.416 1.00 43.25 382 PRO A C 1
ATOM 3041 O O . PRO A 1 382 ? -39.019 31.152 70.924 1.00 43.25 382 PRO A O 1
ATOM 3044 N N . THR A 1 383 ? -36.800 31.458 70.636 1.00 44.81 383 THR A N 1
ATOM 3045 C CA . THR A 1 383 ? -36.126 30.949 71.844 1.00 44.81 383 THR A CA 1
ATOM 3046 C C . THR A 1 383 ? -36.942 30.392 73.020 1.00 44.81 383 THR A C 1
ATOM 3048 O O . THR A 1 383 ? -37.600 31.121 73.751 1.00 44.81 383 THR A O 1
ATOM 3051 N N . GLN A 1 384 ? -36.689 29.099 73.267 1.00 53.19 384 GLN A N 1
ATOM 3052 C CA . GLN A 1 384 ? -36.417 28.448 74.559 1.00 53.19 384 GLN A CA 1
ATOM 3053 C C . GLN A 1 384 ? -37.076 29.033 75.821 1.00 53.19 384 GLN A C 1
ATOM 3055 O O . GLN A 1 384 ? -36.544 29.962 76.421 1.00 53.19 384 GLN A O 1
ATOM 3060 N N . GLN A 1 385 ? -38.079 28.318 76.343 1.00 47.12 385 GLN A N 1
ATOM 3061 C CA . GLN A 1 385 ? -38.137 27.920 77.758 1.00 47.12 385 GLN A CA 1
ATOM 3062 C C . GLN A 1 385 ? -39.190 26.815 77.965 1.00 47.12 385 GLN A C 1
ATOM 3064 O O . GLN A 1 385 ? -40.360 27.010 77.660 1.00 47.12 385 GLN A O 1
ATOM 3069 N N . GLY A 1 386 ? -38.766 25.667 78.514 1.00 48.47 386 GLY A N 1
ATOM 3070 C CA . GLY A 1 386 ? -39.665 24.750 79.232 1.00 48.47 386 GLY A CA 1
ATOM 3071 C C . GLY A 1 386 ? -40.134 23.463 78.546 1.00 48.47 386 GLY A C 1
ATOM 3072 O O . GLY A 1 386 ? -41.184 22.967 78.933 1.00 48.47 386 GLY A O 1
ATOM 3073 N N . LEU A 1 387 ? -39.402 22.888 77.584 1.00 50.59 387 LEU A N 1
ATOM 3074 C CA . LEU A 1 387 ? -39.696 21.511 77.150 1.00 50.59 387 LEU A CA 1
ATOM 3075 C C . LEU A 1 387 ? -39.236 20.530 78.236 1.00 50.59 387 LEU A C 1
ATOM 3077 O O . LEU A 1 387 ? -38.091 20.601 78.692 1.00 50.59 387 LEU A O 1
ATOM 3081 N N . SER A 1 388 ? -40.121 19.627 78.653 1.00 59.06 388 SER A N 1
ATOM 3082 C CA . SER A 1 388 ? -39.762 18.532 79.556 1.00 59.06 388 SER A CA 1
ATOM 3083 C C . SER A 1 388 ? -38.699 17.637 78.902 1.00 59.06 388 SER A C 1
ATOM 3085 O O . SER A 1 388 ? -38.616 17.546 77.675 1.00 59.06 388 SER A O 1
ATOM 3087 N N . GLU A 1 389 ? -37.858 16.966 79.700 1.00 57.19 389 GLU A N 1
ATOM 3088 C CA . GLU A 1 389 ? -36.800 16.078 79.177 1.00 57.19 389 GLU A CA 1
ATOM 3089 C C . GLU A 1 389 ? -37.327 15.052 78.161 1.00 57.19 389 GLU A C 1
ATOM 3091 O O . GLU A 1 389 ? -36.616 14.656 77.239 1.00 57.19 389 GLU A O 1
ATOM 3096 N N . GLU A 1 390 ? -38.575 14.628 78.322 1.00 61.00 390 GLU A N 1
ATOM 3097 C CA . GLU A 1 390 ? -39.227 13.643 77.470 1.00 61.00 390 GLU A CA 1
ATOM 3098 C C . GLU A 1 390 ? -39.673 14.241 76.126 1.00 61.00 390 GLU A C 1
ATOM 3100 O O . GLU A 1 390 ? -39.530 13.604 75.083 1.00 61.00 390 GLU A O 1
ATOM 3105 N N . GLU A 1 391 ? -40.099 15.505 76.102 1.00 55.28 391 GLU A N 1
ATOM 3106 C CA . GLU A 1 391 ? -40.399 16.241 74.866 1.00 55.28 391 GLU A CA 1
ATOM 3107 C C . GLU A 1 391 ? -39.131 16.598 74.089 1.00 55.28 391 GLU A C 1
ATOM 3109 O O . GLU A 1 391 ? -39.114 16.501 72.864 1.00 55.28 391 GLU A O 1
ATOM 3114 N N . LEU A 1 392 ? -38.038 16.924 74.785 1.00 62.53 392 LEU A N 1
ATOM 3115 C CA . LEU A 1 392 ? -36.717 17.088 74.173 1.00 62.53 392 LEU A CA 1
ATOM 3116 C C . LEU A 1 392 ? -36.214 15.771 73.568 1.00 62.53 392 LEU A C 1
ATOM 3118 O O . LEU A 1 392 ? -35.739 15.771 72.431 1.00 62.53 392 LEU A O 1
ATOM 3122 N N . ARG A 1 393 ? -36.365 14.635 74.265 1.00 70.06 393 ARG A N 1
ATOM 3123 C CA . ARG A 1 393 ? -36.019 13.311 73.713 1.00 70.06 393 ARG A CA 1
ATOM 3124 C C . ARG A 1 393 ? -36.872 12.964 72.498 1.00 70.06 393 ARG A C 1
ATOM 3126 O O . ARG A 1 393 ? -36.318 12.530 71.492 1.00 70.06 393 ARG A O 1
ATOM 3133 N N . ASN A 1 394 ? -38.178 13.216 72.552 1.00 69.94 394 ASN A N 1
ATOM 3134 C CA . ASN A 1 394 ? -39.085 12.956 71.435 1.00 69.94 394 ASN A CA 1
ATOM 3135 C C . ASN A 1 394 ? -38.811 13.872 70.235 1.00 69.94 394 ASN A C 1
ATOM 3137 O O . ASN A 1 394 ? -38.794 13.396 69.104 1.00 69.94 394 ASN A O 1
ATOM 3141 N N . PHE A 1 395 ? -38.514 15.155 70.457 1.00 70.19 395 PHE A N 1
ATOM 3142 C CA . PHE A 1 395 ? -38.122 16.081 69.392 1.00 70.19 395 PHE A CA 1
ATOM 3143 C C . PHE A 1 395 ? -36.786 15.679 68.758 1.00 70.19 395 PHE A C 1
ATOM 3145 O O . PHE A 1 395 ? -36.634 15.717 67.538 1.00 70.19 395 PHE A O 1
ATOM 3152 N N . THR A 1 396 ? -35.828 15.230 69.573 1.00 71.62 396 THR A N 1
ATOM 3153 C CA . THR A 1 396 ? -34.540 14.734 69.072 1.00 71.62 396 THR A CA 1
ATOM 3154 C C . THR A 1 396 ? -34.731 13.449 68.269 1.00 71.62 396 THR A C 1
ATOM 3156 O O . THR A 1 396 ? -34.200 13.348 67.170 1.00 71.62 396 THR A O 1
ATOM 3159 N N . ALA A 1 397 ? -35.550 12.511 68.756 1.00 73.06 397 ALA A N 1
ATOM 3160 C CA . ALA A 1 397 ? -35.885 11.273 68.055 1.00 73.06 397 ALA A CA 1
ATOM 3161 C C . ALA A 1 397 ? -36.629 11.530 66.736 1.00 73.06 397 ALA A C 1
ATOM 3163 O O . ALA A 1 397 ? -36.337 10.885 65.732 1.00 73.06 397 ALA A O 1
ATOM 3164 N N . TRP A 1 398 ? -37.546 12.501 66.711 1.00 75.50 398 TRP A N 1
ATOM 3165 C CA . TRP A 1 398 ? -38.242 12.910 65.494 1.00 75.50 398 TRP A CA 1
ATOM 3166 C C . TRP A 1 398 ? -37.292 13.570 64.491 1.00 75.50 398 TRP A C 1
ATOM 3168 O O . TRP A 1 398 ? -37.322 13.228 63.314 1.00 75.50 398 TRP A O 1
ATOM 3178 N N . LYS A 1 399 ? -36.390 14.446 64.946 1.00 74.00 399 LYS A N 1
ATOM 3179 C CA . LYS A 1 399 ? -35.361 15.059 64.093 1.00 74.00 399 LYS A CA 1
ATOM 3180 C C . LYS A 1 399 ? -34.408 14.010 63.509 1.00 74.00 399 LYS A C 1
ATOM 3182 O O . LYS A 1 399 ? -34.058 14.086 62.332 1.00 74.00 399 LYS A O 1
ATOM 3187 N N . ASP A 1 400 ? -34.033 13.012 64.306 1.00 79.19 400 ASP A N 1
ATOM 3188 C CA . ASP A 1 400 ? -33.205 11.884 63.872 1.00 79.19 400 ASP A CA 1
ATOM 3189 C C . ASP A 1 400 ? -33.929 11.008 62.845 1.00 79.19 400 ASP A C 1
ATOM 3191 O O . ASP A 1 400 ? -33.340 10.593 61.847 1.00 79.19 400 ASP A O 1
ATOM 3195 N N . LEU A 1 401 ? -35.221 10.751 63.063 1.00 76.19 401 LEU A N 1
ATOM 3196 C CA . LEU A 1 401 ? -36.057 10.008 62.127 1.00 76.19 401 LEU A CA 1
ATOM 3197 C C . LEU A 1 401 ? -36.243 10.784 60.819 1.00 76.19 401 LEU A C 1
ATOM 3199 O O . LEU A 1 401 ? -36.095 10.202 59.748 1.00 76.19 401 LEU A O 1
ATOM 3203 N N . ASN A 1 402 ? -36.502 12.090 60.892 1.00 76.75 402 ASN A N 1
ATOM 3204 C CA . ASN A 1 402 ? -36.675 12.933 59.716 1.00 76.75 402 ASN A CA 1
ATOM 3205 C C . ASN A 1 402 ? -35.381 13.019 58.893 1.00 76.75 402 ASN A C 1
ATOM 3207 O O . ASN A 1 402 ? -35.431 12.864 57.677 1.00 76.75 402 ASN A O 1
ATOM 3211 N N . SER A 1 403 ? -34.213 13.139 59.539 1.00 79.81 403 SER A N 1
ATOM 3212 C CA . SER A 1 403 ? -32.931 13.120 58.814 1.00 79.81 403 SER A CA 1
ATOM 3213 C C . SER A 1 403 ? -32.668 11.769 58.134 1.00 79.81 403 SER A C 1
ATOM 3215 O O . SER A 1 403 ? -32.171 11.724 57.009 1.00 79.81 403 SER A O 1
ATOM 3217 N N . LYS A 1 404 ? -33.071 10.654 58.763 1.00 82.81 404 LYS A N 1
ATOM 3218 C CA . LYS A 1 404 ? -33.003 9.317 58.150 1.00 82.81 404 LYS A CA 1
ATOM 3219 C C . LYS A 1 404 ? -33.949 9.183 56.960 1.00 82.81 404 LYS A C 1
ATOM 3221 O O . LYS A 1 404 ? -33.560 8.598 55.953 1.00 82.81 404 LYS A O 1
ATOM 3226 N N . VAL A 1 405 ? -35.165 9.718 57.054 1.00 78.31 405 VAL A N 1
ATOM 3227 C CA . VAL A 1 405 ? -36.145 9.703 55.956 1.00 78.31 405 VAL A CA 1
ATOM 3228 C C . VAL A 1 405 ? -35.668 10.566 54.785 1.00 78.31 405 VAL A C 1
ATOM 3230 O O . VAL A 1 405 ? -35.714 10.107 53.645 1.00 78.31 405 VAL A O 1
ATOM 3233 N N . GLU A 1 406 ? -35.130 11.758 55.043 1.00 77.31 406 GLU A N 1
ATOM 3234 C CA . GLU A 1 406 ? -34.523 12.615 54.014 1.00 77.31 406 GLU A CA 1
ATOM 3235 C C . GLU A 1 406 ? -33.305 11.945 53.359 1.00 77.31 406 GLU A C 1
ATOM 3237 O O . GLU A 1 406 ? -33.180 11.946 52.132 1.00 77.31 406 GLU A O 1
ATOM 3242 N N . GLY A 1 407 ? -32.447 11.293 54.152 1.00 83.56 407 GLY A N 1
ATOM 3243 C CA . GLY A 1 407 ? -31.316 10.516 53.644 1.00 83.56 407 GLY A CA 1
ATOM 3244 C C . GLY A 1 407 ? -31.750 9.344 52.758 1.00 83.56 407 GLY A C 1
ATOM 3245 O O . GLY A 1 407 ? -31.177 9.121 51.692 1.00 83.56 407 GLY A O 1
ATOM 3246 N N . LEU A 1 408 ? -32.806 8.623 53.146 1.00 75.69 408 LEU A N 1
ATOM 3247 C CA . LEU A 1 408 ? -33.385 7.552 52.331 1.00 75.69 408 LEU A CA 1
ATOM 3248 C C . LEU A 1 408 ? -34.007 8.085 51.035 1.00 75.69 408 LEU A C 1
ATOM 3250 O O . LEU A 1 408 ? -33.800 7.489 49.980 1.00 75.69 408 LEU A O 1
ATOM 3254 N N . ALA A 1 409 ? -34.715 9.215 51.083 1.00 73.00 409 ALA A N 1
ATOM 3255 C CA . ALA A 1 409 ? -35.276 9.852 49.894 1.00 73.00 409 ALA A CA 1
ATOM 3256 C C . ALA A 1 409 ? -34.178 10.298 48.910 1.00 73.00 409 ALA A C 1
ATOM 3258 O O . ALA A 1 409 ? -34.316 10.095 47.701 1.00 73.00 409 ALA A O 1
ATOM 3259 N N . SER A 1 410 ? -33.060 10.832 49.419 1.00 81.88 410 SER A N 1
ATOM 3260 C CA . SER A 1 410 ? -31.877 11.144 48.606 1.00 81.88 410 SER A CA 1
ATOM 3261 C C . SER A 1 410 ? -31.290 9.887 47.964 1.00 81.88 410 SER A C 1
ATOM 3263 O O . SER A 1 410 ? -31.094 9.855 46.752 1.00 81.88 410 SER A O 1
ATOM 3265 N N . ASN A 1 411 ? -31.097 8.817 48.741 1.00 80.62 411 ASN A N 1
ATOM 3266 C CA . ASN A 1 411 ? -30.555 7.556 48.233 1.00 80.62 411 ASN A CA 1
ATOM 3267 C C . ASN A 1 411 ? -31.440 6.938 47.141 1.00 80.62 411 ASN A C 1
ATOM 3269 O O . ASN A 1 411 ? -30.920 6.423 46.156 1.00 80.62 411 ASN A O 1
ATOM 3273 N N . VAL A 1 412 ? -32.770 7.001 47.276 1.00 78.31 412 VAL A N 1
ATOM 3274 C CA . VAL A 1 412 ? -33.712 6.526 46.245 1.00 78.31 412 VAL A CA 1
ATOM 3275 C C . VAL A 1 412 ? -33.578 7.344 44.959 1.00 78.31 412 VAL A C 1
ATOM 3277 O O . VAL A 1 412 ? -33.591 6.780 43.863 1.00 78.31 412 VAL A O 1
ATOM 3280 N N . LYS A 1 413 ? -33.399 8.663 45.072 1.00 81.00 413 LYS A N 1
ATOM 3281 C CA . LYS A 1 413 ? -33.169 9.542 43.920 1.00 81.00 413 LYS A CA 1
ATOM 3282 C C . LYS A 1 413 ? -31.837 9.229 43.230 1.00 81.00 413 LYS A C 1
ATOM 3284 O O . LYS A 1 413 ? -31.799 9.108 42.005 1.00 81.00 413 LYS A O 1
ATOM 3289 N N . ASP A 1 414 ? -30.774 9.013 43.998 1.00 81.75 414 ASP A N 1
ATOM 3290 C CA . ASP A 1 414 ? -29.468 8.607 43.471 1.00 81.75 414 ASP A CA 1
ATOM 3291 C C . ASP A 1 414 ? -29.545 7.233 42.791 1.00 81.75 414 ASP A C 1
ATOM 3293 O O . ASP A 1 414 ? -29.023 7.047 41.691 1.00 81.75 414 ASP A O 1
ATOM 3297 N N . LEU A 1 415 ? -30.286 6.284 43.371 1.00 78.56 415 LEU A N 1
ATOM 3298 C CA . LEU A 1 415 ? -30.519 4.971 42.770 1.00 78.56 415 LEU A CA 1
ATOM 3299 C C . LEU A 1 415 ? -31.279 5.083 41.441 1.00 78.56 415 LEU A C 1
ATOM 3301 O O . LEU A 1 415 ? -30.906 4.435 40.462 1.00 78.56 415 LEU A O 1
ATOM 3305 N N . SER A 1 416 ? -32.297 5.944 41.372 1.00 77.38 416 SER A N 1
ATOM 3306 C CA . SER A 1 416 ? -33.041 6.211 40.138 1.00 77.38 416 SER A CA 1
ATOM 3307 C C . SER A 1 416 ? -32.139 6.784 39.043 1.00 77.38 416 SER A C 1
ATOM 3309 O O . SER A 1 416 ? -32.215 6.325 37.906 1.00 77.38 416 SER A O 1
ATOM 3311 N N . THR A 1 417 ? -31.259 7.737 39.373 1.00 79.75 417 THR A N 1
ATOM 3312 C CA . THR A 1 417 ? -30.330 8.325 38.388 1.00 79.75 417 THR A CA 1
ATOM 3313 C C . THR A 1 417 ? -29.245 7.343 37.934 1.00 79.75 417 THR A C 1
ATOM 3315 O O . THR A 1 417 ? -28.860 7.327 36.762 1.00 79.75 417 THR A O 1
ATOM 3318 N N . ASN A 1 418 ? -28.776 6.475 38.833 1.00 74.94 418 ASN A N 1
ATOM 3319 C CA . ASN A 1 418 ? -27.849 5.399 38.490 1.00 74.94 418 ASN A CA 1
ATOM 3320 C C . ASN A 1 418 ? -28.508 4.340 37.600 1.00 74.94 418 ASN A C 1
ATOM 3322 O O . ASN A 1 418 ? -27.868 3.853 36.673 1.00 74.94 418 ASN A O 1
ATOM 3326 N N . THR A 1 419 ? -29.788 4.035 37.828 1.00 76.25 419 THR A N 1
ATOM 3327 C CA . THR A 1 419 ? -30.552 3.096 36.992 1.00 76.25 419 THR A CA 1
ATOM 3328 C C . THR A 1 419 ? -30.685 3.625 35.563 1.00 76.25 419 THR A C 1
ATOM 3330 O O . THR A 1 419 ? -30.332 2.921 34.622 1.00 76.25 419 THR A O 1
ATOM 3333 N N . THR A 1 420 ? -31.050 4.900 35.383 1.00 76.06 420 THR A N 1
ATOM 3334 C CA . THR A 1 420 ? -31.112 5.512 34.043 1.00 76.06 420 THR A CA 1
ATOM 3335 C C . THR A 1 420 ? -29.752 5.533 33.339 1.00 76.06 420 THR A C 1
ATOM 3337 O O . THR A 1 420 ? -29.668 5.261 32.144 1.00 76.06 420 THR A O 1
ATOM 3340 N N . ARG A 1 421 ? -28.659 5.782 34.074 1.00 74.88 421 ARG A N 1
ATOM 3341 C CA . ARG A 1 421 ? -27.294 5.704 33.520 1.00 74.88 421 ARG A CA 1
ATOM 3342 C C . ARG A 1 421 ? -26.912 4.286 33.099 1.00 74.88 421 ARG A C 1
ATOM 3344 O O . ARG A 1 421 ? -26.192 4.118 32.115 1.00 74.88 421 ARG A O 1
ATOM 3351 N N . LEU A 1 422 ? -27.363 3.276 33.840 1.00 76.44 422 LEU A N 1
ATOM 3352 C CA . LEU A 1 422 ? -27.135 1.873 33.509 1.00 76.44 422 LEU A CA 1
ATOM 3353 C C . LEU A 1 422 ? -27.859 1.493 32.210 1.00 76.44 422 LEU A C 1
ATOM 3355 O O . LEU A 1 422 ? -27.269 0.829 31.357 1.00 76.44 422 LEU A O 1
ATOM 3359 N N . ASP A 1 423 ? -29.095 1.960 32.029 1.00 74.50 423 ASP A N 1
ATOM 3360 C CA . ASP A 1 423 ? -29.871 1.738 30.805 1.00 74.50 423 ASP A CA 1
ATOM 3361 C C . ASP A 1 423 ? -29.201 2.393 29.586 1.00 74.50 423 ASP A C 1
ATOM 3363 O O . ASP A 1 423 ? -29.033 1.749 28.547 1.00 74.50 423 ASP A O 1
ATOM 3367 N N . GLU A 1 424 ? -28.719 3.634 29.724 1.00 81.12 424 GLU A N 1
ATOM 3368 C CA . GLU A 1 424 ? -27.960 4.337 28.678 1.00 81.12 424 GLU A CA 1
ATOM 3369 C C . GLU A 1 424 ? -26.649 3.618 28.320 1.00 81.12 424 GLU A C 1
ATOM 3371 O O . GLU A 1 424 ? -26.331 3.435 27.140 1.00 81.12 424 GLU A O 1
ATOM 3376 N N . LEU A 1 425 ? -25.894 3.159 29.326 1.00 74.00 425 LEU A N 1
ATOM 3377 C CA . LEU A 1 425 ? -24.680 2.361 29.126 1.00 74.00 425 LEU A CA 1
ATOM 3378 C C . LEU A 1 425 ? -24.983 1.033 28.433 1.00 74.00 425 LEU A C 1
ATOM 3380 O O . LEU A 1 425 ? -24.223 0.612 27.559 1.00 74.00 425 LEU A O 1
ATOM 3384 N N . THR A 1 426 ? -26.093 0.388 28.782 1.00 70.06 426 THR A N 1
ATOM 3385 C CA . THR A 1 426 ? -26.517 -0.879 28.178 1.00 70.06 426 THR A CA 1
ATOM 3386 C C . THR A 1 426 ? -26.874 -0.682 26.706 1.00 70.06 426 THR A C 1
ATOM 3388 O O . THR A 1 426 ? -26.388 -1.426 25.852 1.00 70.06 426 THR A O 1
ATOM 3391 N N . LEU A 1 427 ? -27.633 0.370 26.376 1.00 73.56 427 LEU A N 1
ATOM 3392 C CA . LEU A 1 427 ? -27.951 0.744 24.993 1.00 73.56 427 LEU A CA 1
ATOM 3393 C C . LEU A 1 427 ? -26.698 1.106 24.181 1.00 73.56 427 LEU A C 1
ATOM 3395 O O . LEU A 1 427 ? -26.552 0.669 23.039 1.00 73.56 427 LEU A O 1
ATOM 3399 N N . SER A 1 428 ? -25.773 1.862 24.774 1.00 71.88 428 SER A N 1
ATOM 3400 C CA . SER A 1 428 ? -24.498 2.247 24.151 1.00 71.88 428 SER A CA 1
ATOM 3401 C C . SER A 1 428 ? -23.573 1.046 23.914 1.00 71.88 428 SER A C 1
ATOM 3403 O O . SER A 1 428 ? -22.942 0.914 22.864 1.00 71.88 428 SER A O 1
ATOM 3405 N N . THR A 1 429 ? -23.522 0.113 24.865 1.00 64.50 429 THR A N 1
ATOM 3406 C CA . THR A 1 429 ? -22.732 -1.118 24.732 1.00 64.50 429 THR A CA 1
ATOM 3407 C C . THR A 1 429 ? -23.327 -2.023 23.660 1.00 64.50 429 THR A C 1
ATOM 3409 O O . THR A 1 429 ? -22.590 -2.555 22.828 1.00 64.50 429 THR A O 1
ATOM 3412 N N . LYS A 1 430 ? -24.660 -2.139 23.619 1.00 67.62 430 LYS A N 1
ATOM 3413 C CA . LYS A 1 430 ? -25.371 -2.901 22.591 1.00 67.62 430 LYS A CA 1
ATOM 3414 C C . LYS A 1 430 ? -25.088 -2.348 21.194 1.00 67.62 430 LYS A C 1
ATOM 3416 O O . LYS A 1 430 ? -24.653 -3.111 20.335 1.00 67.62 430 LYS A O 1
ATOM 3421 N N . SER A 1 431 ? -25.212 -1.037 20.985 1.00 66.94 431 SER A N 1
ATOM 3422 C CA . SER A 1 431 ? -24.940 -0.420 19.679 1.00 66.94 431 SER A CA 1
ATOM 3423 C C . SER A 1 431 ? -23.473 -0.556 19.244 1.00 66.94 431 SER A C 1
ATOM 3425 O O . SER A 1 431 ? -23.210 -0.886 18.087 1.00 66.94 431 SER A O 1
ATOM 3427 N N . ARG A 1 432 ? -22.501 -0.407 20.161 1.00 58.97 432 ARG A N 1
ATOM 3428 C CA . ARG A 1 432 ? -21.080 -0.687 19.861 1.00 58.97 432 ARG A CA 1
ATOM 3429 C C . ARG A 1 432 ? -20.837 -2.153 19.517 1.00 58.97 432 ARG A C 1
ATOM 3431 O O . ARG A 1 432 ? -20.047 -2.430 18.618 1.00 58.97 432 ARG A O 1
ATOM 3438 N N . SER A 1 433 ? -21.494 -3.081 20.211 1.00 54.00 433 SER A N 1
ATOM 3439 C CA . SER A 1 433 ? -21.358 -4.512 19.928 1.00 54.00 433 SER A CA 1
ATOM 3440 C C . SER A 1 433 ? -21.949 -4.885 18.566 1.00 54.00 433 SER A C 1
ATOM 3442 O O . SER A 1 433 ? -21.308 -5.604 17.807 1.00 54.00 433 SER A O 1
ATOM 3444 N N . GLU A 1 434 ? -23.107 -4.328 18.201 1.00 70.81 434 GLU A N 1
ATOM 3445 C CA . GLU A 1 434 ? -23.728 -4.523 16.887 1.00 70.81 434 GLU A CA 1
ATOM 3446 C C . GLU A 1 434 ? -22.849 -3.958 15.765 1.00 70.81 434 GLU A C 1
ATOM 3448 O O . GLU A 1 434 ? -22.661 -4.615 14.740 1.00 70.81 434 GLU A O 1
ATOM 3453 N N . PHE A 1 435 ? -22.246 -2.783 15.978 1.00 64.38 435 PHE A N 1
ATOM 3454 C CA . PHE A 1 435 ? -21.282 -2.207 15.043 1.00 64.38 435 PHE A CA 1
ATOM 3455 C C . PHE A 1 435 ? -20.064 -3.122 14.847 1.00 64.38 435 PHE A C 1
ATOM 3457 O O . PHE A 1 435 ? -19.730 -3.459 13.712 1.00 64.38 435 PHE A O 1
ATOM 3464 N N . ALA A 1 436 ? -19.454 -3.590 15.941 1.00 51.62 436 ALA A N 1
ATOM 3465 C CA . ALA A 1 436 ? -18.291 -4.473 15.893 1.00 51.62 436 ALA A CA 1
ATOM 3466 C C . ALA A 1 436 ? -18.603 -5.816 15.208 1.00 51.62 436 ALA A C 1
ATOM 3468 O O . ALA A 1 436 ? -17.815 -6.292 14.394 1.00 51.62 436 ALA A O 1
ATOM 3469 N N . VAL A 1 437 ? -19.770 -6.412 15.476 1.00 67.06 437 VAL A N 1
ATOM 3470 C CA . VAL A 1 437 ? -20.218 -7.644 14.803 1.00 67.06 437 VAL A CA 1
ATOM 3471 C C . VAL A 1 437 ? -20.358 -7.424 13.296 1.00 67.06 437 VAL A C 1
ATOM 3473 O O . VAL A 1 437 ? -19.950 -8.275 12.504 1.00 67.06 437 VAL A O 1
ATOM 3476 N N . ASN A 1 438 ? -20.905 -6.283 12.878 1.00 69.62 438 ASN A N 1
ATOM 3477 C CA . ASN A 1 438 ? -21.088 -5.987 11.461 1.00 69.62 438 ASN A CA 1
ATOM 3478 C C . ASN A 1 438 ? -19.747 -5.715 10.755 1.00 69.62 438 ASN A C 1
ATOM 3480 O O . ASN A 1 438 ? -19.562 -6.141 9.617 1.00 69.62 438 ASN A O 1
ATOM 3484 N N . GLU A 1 439 ? -18.801 -5.064 11.435 1.00 62.75 439 GLU A N 1
ATOM 3485 C CA . GLU A 1 439 ? -17.440 -4.833 10.940 1.00 62.75 439 GLU A CA 1
ATOM 3486 C C . GLU A 1 439 ? -16.670 -6.152 10.774 1.00 62.75 439 GLU A C 1
ATOM 3488 O O . GLU A 1 439 ? -16.123 -6.417 9.702 1.00 62.75 439 GLU A O 1
ATOM 3493 N N . VAL A 1 440 ? -16.730 -7.040 11.775 1.00 60.94 440 VAL A N 1
ATOM 3494 C CA . VAL A 1 440 ? -16.157 -8.394 11.688 1.00 60.94 440 VAL A CA 1
ATOM 3495 C C . VAL A 1 440 ? -16.765 -9.161 10.517 1.00 60.94 440 VAL A C 1
ATOM 3497 O O . VAL A 1 440 ? -16.025 -9.740 9.729 1.00 60.94 440 VAL A O 1
ATOM 3500 N N . ARG A 1 441 ? -18.090 -9.107 10.330 1.00 69.94 441 ARG A N 1
ATOM 3501 C CA . ARG A 1 441 ? -18.767 -9.770 9.205 1.00 69.94 441 ARG A CA 1
ATOM 3502 C C . ARG A 1 441 ? -18.274 -9.271 7.843 1.00 69.94 441 ARG A C 1
ATOM 3504 O O . ARG A 1 441 ? -18.096 -10.077 6.933 1.00 69.94 441 ARG A O 1
ATOM 3511 N N . GLN A 1 442 ? -18.053 -7.964 7.689 1.00 69.19 442 GLN A N 1
ATOM 3512 C CA . GLN A 1 442 ? -17.518 -7.391 6.447 1.00 69.19 442 GLN A CA 1
ATOM 3513 C C . GLN A 1 442 ? -16.079 -7.844 6.187 1.00 69.19 442 GLN A C 1
ATOM 3515 O O . GLN A 1 442 ? -15.748 -8.213 5.060 1.00 69.19 442 GLN A O 1
ATOM 3520 N N . ILE A 1 443 ? -15.242 -7.876 7.228 1.00 61.69 443 ILE A N 1
ATOM 3521 C CA . ILE A 1 443 ? -13.868 -8.381 7.131 1.00 61.69 443 ILE A CA 1
ATOM 3522 C C . ILE A 1 443 ? -13.875 -9.867 6.756 1.00 61.69 443 ILE A C 1
ATOM 3524 O O . ILE A 1 443 ? -13.141 -10.263 5.854 1.00 61.69 443 ILE A O 1
ATOM 3528 N N . THR A 1 444 ? -14.728 -10.684 7.380 1.00 63.56 444 THR A N 1
ATOM 3529 C CA . THR A 1 444 ? -14.869 -12.109 7.047 1.00 63.56 444 THR A CA 1
ATOM 3530 C C . THR A 1 444 ? -15.243 -12.304 5.578 1.00 63.56 444 THR A C 1
ATOM 3532 O O . THR A 1 444 ? -14.559 -13.051 4.887 1.00 63.56 444 THR A O 1
ATOM 3535 N N . LEU A 1 445 ? -16.235 -11.567 5.065 1.00 72.94 445 LEU A N 1
ATOM 3536 C CA . LEU A 1 445 ? -16.627 -11.622 3.649 1.00 72.94 445 LEU A CA 1
ATOM 3537 C C . LEU A 1 445 ? -15.492 -11.204 2.698 1.00 72.94 445 LEU A C 1
ATOM 3539 O O . LEU A 1 445 ? -15.328 -11.780 1.622 1.00 72.94 445 LEU A O 1
ATOM 3543 N N . GLN A 1 446 ? -14.693 -10.200 3.067 1.00 64.81 446 GLN A N 1
ATOM 3544 C CA . GLN A 1 446 ? -13.521 -9.806 2.278 1.00 64.81 446 GLN A CA 1
ATOM 3545 C C . GLN A 1 446 ? -12.435 -10.885 2.285 1.00 64.81 446 GLN A C 1
ATOM 3547 O O . GLN A 1 446 ? -11.844 -11.165 1.243 1.00 64.81 446 GLN A O 1
ATOM 3552 N N . VAL A 1 447 ? -12.183 -11.503 3.440 1.00 65.69 447 VAL A N 1
ATOM 3553 C CA . VAL A 1 447 ? -11.206 -12.588 3.579 1.00 65.69 447 VAL A CA 1
ATOM 3554 C C . VAL A 1 447 ? -11.639 -13.813 2.777 1.00 65.69 447 VAL A C 1
ATOM 3556 O O . VAL A 1 447 ? -10.816 -14.357 2.047 1.00 65.69 447 VAL A O 1
ATOM 3559 N N . GLU A 1 448 ? -12.912 -14.206 2.838 1.00 68.50 448 GLU A N 1
ATOM 3560 C CA . GLU A 1 448 ? -13.469 -15.298 2.027 1.00 68.50 448 GLU A CA 1
ATOM 3561 C C . GLU A 1 448 ? -13.290 -15.028 0.527 1.00 68.50 448 GLU A C 1
ATOM 3563 O O . GLU A 1 448 ? -12.759 -15.871 -0.192 1.00 68.50 448 GLU A O 1
ATOM 3568 N N . ASN A 1 449 ? -13.600 -13.811 0.064 1.00 69.44 449 ASN A N 1
ATOM 3569 C CA . ASN A 1 449 ? -13.355 -13.416 -1.326 1.00 69.44 449 ASN A CA 1
ATOM 3570 C C . ASN A 1 449 ? -11.869 -13.487 -1.715 1.00 69.44 449 ASN A C 1
ATOM 3572 O O . ASN A 1 449 ? -11.536 -13.905 -2.826 1.00 69.44 449 ASN A O 1
ATOM 3576 N N . HIS A 1 450 ? -10.959 -13.074 -0.831 1.00 62.94 450 HIS A N 1
ATOM 3577 C CA . HIS A 1 450 ? -9.523 -13.177 -1.091 1.00 62.94 450 HIS A CA 1
ATOM 3578 C C . HIS A 1 450 ? -9.045 -14.632 -1.131 1.00 62.94 450 HIS A C 1
ATOM 3580 O O . HIS A 1 450 ? -8.237 -14.966 -1.997 1.00 62.94 450 HIS A O 1
ATOM 3586 N N . ILE A 1 451 ? -9.553 -15.498 -0.248 1.00 65.19 451 ILE A N 1
ATOM 3587 C CA . ILE A 1 451 ? -9.266 -16.939 -0.261 1.00 65.19 451 ILE A CA 1
ATOM 3588 C C . ILE A 1 451 ? -9.735 -17.552 -1.585 1.00 65.19 451 ILE A C 1
ATOM 3590 O O . ILE A 1 451 ? -8.950 -18.232 -2.240 1.00 65.19 451 ILE A O 1
ATOM 3594 N N . ASP A 1 452 ? -10.948 -17.237 -2.036 1.00 70.88 452 ASP A N 1
ATOM 3595 C CA . ASP A 1 452 ? -11.490 -17.693 -3.321 1.00 70.88 452 ASP A CA 1
ATOM 3596 C C . ASP A 1 452 ? -10.633 -17.259 -4.519 1.00 70.88 452 ASP A C 1
ATOM 3598 O O . ASP A 1 452 ? -10.422 -18.019 -5.470 1.00 70.88 452 ASP A O 1
ATOM 3602 N N . VAL A 1 453 ? -10.149 -16.014 -4.508 1.00 64.94 453 VAL A N 1
ATOM 3603 C CA . VAL A 1 453 ? -9.260 -15.484 -5.551 1.00 64.94 453 VAL A CA 1
ATOM 3604 C C . VAL A 1 453 ? -7.916 -16.208 -5.515 1.00 64.94 453 VAL A C 1
ATOM 3606 O O . VAL A 1 453 ? -7.436 -16.645 -6.562 1.00 64.94 453 VAL A O 1
ATOM 3609 N N . LEU A 1 454 ? -7.331 -16.394 -4.331 1.00 60.34 454 LEU A N 1
ATOM 3610 C CA . LEU A 1 454 ? -6.069 -17.111 -4.159 1.00 60.34 454 LEU A CA 1
ATOM 3611 C C . LEU A 1 454 ? -6.179 -18.572 -4.596 1.00 60.34 454 LEU A C 1
ATOM 3613 O O . LEU A 1 454 ? -5.318 -19.025 -5.339 1.00 60.34 454 LEU A O 1
ATOM 3617 N N . GLN A 1 455 ? -7.259 -19.272 -4.252 1.00 65.25 455 GLN A N 1
ATOM 3618 C CA . GLN A 1 455 ? -7.511 -20.642 -4.705 1.00 65.25 455 GLN A CA 1
ATOM 3619 C C . GLN A 1 455 ? -7.680 -20.720 -6.225 1.00 65.25 455 GLN A C 1
ATOM 3621 O O . GLN A 1 455 ? -7.155 -21.632 -6.866 1.00 65.25 455 GLN A O 1
ATOM 3626 N N . ARG A 1 456 ? -8.349 -19.741 -6.850 1.00 63.16 456 ARG A N 1
ATOM 3627 C CA . ARG A 1 456 ? -8.413 -19.640 -8.318 1.00 63.16 456 ARG A CA 1
ATOM 3628 C C . ARG A 1 456 ? -7.039 -19.383 -8.935 1.00 63.16 456 ARG A C 1
ATOM 3630 O O . ARG A 1 456 ? -6.735 -19.949 -9.983 1.00 63.16 456 ARG A O 1
ATOM 3637 N N . HIS A 1 457 ? -6.203 -18.553 -8.312 1.00 60.03 457 HIS A N 1
ATOM 3638 C CA . HIS A 1 457 ? -4.829 -18.318 -8.759 1.00 60.03 457 HIS A CA 1
ATOM 3639 C C . HIS A 1 457 ? -3.932 -19.538 -8.566 1.00 60.03 457 HIS A C 1
ATOM 3641 O O . HIS A 1 457 ? -3.157 -19.837 -9.463 1.00 60.03 457 HIS A O 1
ATOM 3647 N N . GLU A 1 458 ? -4.068 -20.262 -7.461 1.00 58.19 458 GLU A N 1
ATOM 3648 C CA . GLU A 1 458 ? -3.369 -21.516 -7.186 1.00 58.19 458 GLU A CA 1
ATOM 3649 C C . GLU A 1 458 ? -3.779 -22.599 -8.186 1.00 58.19 458 GLU A C 1
ATOM 3651 O O . GLU A 1 458 ? -2.925 -23.221 -8.807 1.00 58.19 458 GLU A O 1
ATOM 3656 N N . THR A 1 459 ? -5.080 -22.754 -8.447 1.00 53.75 459 THR A N 1
ATOM 3657 C CA . THR A 1 459 ? -5.590 -23.681 -9.470 1.00 53.75 459 THR A CA 1
ATOM 3658 C C . THR A 1 459 ? -5.066 -23.302 -10.857 1.00 53.75 459 THR A C 1
ATOM 3660 O O . THR A 1 459 ? -4.630 -24.166 -11.615 1.00 53.75 459 THR A O 1
ATOM 3663 N N . ARG A 1 460 ? -5.028 -22.003 -11.188 1.00 56.44 460 ARG A N 1
ATOM 3664 C CA . ARG A 1 460 ? -4.410 -21.515 -12.430 1.00 56.44 460 ARG A CA 1
ATOM 3665 C C . ARG A 1 460 ? -2.914 -21.818 -12.468 1.00 56.44 460 ARG A C 1
ATOM 3667 O O . ARG A 1 460 ? -2.470 -22.389 -13.445 1.00 56.44 460 ARG A O 1
ATOM 3674 N N . LEU A 1 461 ? -2.152 -21.517 -11.423 1.00 53.94 461 LEU A N 1
ATOM 3675 C CA . LEU A 1 461 ? -0.712 -21.793 -11.363 1.00 53.94 461 LEU A CA 1
ATOM 3676 C C . LEU A 1 461 ? -0.394 -23.294 -11.439 1.00 53.94 461 LEU A C 1
ATOM 3678 O O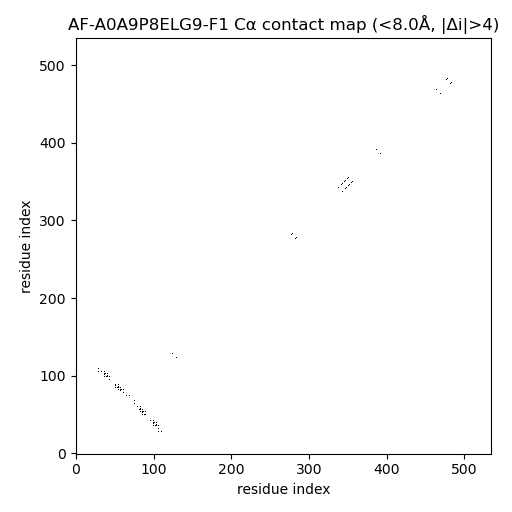 . LEU A 1 461 ? 0.599 -23.664 -12.052 1.00 53.94 461 LEU A O 1
ATOM 3682 N N . ASN A 1 462 ? -1.256 -24.149 -10.887 1.00 52.19 462 ASN A N 1
ATOM 3683 C CA . ASN A 1 462 ? -1.105 -25.604 -10.939 1.00 52.19 462 ASN A CA 1
ATOM 3684 C C . ASN A 1 462 ? -1.569 -26.219 -12.274 1.00 52.19 462 ASN A C 1
ATOM 3686 O O . ASN A 1 462 ? -1.155 -27.325 -12.609 1.00 52.19 462 ASN A O 1
ATOM 3690 N N . SER A 1 463 ? -2.428 -25.526 -13.031 1.00 47.75 463 SER A N 1
ATOM 3691 C CA . SER A 1 463 ? -2.932 -25.971 -14.346 1.00 47.75 463 SER A CA 1
ATOM 3692 C C . SER A 1 463 ? -2.185 -25.377 -15.540 1.00 47.75 463 SER A C 1
ATOM 3694 O O . SER A 1 463 ? -2.308 -25.894 -16.645 1.00 47.75 463 SER A O 1
ATOM 3696 N N . VAL A 1 464 ? -1.434 -24.294 -15.330 1.00 50.81 464 VAL A N 1
ATOM 3697 C CA . VAL A 1 464 ? -0.754 -23.544 -16.384 1.00 50.81 464 VAL A CA 1
ATOM 3698 C C . VAL A 1 464 ? 0.724 -23.903 -16.326 1.00 50.81 464 VAL A C 1
ATOM 3700 O O . VAL A 1 464 ? 1.444 -23.546 -15.395 1.00 50.81 464 VAL A O 1
ATOM 3703 N N . THR A 1 465 ? 1.184 -24.623 -17.341 1.00 53.78 465 THR A N 1
ATOM 3704 C CA . THR A 1 465 ? 2.608 -24.908 -17.529 1.00 53.78 465 THR A CA 1
ATOM 3705 C C . THR A 1 465 ? 3.388 -23.599 -17.697 1.00 53.78 465 THR A C 1
ATOM 3707 O O . THR A 1 465 ? 2.847 -22.584 -18.140 1.00 53.78 465 THR A O 1
ATOM 3710 N N . THR A 1 466 ? 4.684 -23.590 -17.369 1.00 51.41 466 THR A N 1
ATOM 3711 C CA . THR A 1 466 ? 5.545 -22.398 -17.522 1.00 51.41 466 THR A CA 1
ATOM 3712 C C . THR A 1 466 ? 5.448 -21.800 -18.934 1.00 51.41 466 THR A C 1
ATOM 3714 O O . THR A 1 466 ? 5.472 -20.583 -19.101 1.00 51.41 466 THR A O 1
ATOM 3717 N N . ASP A 1 467 ? 5.234 -22.654 -19.936 1.00 47.00 467 ASP A N 1
ATOM 3718 C CA . ASP A 1 467 ? 5.062 -22.288 -21.341 1.00 47.00 467 ASP A CA 1
ATOM 3719 C C . ASP A 1 467 ? 3.747 -21.527 -21.618 1.00 47.00 467 ASP A C 1
ATOM 3721 O O . ASP A 1 467 ? 3.710 -20.571 -22.395 1.00 47.00 467 ASP A O 1
ATOM 3725 N N . GLU A 1 468 ? 2.658 -21.884 -20.937 1.00 54.34 468 GLU A N 1
ATOM 3726 C CA . GLU A 1 468 ? 1.367 -21.197 -21.048 1.00 54.34 468 GLU A CA 1
ATOM 3727 C C . GLU A 1 468 ? 1.355 -19.860 -20.291 1.00 54.34 468 GLU A C 1
ATOM 3729 O O . GLU A 1 468 ? 0.759 -18.897 -20.779 1.00 54.34 468 GLU A O 1
ATOM 3734 N N . VAL A 1 469 ? 2.073 -19.745 -19.163 1.00 51.75 469 VAL A N 1
ATOM 3735 C CA . VAL A 1 469 ? 2.297 -18.451 -18.487 1.00 51.75 469 VAL A CA 1
ATOM 3736 C C . VAL A 1 469 ? 3.074 -17.511 -19.406 1.00 51.75 469 VAL A C 1
ATOM 3738 O O . VAL A 1 469 ? 2.667 -16.362 -19.582 1.00 51.75 469 VAL A O 1
ATOM 3741 N N . CYS A 1 470 ? 4.145 -17.998 -20.042 1.00 49.81 470 CYS A N 1
ATOM 3742 C CA . CYS A 1 470 ? 4.924 -17.221 -21.006 1.00 49.81 470 CYS A CA 1
ATOM 3743 C C . CYS A 1 470 ? 4.062 -16.755 -22.186 1.00 49.81 470 CYS A C 1
ATOM 3745 O O . CYS A 1 470 ? 4.073 -15.568 -22.504 1.00 49.81 470 CYS A O 1
ATOM 3747 N N . LYS A 1 471 ? 3.238 -17.636 -22.769 1.00 54.97 471 LYS A N 1
ATOM 3748 C CA . LYS A 1 471 ? 2.304 -17.280 -23.853 1.00 54.97 471 LYS A CA 1
ATOM 3749 C C . LYS A 1 471 ? 1.247 -16.267 -23.421 1.00 54.97 471 LYS A C 1
ATOM 3751 O O . LYS A 1 471 ? 0.902 -15.372 -24.189 1.00 54.97 471 LYS A O 1
ATOM 3756 N N . MET A 1 472 ? 0.734 -16.372 -22.197 1.00 54.75 472 MET A N 1
ATOM 3757 C CA . MET A 1 472 ? -0.283 -15.458 -21.679 1.00 54.75 472 MET A CA 1
ATOM 3758 C C . MET A 1 472 ? 0.312 -14.082 -21.337 1.00 54.75 472 MET A C 1
ATOM 3760 O O . MET A 1 472 ? -0.296 -13.066 -21.667 1.00 54.75 472 MET A O 1
ATOM 3764 N N . MET A 1 473 ? 1.518 -14.032 -20.758 1.00 53.47 473 MET A N 1
ATOM 3765 C CA . MET A 1 473 ? 2.265 -12.785 -20.540 1.00 53.47 473 MET A CA 1
ATOM 3766 C C . MET A 1 473 ? 2.654 -12.138 -21.868 1.00 53.47 473 MET A C 1
ATOM 3768 O O . MET A 1 473 ? 2.488 -10.934 -22.025 1.00 53.47 473 MET A O 1
ATOM 3772 N N . GLU A 1 474 ? 3.089 -12.922 -22.853 1.00 52.62 474 GLU A N 1
ATOM 3773 C CA . GLU A 1 474 ? 3.401 -12.431 -24.193 1.00 52.62 474 GLU A CA 1
ATOM 3774 C C . GLU A 1 474 ? 2.144 -11.914 -24.911 1.00 52.62 474 GLU A C 1
ATOM 3776 O O . GLU A 1 474 ? 2.175 -10.854 -25.533 1.00 52.62 474 GLU A O 1
ATOM 3781 N N . SER A 1 475 ? 1.009 -12.601 -24.771 1.00 55.69 475 SER A N 1
ATOM 3782 C CA . SER A 1 475 ? -0.291 -12.158 -25.284 1.00 55.69 475 SER A CA 1
ATOM 3783 C C . SER A 1 475 ? -0.752 -10.855 -24.629 1.00 55.69 475 SER A C 1
ATOM 3785 O O . SER A 1 475 ? -1.193 -9.943 -25.326 1.00 55.69 475 SER A O 1
ATOM 3787 N N . GLN A 1 476 ? -0.654 -10.740 -23.302 1.00 52.38 476 GLN A N 1
ATOM 3788 C CA . GLN A 1 476 ? -1.028 -9.526 -22.571 1.00 52.38 476 GLN A CA 1
ATOM 3789 C C . GLN A 1 476 ? -0.083 -8.364 -22.889 1.00 52.38 476 GLN A C 1
ATOM 3791 O O . GLN A 1 476 ? -0.544 -7.246 -23.107 1.00 52.38 476 GLN A O 1
ATOM 3796 N N . TRP A 1 477 ? 1.217 -8.633 -23.010 1.00 50.72 477 TRP A N 1
ATOM 3797 C CA . TRP A 1 477 ? 2.215 -7.658 -23.435 1.00 50.72 477 TRP A CA 1
ATOM 3798 C C . TRP A 1 477 ? 1.940 -7.158 -24.858 1.00 50.72 477 TRP A C 1
ATOM 3800 O O . TRP A 1 477 ? 1.901 -5.952 -25.092 1.00 50.72 477 TRP A O 1
ATOM 3810 N N . ARG A 1 478 ? 1.664 -8.065 -25.806 1.00 57.12 478 ARG A N 1
ATOM 3811 C CA . ARG A 1 478 ? 1.288 -7.720 -27.190 1.00 57.12 478 ARG A CA 1
ATOM 3812 C C . ARG A 1 478 ? -0.040 -6.964 -27.267 1.00 57.12 478 ARG A C 1
ATOM 3814 O O . ARG A 1 478 ? -0.178 -6.105 -28.131 1.00 57.12 478 ARG A O 1
ATOM 3821 N N . ALA A 1 479 ? -1.001 -7.261 -26.393 1.00 49.19 479 ALA A N 1
ATOM 3822 C CA . ALA A 1 479 ? -2.282 -6.559 -26.338 1.00 49.19 479 ALA A CA 1
ATOM 3823 C C . ALA A 1 479 ? -2.155 -5.146 -25.743 1.00 49.19 479 ALA A C 1
ATOM 3825 O O . ALA A 1 479 ? -2.813 -4.225 -26.217 1.00 49.19 479 ALA A O 1
ATOM 3826 N N . MET A 1 480 ? -1.305 -4.971 -24.726 1.00 45.69 480 MET A N 1
ATOM 3827 C CA . MET A 1 480 ? -1.167 -3.711 -23.989 1.00 45.69 480 MET A CA 1
ATOM 3828 C C . MET A 1 480 ? -0.170 -2.741 -24.641 1.00 45.69 480 MET A C 1
ATOM 3830 O O . MET A 1 480 ? -0.399 -1.535 -24.638 1.00 45.69 480 MET A O 1
ATOM 3834 N N . TYR A 1 481 ? 0.906 -3.254 -25.240 1.00 48.31 481 TYR A N 1
ATOM 3835 C CA . TYR A 1 481 ? 1.978 -2.442 -25.831 1.00 48.31 481 TYR A CA 1
ATOM 3836 C C . TYR A 1 481 ? 2.081 -2.576 -27.357 1.00 48.31 481 TYR A C 1
ATOM 3838 O O . TYR A 1 481 ? 2.903 -1.908 -27.987 1.00 48.31 481 TYR A O 1
ATOM 3846 N N . GLY A 1 482 ? 1.246 -3.421 -27.973 1.00 54.50 482 GLY A N 1
ATOM 3847 C CA . GLY A 1 482 ? 1.423 -3.831 -29.364 1.00 54.50 482 GLY A CA 1
ATOM 3848 C C . GLY A 1 482 ? 2.667 -4.710 -29.542 1.00 54.50 482 GLY A C 1
ATOM 3849 O O . GLY A 1 482 ? 3.506 -4.845 -28.653 1.00 54.50 482 GLY A O 1
ATOM 3850 N N . VAL A 1 483 ? 2.831 -5.318 -30.721 1.00 53.44 483 VAL A N 1
ATOM 3851 C CA . VAL A 1 483 ? 4.149 -5.840 -31.121 1.00 53.44 483 VAL A CA 1
ATOM 3852 C C . VAL A 1 483 ? 5.079 -4.630 -31.271 1.00 53.44 483 VAL A C 1
ATOM 3854 O O . VAL A 1 483 ? 4.745 -3.763 -32.094 1.00 53.44 483 VAL A O 1
ATOM 3857 N N . PRO A 1 484 ? 6.207 -4.554 -30.529 1.00 49.22 484 PRO A N 1
ATOM 3858 C CA . PRO A 1 484 ? 7.172 -3.467 -30.655 1.00 49.22 484 PRO A CA 1
ATOM 3859 C C . PRO A 1 484 ? 7.493 -3.219 -32.125 1.00 49.22 484 PRO A C 1
ATOM 3861 O O . PRO A 1 484 ? 7.724 -4.161 -32.888 1.00 49.22 484 PRO A O 1
ATOM 3864 N N . THR A 1 485 ? 7.468 -1.963 -32.555 1.00 49.19 485 THR A N 1
ATOM 3865 C CA . THR A 1 485 ? 7.686 -1.585 -33.958 1.00 49.19 485 THR A CA 1
ATOM 3866 C C . THR A 1 485 ? 9.017 -2.117 -34.504 1.00 49.19 485 THR A C 1
ATOM 3868 O O . THR A 1 485 ? 9.082 -2.471 -35.681 1.00 49.19 485 THR A O 1
ATOM 3871 N N . GLU A 1 486 ? 10.041 -2.285 -33.652 1.00 47.19 486 GLU A N 1
ATOM 3872 C CA . GLU A 1 486 ? 11.304 -2.942 -34.022 1.00 47.19 486 GLU A CA 1
ATOM 3873 C C . GLU A 1 486 ? 11.142 -4.437 -34.346 1.00 47.19 486 GLU A C 1
ATOM 3875 O O . GLU A 1 486 ? 11.746 -4.937 -35.298 1.00 47.19 486 GLU A O 1
ATOM 3880 N N . LEU A 1 487 ? 10.292 -5.151 -33.599 1.00 46.00 487 LEU A N 1
ATOM 3881 C CA . LEU A 1 487 ? 10.006 -6.569 -33.824 1.00 46.00 487 LEU A CA 1
ATOM 3882 C C . LEU A 1 487 ? 9.073 -6.784 -35.010 1.00 46.00 487 LEU A C 1
ATOM 3884 O O . LEU A 1 487 ? 9.198 -7.791 -35.696 1.00 46.00 487 LEU A O 1
ATOM 3888 N N . ARG A 1 488 ? 8.193 -5.830 -35.328 1.00 52.72 488 ARG A N 1
ATOM 3889 C CA . ARG A 1 488 ? 7.345 -5.914 -36.527 1.00 52.72 488 ARG A CA 1
ATOM 3890 C C . ARG A 1 488 ? 8.198 -5.955 -37.801 1.00 52.72 488 ARG A C 1
ATOM 3892 O O . ARG A 1 488 ? 7.951 -6.772 -38.679 1.00 52.72 488 ARG A O 1
ATOM 3899 N N . GLY A 1 489 ? 9.262 -5.150 -37.859 1.00 57.50 489 GLY A N 1
ATOM 3900 C CA . GLY A 1 489 ? 10.235 -5.179 -38.956 1.00 57.50 489 GLY A CA 1
ATOM 3901 C C . GLY A 1 489 ? 11.128 -6.426 -38.972 1.00 57.50 489 GLY A C 1
ATOM 3902 O O . GLY A 1 489 ? 11.589 -6.822 -40.040 1.00 57.50 489 GLY A O 1
ATOM 3903 N N . LEU A 1 490 ? 11.391 -7.053 -37.822 1.00 56.28 490 LEU A N 1
ATOM 3904 C CA . LEU A 1 490 ? 12.123 -8.325 -37.732 1.00 56.28 490 LEU A CA 1
ATOM 3905 C C . LEU A 1 490 ? 11.252 -9.518 -38.132 1.00 56.28 490 LEU A C 1
ATOM 3907 O O . LEU A 1 490 ? 11.698 -10.324 -38.935 1.00 56.28 490 LEU A O 1
ATOM 3911 N N . VAL A 1 491 ? 10.000 -9.580 -37.675 1.00 58.78 491 VAL A N 1
ATOM 3912 C CA . VAL A 1 491 ? 9.018 -10.600 -38.075 1.00 58.78 491 VAL A CA 1
ATOM 3913 C C . VAL A 1 491 ? 8.711 -10.491 -39.569 1.00 58.78 491 VAL A C 1
ATOM 3915 O O . VAL A 1 491 ? 8.705 -11.501 -40.262 1.00 58.78 491 VAL A O 1
ATOM 3918 N N . GLN A 1 492 ? 8.563 -9.274 -40.108 1.00 62.06 492 GLN A N 1
ATOM 3919 C CA . GLN A 1 492 ? 8.402 -9.063 -41.551 1.00 62.06 492 GLN A CA 1
ATOM 3920 C C . GLN A 1 492 ? 9.651 -9.506 -42.331 1.00 62.06 492 GLN A C 1
ATOM 3922 O O . GLN A 1 492 ? 9.538 -10.130 -43.383 1.00 62.06 492 GLN A O 1
ATOM 3927 N N . ARG A 1 493 ? 10.858 -9.205 -41.827 1.00 67.62 493 ARG A N 1
ATOM 3928 C CA . ARG A 1 493 ? 12.119 -9.650 -42.444 1.00 67.62 493 ARG A CA 1
ATOM 3929 C C . ARG A 1 493 ? 12.291 -11.164 -42.370 1.00 67.62 493 ARG A C 1
ATOM 3931 O O . ARG A 1 493 ? 12.743 -11.744 -43.349 1.00 67.62 493 ARG A O 1
ATOM 3938 N N . GLN A 1 494 ? 11.887 -11.792 -41.270 1.00 69.75 494 GLN A N 1
ATOM 3939 C CA . GLN A 1 494 ? 11.892 -13.240 -41.105 1.00 69.75 494 GLN A CA 1
ATOM 3940 C C . GLN A 1 494 ? 10.900 -13.906 -42.063 1.00 69.75 494 GLN A C 1
ATOM 3942 O O . GLN A 1 494 ? 11.299 -14.796 -42.801 1.00 69.75 494 GLN A O 1
ATOM 3947 N N . GLN A 1 495 ? 9.660 -13.417 -42.155 1.00 70.69 495 GLN A N 1
ATOM 3948 C CA . GLN A 1 495 ? 8.679 -13.909 -43.131 1.00 70.69 495 GLN A CA 1
ATOM 3949 C C . GLN A 1 495 ? 9.156 -13.717 -44.576 1.00 70.69 495 GLN A C 1
ATOM 3951 O O . GLN A 1 495 ? 8.989 -14.601 -45.416 1.00 70.69 495 GLN A O 1
ATOM 3956 N N . ASN A 1 496 ? 9.802 -12.587 -44.879 1.00 73.94 496 ASN A N 1
ATOM 3957 C CA . ASN A 1 496 ? 10.385 -12.351 -46.197 1.00 73.94 496 ASN A CA 1
ATOM 3958 C C . ASN A 1 496 ? 11.525 -13.338 -46.489 1.00 73.94 496 ASN A C 1
ATOM 3960 O O . ASN A 1 496 ? 11.545 -13.907 -47.579 1.00 73.94 496 ASN A O 1
ATOM 3964 N N . LEU A 1 497 ? 12.422 -13.580 -45.527 1.00 75.81 497 LEU A N 1
ATOM 3965 C CA . LEU A 1 497 ? 13.510 -14.559 -45.626 1.00 75.81 497 LEU A CA 1
ATOM 3966 C C . LEU A 1 497 ? 12.987 -15.989 -45.778 1.00 75.81 497 LEU A C 1
ATOM 3968 O O . LEU A 1 497 ? 13.470 -16.708 -46.646 1.00 75.81 497 LEU A O 1
ATOM 3972 N N . GLU A 1 498 ? 11.979 -16.391 -45.007 1.00 76.56 498 GLU A N 1
ATOM 3973 C CA . GLU A 1 498 ? 11.325 -17.697 -45.139 1.00 76.56 498 GLU A CA 1
ATOM 3974 C C . GLU A 1 498 ? 10.691 -17.842 -46.527 1.00 76.56 498 GLU A C 1
ATOM 3976 O O . GLU A 1 498 ? 10.935 -18.830 -47.215 1.00 76.56 498 GLU A O 1
ATOM 3981 N N . SER A 1 499 ? 9.978 -16.819 -47.014 1.00 80.19 499 SER A N 1
ATOM 3982 C CA . SER A 1 499 ? 9.378 -16.844 -48.355 1.00 80.19 499 SER A CA 1
ATOM 3983 C C . SER A 1 499 ? 10.412 -16.878 -49.488 1.00 80.19 499 SER A C 1
ATOM 3985 O O . SER A 1 499 ? 10.147 -17.446 -50.549 1.00 80.19 499 SER A O 1
ATOM 3987 N N . LEU A 1 500 ? 11.579 -16.257 -49.285 1.00 82.62 500 LEU A N 1
ATOM 3988 C CA . LEU A 1 500 ? 12.683 -16.244 -50.242 1.00 82.62 500 LEU A CA 1
ATOM 3989 C C . LEU A 1 500 ? 13.408 -17.594 -50.243 1.00 82.62 500 LEU A C 1
ATOM 3991 O O . LEU A 1 500 ? 13.750 -18.109 -51.302 1.00 82.62 500 LEU A O 1
ATOM 3995 N N . THR A 1 501 ? 13.592 -18.181 -49.060 1.00 76.00 501 THR A N 1
ATOM 3996 C CA . THR A 1 501 ? 14.212 -19.498 -48.879 1.00 76.00 501 THR A CA 1
ATOM 3997 C C . THR A 1 501 ? 13.333 -20.588 -49.478 1.00 76.00 501 THR A C 1
ATOM 3999 O O . THR A 1 501 ? 13.831 -21.405 -50.243 1.00 76.00 501 THR A O 1
ATOM 4002 N N . MET A 1 502 ? 12.022 -20.550 -49.223 1.00 83.62 502 MET A N 1
ATOM 4003 C CA . MET A 1 502 ? 11.064 -21.477 -49.832 1.00 83.62 502 MET A CA 1
ATOM 4004 C C . MET A 1 502 ? 11.055 -21.359 -51.358 1.00 83.62 502 MET A C 1
ATOM 4006 O O . MET A 1 502 ? 11.201 -22.369 -52.036 1.00 83.62 502 MET A O 1
ATOM 4010 N N . ARG A 1 503 ? 11.008 -20.136 -51.909 1.00 86.69 503 ARG A N 1
ATOM 4011 C CA . ARG A 1 503 ? 11.108 -19.925 -53.366 1.00 86.69 503 ARG A CA 1
ATOM 4012 C C . ARG A 1 503 ? 12.423 -20.437 -53.952 1.00 86.69 503 ARG A C 1
ATOM 4014 O O . ARG A 1 503 ? 12.414 -21.053 -55.009 1.00 86.69 503 ARG A O 1
ATOM 4021 N N . SER A 1 504 ? 13.540 -20.211 -53.263 1.00 81.00 504 SER A N 1
ATOM 4022 C CA . SER A 1 504 ? 14.851 -20.709 -53.688 1.00 81.00 504 SER A CA 1
ATOM 4023 C C . SER A 1 504 ? 14.907 -22.240 -53.676 1.00 81.00 504 SER A C 1
ATOM 4025 O O . SER A 1 504 ? 15.418 -22.844 -54.616 1.00 81.00 504 SER A O 1
ATOM 4027 N N . CYS A 1 505 ? 14.332 -22.882 -52.653 1.00 79.00 505 CYS A N 1
ATOM 4028 C CA . CYS A 1 505 ? 14.194 -24.336 -52.593 1.00 79.00 505 CYS A CA 1
ATOM 4029 C C . CYS A 1 505 ? 13.298 -24.874 -53.715 1.00 79.00 505 CYS A C 1
ATOM 4031 O O . CYS A 1 505 ? 13.662 -25.865 -54.342 1.00 79.00 505 CYS A O 1
ATOM 4033 N N . ASP A 1 506 ? 12.174 -24.221 -54.009 1.00 87.56 506 ASP A N 1
ATOM 4034 C CA . ASP A 1 506 ? 11.275 -24.616 -55.098 1.00 87.56 506 ASP A CA 1
ATOM 4035 C C . ASP A 1 506 ? 11.953 -24.485 -56.472 1.00 87.56 506 ASP A C 1
ATOM 4037 O O . ASP A 1 506 ? 11.888 -25.408 -57.288 1.00 87.56 506 ASP A O 1
ATOM 4041 N N . ASP A 1 507 ? 12.680 -23.390 -56.713 1.00 87.06 507 ASP A N 1
ATOM 4042 C CA . ASP A 1 507 ? 13.462 -23.186 -57.938 1.00 87.06 507 ASP A CA 1
ATOM 4043 C C . ASP A 1 507 ? 14.598 -24.210 -58.073 1.00 87.06 507 ASP A C 1
ATOM 4045 O O . ASP A 1 507 ? 14.871 -24.712 -59.170 1.00 87.06 507 ASP A O 1
ATOM 4049 N N . LEU A 1 508 ? 15.262 -24.549 -56.963 1.00 85.94 508 LEU A N 1
ATOM 4050 C CA . LEU A 1 508 ? 16.304 -25.572 -56.940 1.00 85.94 508 LEU A CA 1
ATOM 4051 C C . LEU A 1 508 ? 15.713 -26.955 -57.230 1.00 85.94 508 LEU A C 1
ATOM 4053 O O . LEU A 1 508 ? 16.235 -27.670 -58.083 1.00 85.94 508 LEU A O 1
ATOM 4057 N N . ASN A 1 509 ? 14.597 -27.303 -56.590 1.00 87.25 509 ASN A N 1
ATOM 4058 C CA . ASN A 1 509 ? 13.875 -28.551 -56.827 1.00 87.25 509 ASN A CA 1
ATOM 4059 C C . ASN A 1 509 ? 13.429 -28.665 -58.286 1.00 87.25 509 ASN A C 1
ATOM 4061 O O . ASN A 1 509 ? 13.588 -29.720 -58.900 1.00 87.25 509 ASN A O 1
ATOM 4065 N N . LYS A 1 510 ? 12.948 -27.568 -58.881 1.00 89.94 510 LYS A N 1
ATOM 4066 C CA . LYS A 1 510 ? 12.585 -27.522 -60.298 1.00 89.94 510 LYS A CA 1
ATOM 4067 C C . LYS A 1 510 ? 13.795 -27.743 -61.209 1.00 89.94 510 LYS A C 1
ATOM 4069 O O . LYS A 1 510 ? 13.719 -28.560 -62.122 1.00 89.94 510 LYS A O 1
ATOM 4074 N N . LYS A 1 511 ? 14.935 -27.096 -60.936 1.00 87.62 511 LYS A N 1
ATOM 4075 C CA . LYS A 1 511 ? 16.183 -27.324 -61.691 1.00 87.62 511 LYS A CA 1
ATOM 4076 C C . LYS A 1 511 ? 16.696 -28.754 -61.557 1.00 87.62 511 LYS A C 1
ATOM 4078 O O . LYS A 1 511 ? 17.173 -29.321 -62.536 1.00 87.62 511 LYS A O 1
ATOM 4083 N N . VAL A 1 512 ? 16.604 -29.343 -60.367 1.00 86.31 512 VAL A N 1
ATOM 4084 C CA . VAL A 1 512 ? 16.978 -30.744 -60.134 1.00 86.31 512 VAL A CA 1
ATOM 4085 C C . VAL A 1 512 ? 16.065 -31.677 -60.926 1.00 86.31 512 VAL A C 1
ATOM 4087 O O . VAL A 1 512 ? 16.565 -32.580 -61.592 1.00 86.31 512 VAL A O 1
ATOM 4090 N N . ALA A 1 513 ? 14.754 -31.427 -60.937 1.00 88.38 513 ALA A N 1
ATOM 4091 C CA . ALA A 1 513 ? 13.815 -32.186 -61.757 1.00 88.38 513 ALA A CA 1
ATOM 4092 C C . ALA A 1 513 ? 14.144 -32.068 -63.256 1.00 88.38 513 ALA A C 1
ATOM 4094 O O . ALA A 1 513 ? 14.262 -33.085 -63.930 1.00 88.38 513 ALA A O 1
ATOM 4095 N N . GLU A 1 514 ? 14.392 -30.856 -63.764 1.00 89.81 514 GLU A N 1
ATOM 4096 C CA . GLU A 1 514 ? 14.784 -30.624 -65.163 1.00 89.81 514 GLU A CA 1
ATOM 4097 C C . GLU A 1 514 ? 16.102 -31.325 -65.533 1.00 89.81 514 GLU A C 1
ATOM 4099 O O . GLU A 1 514 ? 16.226 -31.886 -66.626 1.00 89.81 514 GLU A O 1
ATOM 4104 N N . MET A 1 515 ? 17.094 -31.320 -64.635 1.00 87.25 515 MET A N 1
ATOM 4105 C CA . MET A 1 515 ? 18.346 -32.057 -64.830 1.00 87.25 515 MET A CA 1
ATOM 4106 C C . MET A 1 515 ? 18.118 -33.565 -64.845 1.00 87.25 515 MET A C 1
ATOM 4108 O O . MET A 1 515 ? 18.662 -34.233 -65.721 1.00 87.25 515 MET A O 1
ATOM 4112 N N . ASN A 1 516 ? 17.295 -34.094 -63.938 1.00 86.38 516 ASN A N 1
ATOM 4113 C CA . ASN A 1 516 ? 16.953 -35.514 -63.918 1.00 86.38 516 ASN A CA 1
ATOM 4114 C C . ASN A 1 516 ? 16.247 -35.927 -65.211 1.00 86.38 516 ASN A C 1
ATOM 4116 O O . ASN A 1 516 ? 16.651 -36.910 -65.820 1.00 86.38 516 ASN A O 1
ATOM 4120 N N . THR A 1 517 ? 15.292 -35.136 -65.709 1.00 89.44 517 THR A N 1
ATOM 4121 C CA . THR A 1 517 ? 14.629 -35.413 -66.994 1.00 89.44 517 THR A CA 1
ATOM 4122 C C . THR A 1 517 ? 15.617 -35.394 -68.164 1.00 89.44 517 THR A C 1
ATOM 4124 O O . THR A 1 517 ? 15.561 -36.257 -69.039 1.00 89.44 517 THR A O 1
ATOM 4127 N N . LYS A 1 518 ? 16.569 -34.448 -68.187 1.00 87.94 518 LYS A N 1
ATOM 4128 C CA . LYS A 1 518 ? 17.641 -34.434 -69.199 1.00 87.94 518 LYS A CA 1
ATOM 4129 C C . LYS A 1 518 ? 18.554 -35.651 -69.084 1.00 87.94 518 LYS A C 1
ATOM 4131 O O . LYS A 1 518 ? 18.947 -36.207 -70.106 1.00 87.94 518 LYS A O 1
ATOM 4136 N N . TYR A 1 519 ? 18.898 -36.058 -67.866 1.00 86.00 519 TYR A N 1
ATOM 4137 C CA . TYR A 1 519 ? 19.761 -37.208 -67.618 1.00 86.00 519 TYR A CA 1
ATOM 4138 C C . TYR A 1 519 ? 19.081 -38.517 -68.023 1.00 86.00 519 TYR A C 1
ATOM 4140 O O . TYR A 1 519 ? 19.693 -39.342 -68.693 1.00 86.00 519 TYR A O 1
ATOM 4148 N N . GLU A 1 520 ? 17.797 -38.678 -67.703 1.00 86.94 520 GLU A N 1
ATOM 4149 C CA . GLU A 1 520 ? 16.966 -39.790 -68.171 1.00 86.94 520 GLU A CA 1
ATOM 4150 C C . GLU A 1 520 ? 16.847 -39.802 -69.699 1.00 86.94 520 GLU A C 1
ATOM 4152 O O . GLU A 1 520 ? 16.979 -40.861 -70.315 1.00 86.94 520 GLU A O 1
ATOM 4157 N N . GLY A 1 521 ? 16.676 -38.631 -70.323 1.00 86.44 521 GLY A N 1
ATOM 4158 C CA . GLY A 1 521 ? 16.695 -38.471 -71.778 1.00 86.44 521 GLY A CA 1
ATOM 4159 C C . GLY A 1 521 ? 18.014 -38.935 -72.400 1.00 86.44 521 GLY A C 1
ATOM 4160 O O . GLY A 1 521 ? 18.007 -39.798 -73.276 1.00 86.44 521 GLY A O 1
ATOM 4161 N N . MET A 1 522 ? 19.151 -38.450 -71.891 1.00 85.88 522 MET A N 1
ATOM 4162 C CA . MET A 1 522 ? 20.485 -38.869 -72.344 1.00 85.88 522 MET A CA 1
ATOM 4163 C C . MET A 1 522 ? 20.742 -40.360 -72.099 1.00 85.88 522 MET A C 1
ATOM 4165 O O . MET A 1 522 ? 21.307 -41.040 -72.953 1.00 85.88 522 MET A O 1
ATOM 4169 N N . ALA A 1 523 ? 20.303 -40.903 -70.962 1.00 82.56 523 ALA A N 1
ATOM 4170 C CA . ALA A 1 523 ? 20.426 -42.326 -70.659 1.00 82.56 523 ALA A CA 1
ATOM 4171 C C . ALA A 1 523 ? 19.586 -43.185 -71.619 1.00 82.56 523 ALA A C 1
ATOM 4173 O O . ALA A 1 523 ? 20.037 -44.244 -72.059 1.00 82.56 523 ALA A O 1
ATOM 4174 N N . MET A 1 524 ? 18.388 -42.726 -71.990 1.00 84.75 524 MET A N 1
ATOM 4175 C CA . MET A 1 524 ? 17.541 -43.379 -72.990 1.00 84.75 524 MET A CA 1
ATOM 4176 C C . MET A 1 524 ? 18.136 -43.292 -74.396 1.00 84.75 524 MET A C 1
ATOM 4178 O O . MET A 1 524 ? 18.133 -44.292 -75.115 1.00 84.75 524 MET A O 1
ATOM 4182 N N . GLU A 1 525 ? 18.694 -42.146 -74.786 1.00 85.25 525 GLU A N 1
ATOM 4183 C CA . GLU A 1 525 ? 19.425 -41.991 -76.047 1.00 85.25 525 GLU A CA 1
ATOM 4184 C C . GLU A 1 525 ? 20.645 -42.910 -76.108 1.00 85.25 525 GLU A C 1
ATOM 4186 O O . GLU A 1 525 ? 20.818 -43.627 -77.092 1.00 85.25 525 GLU A O 1
ATOM 4191 N N . PHE A 1 526 ? 21.435 -42.977 -75.035 1.00 82.31 526 PHE A N 1
ATOM 4192 C CA . PHE A 1 526 ? 22.578 -43.879 -74.931 1.00 82.31 526 PHE A CA 1
ATOM 4193 C C . PHE A 1 526 ? 22.149 -45.351 -75.001 1.00 82.31 526 PHE A C 1
ATOM 4195 O O . PHE A 1 526 ? 22.721 -46.134 -75.757 1.00 82.31 526 PHE A O 1
ATOM 4202 N N . LYS A 1 527 ? 21.084 -45.736 -74.287 1.00 83.88 527 LYS A N 1
ATOM 4203 C CA . LYS A 1 527 ? 20.514 -47.091 -74.346 1.00 83.88 527 LYS A CA 1
ATOM 4204 C C . LYS A 1 527 ? 20.015 -47.443 -75.750 1.00 83.88 527 LYS A C 1
ATOM 4206 O O . LYS A 1 527 ? 20.194 -48.575 -76.199 1.00 83.88 527 LYS A O 1
ATOM 4211 N N . ASN A 1 528 ? 19.405 -46.489 -76.452 1.00 83.44 528 ASN A N 1
ATOM 4212 C CA . ASN A 1 528 ? 18.964 -46.658 -77.836 1.00 83.44 528 ASN A CA 1
ATOM 4213 C C . ASN A 1 528 ? 20.142 -46.737 -78.811 1.00 83.44 528 ASN A C 1
ATOM 4215 O O . ASN A 1 528 ? 20.082 -47.525 -79.751 1.00 83.44 528 ASN A O 1
ATOM 4219 N N . LEU A 1 529 ? 21.208 -45.968 -78.584 1.00 81.56 529 LEU A N 1
ATOM 4220 C CA . LEU A 1 529 ? 22.439 -46.037 -79.362 1.00 81.56 529 LEU A CA 1
ATOM 4221 C C . LEU A 1 529 ? 23.076 -47.420 -79.219 1.00 81.56 529 LEU A C 1
ATOM 4223 O O . LEU A 1 529 ? 23.256 -48.085 -80.228 1.00 81.56 529 LEU A O 1
ATOM 4227 N N . VAL A 1 530 ? 23.296 -47.897 -77.987 1.00 78.62 530 VAL A N 1
ATOM 4228 C CA . VAL A 1 530 ? 23.850 -49.236 -77.706 1.00 78.62 530 VAL A CA 1
ATOM 4229 C C . VAL A 1 530 ? 23.006 -50.343 -78.346 1.00 78.62 530 VAL A C 1
ATOM 4231 O O . VAL A 1 530 ? 23.555 -51.271 -78.931 1.00 78.62 530 VAL A O 1
ATOM 4234 N N . LYS A 1 531 ? 21.671 -50.239 -78.308 1.00 79.06 531 LYS A N 1
ATOM 4235 C CA . LYS A 1 531 ? 20.792 -51.191 -79.011 1.00 79.06 531 LYS A CA 1
ATOM 4236 C C . LYS A 1 531 ? 20.970 -51.184 -80.533 1.00 79.06 531 LYS A C 1
ATOM 4238 O O . LYS A 1 531 ? 20.772 -52.228 -81.137 1.00 79.06 531 LYS A O 1
ATOM 4243 N N . ARG A 1 532 ? 21.303 -50.044 -81.150 1.00 75.38 532 ARG A N 1
ATOM 4244 C CA . ARG A 1 532 ? 21.557 -49.936 -82.601 1.00 75.38 532 ARG A CA 1
ATOM 4245 C C . ARG A 1 532 ? 22.962 -50.380 -83.007 1.00 75.38 532 ARG A C 1
ATOM 4247 O O . ARG A 1 532 ? 23.166 -50.656 -84.179 1.00 75.38 532 ARG A O 1
ATOM 4254 N N . THR A 1 533 ? 23.931 -50.372 -82.092 1.00 69.62 533 THR A N 1
ATOM 4255 C CA . THR A 1 533 ? 25.309 -50.816 -82.371 1.00 69.62 533 THR A CA 1
ATOM 4256 C C . THR A 1 533 ? 25.557 -52.287 -82.049 1.00 69.62 533 THR A C 1
ATOM 4258 O O . THR A 1 533 ? 26.534 -52.840 -82.545 1.00 69.62 533 THR A O 1
ATOM 4261 N N . VAL A 1 534 ? 24.733 -52.906 -81.196 1.00 62.69 534 VAL A N 1
ATOM 4262 C CA . VAL A 1 534 ? 24.904 -54.299 -80.728 1.00 62.69 534 VAL A CA 1
ATOM 4263 C C . VAL A 1 534 ? 23.812 -55.247 -81.262 1.00 62.69 534 VAL A C 1
ATOM 4265 O O . VAL A 1 534 ? 23.921 -56.459 -81.092 1.00 62.69 534 VAL A O 1
ATOM 4268 N N . GLY A 1 535 ? 22.774 -54.717 -81.914 1.00 49.09 535 GLY A N 1
ATOM 4269 C CA . GLY A 1 535 ? 21.882 -55.478 -82.798 1.00 49.09 535 GLY A CA 1
ATOM 4270 C C . GLY A 1 535 ? 22.264 -55.228 -84.244 1.00 49.09 535 GLY A C 1
ATOM 4271 O O . GLY A 1 535 ? 22.149 -56.184 -85.040 1.00 49.09 535 GLY A O 1
#

pLDDT: mean 70.43, std 18.05, range [26.02, 94.06]

Secondary structure (DSSP, 8-state):
------------------------------TTHHHHHHHHHHHHHHHHHHHHHHHHHHHHHHHHHGGGTTT-HHHHHHHHHHHHHHHHHHHHHHHHHHHHHHHHHHHHHHHS-S---TTTTTT-S-HHHHHHHHHHHHHHHHHHHHHHHHHHHHHHHHHHHHHHHHHHHHHHHHHHHHHHHHHHHHHHHHHHHHHHHHHHHHHHHHHHHHHHHHHHHHHHHHHHHHHHHHHHHHHHHHHHHHHHHHHHHHHHHHHHHHHHHHHHHHHHHHHHHHHHHHHHHTHHHHHHHHHHHHHHHHHHHHHHH------------------HHHHHHHHHHHHHHHHHHHHHHHHHHHHHHHHHHHHHHHHHHHHHHHHHHHHSTTS---------HHHHHHHHHHHHHHHHHHHHHHHHHHHHHHHHHHHHHHHHHHHHHHHHHHHHHHHHHHHHHHHHHHHHHHHHHHHS-HHHHHHHHHHHHHHHH-S-HHHHHHHHHHHHHHHHHHHHHHHHHHHHHHHHHHHHHHHHHHHHHHHHHH-

Radius of gyration: 80.43 Å; Cα contacts (8 Å, |Δi|>4): 65; chains: 1; bounding box: 195×109×211 Å

Solvent-accessible surface area (backbone atoms only — not comparable to full-atom values): 29863 Å² total; per-residue (Å²): 131,85,87,85,83,86,80,90,84,77,97,71,81,79,79,85,74,70,81,79,68,90,65,89,70,74,79,69,88,48,89,70,49,50,62,55,31,49,52,49,30,53,52,32,47,53,51,31,53,51,33,48,54,49,32,52,55,44,48,53,57,43,61,73,40,55,85,53,30,86,84,38,57,70,59,42,54,53,46,52,52,53,40,54,49,35,53,51,50,32,54,51,32,49,52,51,32,53,50,32,48,52,53,34,51,51,46,52,51,65,74,60,72,87,79,79,76,93,72,83,72,78,88,77,69,52,75,67,54,52,48,51,50,51,52,48,51,51,51,51,54,50,53,54,49,50,52,52,52,49,52,54,49,52,49,55,51,47,55,54,48,53,55,49,50,54,52,49,53,52,50,51,51,55,50,50,58,48,50,54,51,51,51,51,52,48,51,54,50,52,53,52,52,52,52,51,50,52,53,50,51,53,52,52,53,51,51,54,52,49,53,52,52,51,51,52,53,48,55,52,49,52,55,51,49,53,52,49,55,51,50,50,54,53,48,54,53,50,50,53,51,52,50,54,52,48,52,56,48,51,53,52,49,51,51,52,52,51,52,51,50,53,52,50,52,52,50,47,56,52,49,51,53,50,49,54,50,44,55,69,60,46,52,55,55,52,50,53,50,50,51,53,51,52,50,53,52,48,52,55,50,53,52,71,76,56,88,76,91,84,90,89,83,93,76,86,82,77,87,76,83,69,53,64,69,59,53,52,49,49,46,51,50,48,50,50,51,47,49,52,47,46,48,53,48,49,46,44,55,46,39,52,46,50,48,47,47,47,46,48,51,46,46,52,46,47,49,50,46,49,50,48,48,68,74,39,75,81,63,85,88,80,83,90,86,83,77,52,74,65,52,50,49,49,51,50,52,49,52,53,49,48,52,51,52,52,51,50,53,50,51,52,51,52,49,53,55,51,49,55,51,50,53,53,50,49,54,52,50,49,53,52,50,54,50,51,53,51,52,51,52,52,52,49,55,51,50,52,53,50,50,54,50,50,52,53,50,50,52,46,60,76,70,44,52,75,69,53,51,51,51,50,52,51,50,49,46,36,70,75,66,42,71,50,72,73,52,49,56,47,51,52,48,48,52,50,49,53,56,50,50,51,50,50,50,51,53,48,52,50,53,52,51,54,48,48,53,52,49,52,49,52,52,50,50,49,53,52,47,52,52,68,74,76,103

Sequence (535 aa):
MSKANSPQMGYGTPPQRSPVRNGNTAFRHDVEGIPKALENFVVTISQHHQTDQHLKNVQADYEDMLPKYKDFPSIGTQKTNRLNMARGDFKRTQASTMEATSVLLEALKGYFPGQVDPLAHQDCVSRSELNAIKDQSRTESHELEQLRVENRELRRRLDRLEDYFSREVNSAKNSEDRIYKLEDISRTTTTAVELATKNYKSLSEQTSKDRSSYRERLSTLEVEMDKNKTRHKEIDQTISGVQSLLDSHIDRSKMTHQEQAQNIDLCRSRVDKMQQKLDAGIEPRLRDNAEILTATRKDMKELKEHPALSKPSVLAPTSISIDPVVVESRLKAVEQQVQVSSAGANAKDTLFADEIDKLITRLDNLQVELNKIQDNAGVEVPTQQGLSEEELRNFTAWKDLNSKVEGLASNVKDLSTNTTRLDELTLSTKSRSEFAVNEVRQITLQVENHIDVLQRHETRLNSVTTDEVCKMMESQWRAMYGVPTELRGLVQRQQNLESLTMRSCDDLNKKVAEMNTKYEGMAMEFKNLVKRTVG

Organism: Aureobasidium melanogenum (NCBI:txid46634)

Nearest PDB structures (foldseek):
  5i6r-assembly1_A-2  TM=3.781E-01  e=1.956E+00  Homo sapiens

Foldseek 3Di:
DDDDDDDDDDDDDDDPPDPPPDDPPPPDLDPVQQVVLVVQLVVLVVQLVVLVVVLVVLVVVLVVCVVVCVVPVVVNVVSVVSNVVSVVSNVVSVVSNVVSVVSNVVSVCSVPPDDDPPPPPPPPADPVNVVVVVVVVVVVVVVVVVVVVVVVVVVVVVVVVVVVVVVVVVVVVVVVVVVVVVVVVVVVVVVVVVVVVVVVVVVVVVVVVVVVVVVVVVVVVVVVVVVVVVVVVVVVVVVVVVVVVVVVVVVVVVVVVVVVVVVVVVVVVVVVVVVVCCCVPPVVVVVVVVVVVVVVVVVVVVCVVDDDDDDDDDDDDDDPPPPVVNVVVVVVVVVVVCVVVCCVVVCVVVVVVVVVVVVVVVVVVVVVVVVVCVVVVPPDDDDDDDDDPVNVVVVVVVVVVVVVVVVVVVVVVVVVVVVVVVVVVVVVVVVVVVVVVVVVVVVVVVVVVVVVVVVVVVVCVVVADPVNVVVVVVVVCCVPVNDPPVVVVVVVVVVVVVVVVVVVVVVVVVVVVVVVVVVVVVVVVVVVVCVVVVD